Protein AF-A0A2A4UBY3-F1 (afdb_monomer_lite)

Foldseek 3Di:
DVLLVVLVVVLLPDDPPPQDADDCVLLCVLDVVDPVVVCVVDPVSLVVSVVSVCVVLVQPSVCCSPDVSNSSSLSSVLVNLLPDDDQVVVVSCLSVCLVNPPPCPSLVSSLVSCSCVSNLVVLLVVLLPDDDDDDDPDDCPDPLVVLVVLLVVCLVVVQVVSVVVNVVVCVVVVVDDADSSLLSSLQSNLVNPLPSSLVSLQPDSDLSSLCSNPLNHDLLSQLSSLLVHPDLSSLLSSLCSNFFQDPPPDADDPSSLVSLLSSLLSLVVDPVSLLSSLLVCQVAVLRGLNNQLSLLLSLLVDDPVSLVSNLVNRDKDLPQDVSLLNSPVNSLVSNPPPVSNLNSLVSNLVVVLVCLVPPPDQDLAARCISCLVSPLVNLQPPDDLVVLVVLLVVLLVCLVCLVVDDDPDPRVSNSSNNSSLNSNLSSLLNCVSSVVVVSLVSVVVSLVPDPSNVVPPDDDDDGSVVSCCVRRNDPD

Radius of gyration: 30.31 Å; chains: 1; bounding box: 68×46×93 Å

Sequence (476 aa):
MEEYVTKLSKLLERNPQGVESINLDYYFDSVNERNFLEILGNNDLWNKVFYKVEKHYNSNKFLAPHDESVCDNIFKLIVAIQNTEDKQQKVLLLLLIVYLDDTLLLTQHLIHKGFFTNVLDKIFSILGNINLNASISTSDLHWESEMFKKYQSGIKNNNIVDIYGFIFAYERGYNFIPDSFINVCMLSLSQLSTKKATELLENKNNVLLMRQLIIGLPNEIKLQLANCSNNQLLKFEALREVVYFQRTARSLSYKEQGFISDIILSFSDDDIFWAQFLTFYLEYPSRAPLLFQPLGNVLNQLNEKHWRTFASKVHISKYNDPDSKQALNIFFNDIQDEKASTMVSKMVFQEWEIFIDNHSGFLNNILTTDVIDIVIYHIINNLSKKEVESTLMANLDIIHEINNRWFKSELEQTALFYKSMSKIFVYGMAIEKHSLNKFKKLILVTLNECTACNKGGHQYENNTCDLFNKYILKNI

Secondary structure (DSSP, 8-state):
-HHHHHHHHHHHTS--TT-----THHHHHHHHTS-HHHHHT-HHHHHHHHHHHHHHHT--TTTTTT-HHHHHHHHHHHHHHHH---HHHHHHHHHHHHHH-TTSHHHHHHHHTTTTGGGHHHHHHHHHT--------S-TTSHHHHHHHHHHHHHHHT-HHHHHHHHHHHHHTT-----HHHHHHHHHHHHH-HHHHHHHHHT---HHHHHHHHTTS-HHHHHHHHHH---HHHHHHHHHHHHTT--TTSPPPHHHHHHHHHHHHHHHTSHHHHHHHHHHHHS-GGG-GGGHHHHHHHHTTS-HHHHHHHHHH----SS--HHHHHHHHHHHHT---HHHHHHHHHHHHHHHHHHHHH--S--SS----TTHHHHHHHHHHHS-HHHHHHHHHHHHHHHHTGGGS--S-HHHHHHHHHHHHHHHHHHHTTTTTTT-HHHHHHHHHHHHH-HHHHS--SS-SS-HHHHHHHHTSTT-

pLDDT: mean 87.5, std 10.33, range [40.78, 97.94]

Structure (mmCIF, N/CA/C/O backbone):
data_AF-A0A2A4UBY3-F1
#
_entry.id   AF-A0A2A4UBY3-F1
#
loop_
_atom_site.group_PDB
_atom_site.id
_atom_site.type_symbol
_atom_site.label_atom_id
_atom_site.label_alt_id
_atom_site.label_comp_id
_atom_site.label_asym_id
_atom_site.label_entity_id
_atom_site.label_seq_id
_atom_site.pdbx_PDB_ins_code
_atom_site.Cartn_x
_atom_site.Cartn_y
_atom_site.Cartn_z
_atom_site.occupancy
_atom_site.B_iso_or_equiv
_atom_site.auth_seq_id
_atom_site.auth_comp_id
_atom_site.auth_asym_id
_atom_site.auth_atom_id
_atom_site.pdbx_PDB_model_num
ATOM 1 N N . MET A 1 1 ? -14.444 21.907 15.912 1.00 62.88 1 MET A N 1
ATOM 2 C CA . MET A 1 1 ? -13.806 20.611 16.240 1.00 62.88 1 MET A CA 1
ATOM 3 C C . MET A 1 1 ? -12.435 20.817 16.879 1.00 62.88 1 MET A C 1
ATOM 5 O O . MET A 1 1 ? -12.249 20.349 17.990 1.00 62.88 1 MET A O 1
ATOM 9 N N . GLU A 1 2 ? -11.516 21.573 16.268 1.00 75.56 2 GLU A N 1
ATOM 10 C CA . GLU A 1 2 ? -10.197 21.882 16.868 1.00 75.56 2 GLU A CA 1
ATOM 11 C C . GLU A 1 2 ? -10.284 22.565 18.247 1.00 75.56 2 GLU A C 1
ATOM 13 O O . GLU A 1 2 ? -9.553 22.210 19.171 1.00 75.56 2 GLU A O 1
ATOM 18 N N . GLU A 1 3 ? -11.227 23.496 18.429 1.00 77.50 3 GLU A N 1
ATOM 19 C CA . GLU A 1 3 ? -11.460 24.155 19.723 1.00 77.50 3 GLU A CA 1
ATOM 20 C C . GLU A 1 3 ? -11.947 23.174 20.803 1.00 77.50 3 GLU A C 1
ATOM 22 O O . GLU A 1 3 ? -11.459 23.203 21.932 1.00 77.50 3 GLU A O 1
ATOM 27 N N . TYR A 1 4 ? -12.850 22.256 20.439 1.00 73.31 4 TYR A N 1
ATOM 28 C CA . TYR A 1 4 ? -13.312 21.183 21.323 1.00 73.31 4 TYR A CA 1
ATOM 29 C C . TYR A 1 4 ? -12.148 20.284 21.751 1.00 73.31 4 TYR A C 1
ATOM 31 O O . TYR A 1 4 ? -11.947 20.079 22.942 1.00 73.31 4 TYR A O 1
ATOM 39 N N . VAL A 1 5 ? -11.343 19.820 20.788 1.00 76.38 5 VAL A N 1
ATOM 40 C CA . VAL A 1 5 ? -10.137 19.013 21.035 1.00 76.38 5 VAL A CA 1
ATOM 41 C C . VAL A 1 5 ? -9.193 19.727 22.000 1.00 76.38 5 VAL A C 1
ATOM 43 O O . VAL A 1 5 ? -8.771 19.148 22.995 1.00 76.38 5 VAL A O 1
ATOM 46 N N . THR A 1 6 ? -8.914 21.007 21.752 1.00 82.06 6 THR A N 1
ATOM 47 C CA . THR A 1 6 ? -8.021 21.812 22.595 1.00 82.06 6 THR A CA 1
ATOM 48 C C . THR A 1 6 ? -8.548 21.937 24.023 1.00 82.06 6 THR A C 1
ATOM 50 O O . THR A 1 6 ? -7.781 21.814 24.981 1.00 82.06 6 THR A O 1
ATOM 53 N N . LYS A 1 7 ? -9.855 22.177 24.191 1.00 79.12 7 LYS A N 1
ATOM 54 C CA . LYS A 1 7 ? -10.472 22.267 25.519 1.00 79.12 7 LYS A CA 1
ATOM 55 C C . LYS A 1 7 ? -10.510 20.916 26.223 1.00 79.12 7 LYS A C 1
ATOM 57 O O . LYS A 1 7 ? -10.153 20.863 27.394 1.00 79.12 7 LYS A O 1
ATOM 62 N N . LEU A 1 8 ? -10.878 19.840 25.530 1.00 77.88 8 LEU A N 1
ATOM 63 C CA . LEU A 1 8 ? -10.902 18.494 26.099 1.00 77.88 8 LEU A CA 1
ATOM 64 C C . LEU A 1 8 ? -9.507 18.078 26.579 1.00 77.88 8 LEU A C 1
ATOM 66 O O . LEU A 1 8 ? -9.381 17.627 27.712 1.00 77.88 8 LEU A O 1
ATOM 70 N N . SER A 1 9 ? -8.453 18.322 25.793 1.00 80.81 9 SER A N 1
ATOM 71 C CA . SER A 1 9 ? -7.069 18.072 26.221 1.00 80.81 9 SER A CA 1
ATOM 72 C C . SER A 1 9 ? -6.720 18.825 27.508 1.00 80.81 9 SER A C 1
ATOM 74 O O . SER A 1 9 ? -6.258 18.211 28.466 1.00 80.81 9 SER A O 1
ATOM 76 N N . LYS A 1 10 ? -7.035 20.127 27.589 1.00 83.69 10 LYS A N 1
ATOM 77 C CA . LYS A 1 10 ? -6.823 20.930 28.810 1.00 83.69 10 LYS A CA 1
ATOM 78 C C . LYS A 1 10 ? -7.640 20.432 30.005 1.00 83.69 10 LYS A C 1
ATOM 80 O O . LYS A 1 10 ? -7.182 20.529 31.139 1.00 83.69 10 LYS A O 1
ATOM 85 N N . LEU A 1 11 ? -8.857 19.933 29.780 1.00 80.88 11 LEU A N 1
ATOM 86 C CA . LEU A 1 11 ? -9.691 19.357 30.839 1.00 80.88 11 LEU A CA 1
ATOM 87 C C . LEU A 1 11 ? -9.087 18.056 31.372 1.00 80.88 11 LEU A C 1
ATOM 89 O O . LEU A 1 11 ? -9.044 17.867 32.582 1.00 80.88 11 LEU A O 1
ATOM 93 N N . LEU A 1 12 ? -8.585 17.187 30.495 1.00 81.31 12 LEU A N 1
ATOM 94 C CA . LEU A 1 12 ? -7.964 15.913 30.874 1.00 81.31 12 LEU A CA 1
ATOM 95 C C . LEU A 1 12 ? -6.632 16.089 31.631 1.00 81.31 12 LEU A C 1
ATOM 97 O O . LEU A 1 12 ? -6.205 15.168 32.327 1.00 81.31 12 LEU A O 1
ATOM 101 N N . GLU A 1 13 ? -5.998 17.260 31.529 1.00 82.50 13 GLU A N 1
ATOM 102 C CA . GLU A 1 13 ? -4.833 17.659 32.333 1.00 82.50 13 GLU A CA 1
ATOM 103 C C . GLU A 1 13 ? -5.202 18.129 33.753 1.00 82.50 13 GLU A C 1
ATOM 105 O O . GLU A 1 13 ? -4.341 18.151 34.637 1.00 82.50 13 GLU A O 1
ATOM 110 N N . ARG A 1 14 ? -6.466 18.506 34.009 1.00 79.38 14 ARG A N 1
ATOM 111 C CA . ARG A 1 14 ? -6.900 18.958 35.339 1.00 79.38 14 ARG A CA 1
ATOM 112 C C . ARG A 1 14 ? -6.863 17.791 36.326 1.00 79.38 14 ARG A C 1
ATOM 114 O O . ARG A 1 14 ? -7.376 16.705 36.059 1.00 79.38 14 ARG A O 1
ATOM 121 N N . ASN A 1 15 ? -6.308 18.034 37.514 1.00 64.75 15 ASN A N 1
ATOM 122 C CA . ASN A 1 15 ? -6.364 17.054 38.593 1.00 64.75 15 ASN A CA 1
ATOM 123 C C . ASN A 1 15 ? -7.807 16.936 39.120 1.00 64.75 15 ASN A C 1
ATOM 125 O O . ASN A 1 15 ? -8.424 17.958 39.411 1.00 64.75 15 ASN A O 1
ATOM 129 N N . PRO A 1 16 ? -8.334 15.717 39.323 1.00 62.19 16 PRO A N 1
ATOM 130 C CA . PRO A 1 16 ? -9.708 15.498 39.788 1.00 62.19 16 PRO A CA 1
ATOM 131 C C . PRO A 1 16 ? -9.954 15.892 41.259 1.00 62.19 16 PRO A C 1
ATOM 133 O O . PRO A 1 16 ? -11.053 15.701 41.776 1.00 62.19 16 PRO A O 1
ATOM 136 N N . GLN A 1 17 ? -8.951 16.425 41.963 1.00 56.25 17 GLN A N 1
ATOM 137 C CA . GLN A 1 17 ? -9.086 16.811 43.367 1.00 56.25 17 GLN A CA 1
ATOM 138 C C . GLN A 1 17 ? -10.044 18.004 43.510 1.00 56.25 17 GLN A C 1
ATOM 140 O O . GLN A 1 17 ? -9.765 19.091 43.015 1.00 56.25 17 GLN A O 1
ATOM 145 N N . GLY A 1 18 ? -11.156 17.797 44.221 1.00 55.88 18 GLY A N 1
ATOM 146 C CA . GLY A 1 18 ? -12.111 18.855 44.576 1.00 55.88 18 GLY A CA 1
ATOM 147 C C . GLY A 1 18 ? -13.376 18.921 43.717 1.00 55.88 18 GLY A C 1
ATOM 148 O O . GLY A 1 18 ? -14.169 19.841 43.893 1.00 55.88 18 GLY A O 1
ATOM 149 N N . VAL A 1 19 ? -13.593 17.965 42.812 1.00 59.00 19 VAL A N 1
ATOM 150 C CA . VAL A 1 19 ? -14.827 17.893 42.024 1.00 59.00 19 VAL A CA 1
ATOM 151 C C . VAL A 1 19 ? -15.830 16.972 42.707 1.00 59.00 19 VAL A C 1
ATOM 153 O O . VAL A 1 19 ? -15.573 15.778 42.854 1.00 59.00 19 VAL A O 1
ATOM 156 N N . GLU A 1 20 ? -16.982 17.516 43.107 1.00 59.41 20 GLU A N 1
ATOM 157 C CA . GLU A 1 20 ? -18.119 16.695 43.534 1.00 59.41 20 GLU A CA 1
ATOM 158 C C . GLU A 1 20 ? -18.518 15.753 42.394 1.00 59.41 20 GLU A C 1
ATOM 160 O O . GLU A 1 20 ? -18.765 16.187 41.264 1.00 59.41 20 GLU A O 1
ATOM 165 N N . SER A 1 21 ? -18.554 14.453 42.690 1.00 56.09 21 SER A N 1
ATOM 166 C CA . SER A 1 21 ? -18.987 13.433 41.746 1.00 56.09 21 SER A CA 1
ATOM 167 C C . SER A 1 21 ? -20.422 13.722 41.321 1.00 56.09 21 SER A C 1
ATOM 169 O O . SER A 1 21 ? -21.350 13.604 42.125 1.00 56.09 21 SER A O 1
ATOM 171 N N . ILE A 1 22 ? -20.621 14.072 40.050 1.00 64.19 22 ILE A N 1
ATOM 172 C CA . ILE A 1 22 ? -21.950 13.969 39.458 1.00 64.19 22 ILE A CA 1
ATOM 173 C C . ILE A 1 22 ? -22.351 12.497 39.540 1.00 64.19 22 ILE A C 1
ATOM 175 O O . ILE A 1 22 ? -21.609 11.618 39.101 1.00 64.19 22 ILE A O 1
ATOM 179 N N . ASN A 1 23 ? -23.515 12.235 40.124 1.00 73.56 23 ASN A N 1
ATOM 180 C CA . ASN A 1 23 ? -24.014 10.881 40.254 1.00 73.56 23 ASN A CA 1
ATOM 181 C C . ASN A 1 23 ? -24.485 10.357 38.880 1.00 73.56 23 ASN A C 1
ATOM 183 O O . ASN A 1 23 ? -25.323 10.977 38.217 1.00 73.56 23 ASN A O 1
ATOM 187 N N . LEU A 1 24 ? -23.916 9.231 38.439 1.00 88.69 24 LEU A N 1
ATOM 188 C CA . LEU A 1 24 ? -24.249 8.554 37.180 1.00 88.69 24 LEU A CA 1
ATOM 189 C C . LEU A 1 24 ? -25.581 7.785 37.249 1.00 88.69 24 LEU A C 1
ATOM 191 O O . LEU A 1 24 ? -25.993 7.224 36.237 1.00 88.69 24 LEU A O 1
ATOM 195 N N . ASP A 1 25 ? -26.270 7.783 38.395 1.00 87.50 25 ASP A N 1
ATOM 196 C CA . ASP A 1 25 ? -27.555 7.097 38.594 1.00 87.50 25 ASP A CA 1
ATOM 197 C C . ASP A 1 25 ? -28.561 7.386 37.473 1.00 87.50 25 ASP A C 1
ATOM 199 O O . ASP A 1 25 ? -29.079 6.455 36.868 1.00 87.50 25 ASP A O 1
ATOM 203 N N . TYR A 1 26 ? -28.759 8.654 37.093 1.00 86.75 26 TYR A N 1
ATOM 204 C CA . TYR A 1 26 ? -29.711 8.997 36.030 1.00 86.75 26 TYR A CA 1
ATOM 205 C C . TYR A 1 26 ? -29.318 8.423 34.659 1.00 86.75 26 TYR A C 1
ATOM 207 O O . TYR A 1 26 ? -30.178 8.023 33.865 1.00 86.75 26 TYR A O 1
ATOM 215 N N . TYR A 1 27 ? -28.015 8.382 34.360 1.00 91.00 27 TYR A N 1
ATOM 216 C CA . TYR A 1 27 ? -27.515 7.717 33.162 1.00 91.00 27 TYR A CA 1
ATOM 217 C C . TYR A 1 27 ? -27.806 6.216 33.218 1.00 91.00 27 TYR A C 1
ATOM 219 O O . TYR A 1 27 ? -28.348 5.666 32.258 1.00 91.00 27 TYR A O 1
ATOM 227 N N . PHE A 1 28 ? -27.484 5.561 34.335 1.00 91.25 28 PHE A N 1
ATOM 228 C CA . PHE A 1 28 ? -27.732 4.133 34.494 1.00 91.25 28 PHE A CA 1
ATOM 229 C C . PHE A 1 28 ? -29.219 3.805 34.430 1.00 91.25 28 PHE A C 1
ATOM 231 O O . PHE A 1 28 ? -29.568 2.857 33.739 1.00 91.25 28 PHE A O 1
ATOM 238 N N . ASP A 1 29 ? -30.093 4.606 35.033 1.00 87.81 29 ASP A N 1
ATOM 239 C CA . ASP A 1 29 ? -31.545 4.467 34.910 1.00 87.81 29 ASP A CA 1
ATOM 240 C C . ASP A 1 29 ? -31.980 4.582 33.445 1.00 87.81 29 ASP A C 1
ATOM 242 O O . ASP A 1 29 ? -32.684 3.717 32.927 1.00 87.81 29 ASP A O 1
ATOM 246 N N . SER A 1 30 ? -31.483 5.595 32.728 1.00 86.06 30 SER A N 1
ATOM 247 C CA . SER A 1 30 ? -31.816 5.819 31.314 1.00 86.06 30 SER A CA 1
ATOM 248 C C . SER A 1 30 ? -31.366 4.678 30.399 1.00 86.06 30 SER A C 1
ATOM 250 O O . SER A 1 30 ? -32.038 4.387 29.405 1.00 86.06 30 SER A O 1
ATOM 252 N N . VAL A 1 31 ? -30.228 4.050 30.707 1.00 87.94 31 VAL A N 1
ATOM 253 C CA . VAL A 1 31 ? -29.717 2.901 29.955 1.00 87.94 31 VAL A CA 1
ATOM 254 C C . VAL A 1 31 ? -30.425 1.618 30.372 1.00 87.94 31 VAL A C 1
ATOM 256 O O . VAL A 1 31 ? -30.824 0.884 29.484 1.00 87.94 31 VAL A O 1
ATOM 259 N N . ASN A 1 32 ? -30.631 1.367 31.669 1.00 85.12 32 ASN A N 1
ATOM 260 C CA . ASN A 1 32 ? -31.257 0.153 32.213 1.00 85.12 32 ASN A CA 1
ATOM 261 C C . ASN A 1 32 ? -32.766 0.070 31.947 1.00 85.12 32 ASN A C 1
ATOM 263 O O . ASN A 1 32 ? -33.305 -1.032 31.869 1.00 85.12 32 ASN A O 1
ATOM 267 N N . GLU A 1 33 ? -33.448 1.205 31.752 1.00 77.50 33 GLU A N 1
ATOM 268 C CA . GLU A 1 33 ? -34.812 1.257 31.199 1.00 77.50 33 GLU A CA 1
ATOM 269 C C . GLU A 1 33 ? -34.920 0.515 29.851 1.00 77.50 33 GLU A C 1
ATOM 271 O O . GLU A 1 33 ? -36.024 0.211 29.393 1.00 77.50 33 GLU A O 1
ATOM 276 N N . ARG A 1 34 ? -33.789 0.259 29.177 1.00 77.69 34 ARG A N 1
ATOM 277 C CA . ARG A 1 34 ? -33.699 -0.346 27.847 1.00 77.69 34 ARG A CA 1
ATOM 278 C C . ARG A 1 34 ? -32.609 -1.422 27.827 1.00 77.69 34 ARG A C 1
ATOM 280 O O . ARG A 1 34 ? -31.734 -1.482 28.682 1.00 77.69 34 ARG A O 1
ATOM 287 N N . ASN A 1 35 ? -32.634 -2.327 26.855 1.00 82.19 35 ASN A N 1
ATOM 288 C CA . ASN A 1 35 ? -31.548 -3.299 26.734 1.00 82.19 35 ASN A CA 1
ATOM 289 C C . ASN A 1 35 ? -30.314 -2.618 26.109 1.00 82.19 35 ASN A C 1
ATOM 291 O O . ASN A 1 35 ? -30.407 -2.046 25.025 1.00 82.19 35 ASN A O 1
ATOM 295 N N . PHE A 1 36 ? -29.144 -2.709 26.752 1.00 82.19 36 PHE A N 1
ATOM 296 C CA . PHE A 1 36 ? -27.874 -2.165 26.242 1.00 82.19 36 PHE A CA 1
ATOM 297 C C . PHE A 1 36 ? -27.581 -2.564 24.785 1.00 82.19 36 PHE A C 1
ATOM 299 O O . PHE A 1 36 ? -27.181 -1.728 23.978 1.00 82.19 36 PHE A O 1
ATOM 306 N N . LEU A 1 37 ? -27.818 -3.832 24.428 1.00 81.94 37 LEU A N 1
ATOM 307 C CA . LEU A 1 37 ? -27.599 -4.329 23.065 1.00 81.94 37 LEU A CA 1
ATOM 308 C C . LEU A 1 37 ? -28.614 -3.759 22.066 1.00 81.94 37 LEU A C 1
ATOM 310 O O . LEU A 1 37 ? -28.293 -3.585 20.895 1.00 81.94 37 LEU A O 1
ATOM 314 N N . GLU A 1 38 ? -29.825 -3.451 22.526 1.00 84.12 38 GLU A N 1
ATOM 315 C CA . GLU A 1 38 ? -30.860 -2.826 21.702 1.00 84.12 38 GLU A CA 1
ATOM 316 C C . GLU A 1 38 ? -30.534 -1.354 21.430 1.00 84.12 38 GLU A C 1
ATOM 318 O O . GLU A 1 38 ? -30.705 -0.893 20.304 1.00 84.12 38 GLU A O 1
ATOM 323 N N . ILE A 1 39 ? -30.000 -0.635 22.427 1.00 83.12 39 ILE A N 1
ATOM 324 C CA . ILE A 1 39 ? -29.513 0.741 22.244 1.00 83.12 39 ILE A CA 1
ATOM 325 C C . ILE A 1 39 ? -28.372 0.765 21.222 1.00 83.12 39 ILE A C 1
ATOM 327 O O . ILE A 1 39 ? -28.401 1.582 20.305 1.00 83.12 39 ILE A O 1
ATOM 331 N N . LEU A 1 40 ? -27.400 -0.147 21.347 1.00 80.81 40 LEU A N 1
ATOM 332 C CA . LEU A 1 40 ? -26.275 -0.252 20.410 1.00 80.81 40 LEU A CA 1
ATOM 333 C C . LEU A 1 40 ? -26.726 -0.462 18.959 1.00 80.81 40 LEU A C 1
ATOM 335 O O . LEU A 1 40 ? -26.122 0.087 18.046 1.00 80.81 40 LEU A O 1
ATOM 339 N N . GLY A 1 41 ? -27.780 -1.251 18.741 1.00 80.00 41 GLY A N 1
ATOM 340 C CA . GLY A 1 41 ? -28.293 -1.558 17.406 1.00 80.00 41 GLY A CA 1
ATOM 341 C C . GLY A 1 41 ? -29.266 -0.526 16.827 1.00 80.00 41 GLY A C 1
ATOM 342 O O . GLY A 1 41 ? -29.790 -0.758 15.738 1.00 80.00 41 GLY A O 1
ATOM 343 N N . ASN A 1 42 ? -29.571 0.570 17.535 1.00 84.38 42 ASN A N 1
ATOM 344 C CA . ASN A 1 42 ? -30.650 1.482 17.154 1.00 84.38 42 ASN A CA 1
ATOM 345 C C . ASN A 1 42 ? -30.307 2.962 17.410 1.00 84.38 42 ASN A C 1
ATOM 347 O O . ASN A 1 42 ? -30.416 3.465 18.532 1.00 84.38 42 ASN A O 1
ATOM 351 N N . ASN A 1 43 ? -29.999 3.686 16.329 1.00 84.19 43 ASN A N 1
ATOM 352 C CA . ASN A 1 43 ? -29.659 5.114 16.364 1.00 84.19 43 ASN A CA 1
ATOM 353 C C . ASN A 1 43 ? -30.751 5.999 16.993 1.00 84.19 43 ASN A C 1
ATOM 355 O O . ASN A 1 43 ? -30.433 6.977 17.669 1.00 84.19 43 ASN A O 1
ATOM 359 N N . ASP A 1 44 ? -32.035 5.667 16.834 1.00 87.12 44 ASP A N 1
ATOM 360 C CA . ASP A 1 44 ? -33.116 6.454 17.440 1.00 87.12 44 ASP A CA 1
ATOM 361 C C . ASP A 1 44 ? -33.155 6.279 18.959 1.00 87.12 44 ASP A C 1
ATOM 363 O O . ASP A 1 44 ? -33.430 7.230 19.698 1.00 87.12 44 ASP A O 1
ATOM 367 N N . LEU A 1 45 ? -32.892 5.063 19.451 1.00 87.12 45 LEU A N 1
ATOM 368 C CA . LEU A 1 45 ? -32.780 4.813 20.888 1.00 87.12 45 LEU A CA 1
ATOM 369 C C . LEU A 1 45 ? -31.536 5.492 21.455 1.00 87.12 45 LEU A C 1
ATOM 371 O O . LEU A 1 45 ? -31.641 6.115 22.512 1.00 87.12 45 LEU A O 1
ATOM 375 N N . TRP A 1 46 ? -30.420 5.435 20.727 1.00 86.19 46 TRP A N 1
ATOM 376 C CA . TRP A 1 46 ? -29.181 6.133 21.058 1.00 86.19 46 TRP A CA 1
ATOM 377 C C . TRP A 1 46 ? -29.435 7.630 21.268 1.00 86.19 46 TRP A C 1
ATOM 379 O O . TRP A 1 46 ? -29.225 8.157 22.361 1.00 86.19 46 TRP A O 1
ATOM 389 N N . ASN A 1 47 ? -30.005 8.304 20.265 1.00 86.88 47 ASN A N 1
ATOM 390 C CA . ASN A 1 47 ? -30.309 9.735 20.322 1.00 86.88 47 ASN A CA 1
ATOM 391 C C . ASN A 1 47 ? -31.273 10.087 21.467 1.00 86.88 47 ASN A C 1
ATOM 393 O O . ASN A 1 47 ? -31.087 11.093 22.150 1.00 86.88 47 ASN A O 1
ATOM 397 N N . LYS A 1 48 ? -32.283 9.245 21.730 1.00 88.06 48 LYS A N 1
ATOM 398 C CA . LYS A 1 48 ? -33.228 9.449 22.843 1.00 88.06 48 LYS A CA 1
ATOM 399 C C . LYS A 1 48 ? -32.554 9.372 24.214 1.00 88.06 48 LYS A C 1
ATOM 401 O O . LYS A 1 48 ? -32.906 10.162 25.088 1.00 88.06 48 LYS A O 1
ATOM 406 N N . VAL A 1 49 ? -31.632 8.428 24.416 1.00 87.31 49 VAL A N 1
ATOM 407 C CA . VAL A 1 49 ? -30.885 8.301 25.679 1.00 87.31 49 VAL A CA 1
ATOM 408 C C . VAL A 1 49 ? -30.017 9.540 25.887 1.00 87.31 49 VAL A C 1
ATOM 410 O O . VAL A 1 49 ? -30.124 10.185 26.928 1.00 87.31 49 VAL A O 1
ATOM 413 N N . PHE A 1 50 ? -29.230 9.943 24.887 1.00 88.88 50 PHE A N 1
ATOM 414 C CA . PHE A 1 50 ? -28.317 11.076 25.058 1.00 88.88 50 PHE A CA 1
ATOM 415 C C . PHE A 1 50 ? -29.017 12.427 25.142 1.00 88.88 50 PHE A C 1
ATOM 417 O O . PHE A 1 50 ? -28.576 13.267 25.916 1.00 88.88 50 PHE A O 1
ATOM 424 N N . TYR A 1 51 ? -30.168 12.608 24.493 1.00 88.62 51 TYR A N 1
ATOM 425 C CA . TYR A 1 51 ? -30.993 13.796 24.715 1.00 88.62 51 TYR A CA 1
ATOM 426 C C . TYR A 1 51 ? -31.432 13.939 26.187 1.00 88.62 51 TYR A C 1
ATOM 428 O O . TYR A 1 51 ? -31.406 15.037 26.748 1.00 88.62 51 TYR A O 1
ATOM 436 N N . LYS A 1 52 ? -31.806 12.831 26.851 1.00 87.00 52 LYS A N 1
ATOM 437 C CA . LYS A 1 52 ? -32.129 12.844 28.290 1.00 87.00 52 LYS A CA 1
ATOM 438 C C . LYS A 1 52 ? -30.897 13.196 29.136 1.00 87.00 52 LYS A C 1
ATOM 440 O O . LYS A 1 52 ? -31.006 14.012 30.048 1.00 87.00 52 LYS A O 1
ATOM 445 N N . VAL A 1 53 ? -29.741 12.607 28.819 1.00 86.94 53 VAL A N 1
ATOM 446 C CA . VAL A 1 53 ? -28.457 12.851 29.507 1.00 86.94 53 VAL A CA 1
ATOM 447 C C . VAL A 1 53 ? -28.032 14.316 29.374 1.00 86.94 53 VAL A C 1
ATOM 449 O O . VAL A 1 53 ? -27.744 14.955 30.383 1.00 86.94 53 VAL A O 1
ATOM 452 N N . GLU A 1 54 ? -28.057 14.876 28.162 1.00 88.81 54 GLU A N 1
ATOM 453 C CA . GLU A 1 54 ? -27.722 16.281 27.899 1.00 88.81 54 GLU A CA 1
ATOM 454 C C . GLU A 1 54 ? -28.584 17.232 28.728 1.00 88.81 54 GLU A C 1
ATOM 456 O O . GLU A 1 54 ? -28.061 18.167 29.333 1.00 88.81 54 GLU A O 1
ATOM 461 N N . LYS A 1 55 ? -29.896 16.973 28.779 1.00 87.81 55 LYS A N 1
ATOM 462 C CA . LYS A 1 55 ? -30.851 17.786 29.534 1.00 87.81 55 LYS A CA 1
ATOM 463 C C . LYS A 1 55 ? -30.641 17.676 31.043 1.00 87.81 55 LYS A C 1
ATOM 465 O O . LYS A 1 55 ? -30.762 18.675 31.742 1.00 87.81 55 LYS A O 1
ATOM 470 N N . HIS A 1 56 ? -30.378 16.476 31.556 1.00 86.56 56 HIS A N 1
ATOM 471 C CA . HIS A 1 56 ? -30.238 16.258 32.996 1.00 86.56 56 HIS A CA 1
ATOM 472 C C . HIS A 1 56 ? -28.923 16.825 33.537 1.00 86.56 56 HIS A C 1
ATOM 474 O O . HIS A 1 56 ? -28.909 17.483 34.573 1.00 86.56 56 HIS A O 1
ATOM 480 N N . TYR A 1 57 ? -27.824 16.607 32.814 1.00 85.19 57 TYR A N 1
ATOM 481 C CA . TYR A 1 57 ? -26.491 17.025 33.245 1.00 85.19 57 TYR A CA 1
ATOM 482 C C . TYR A 1 57 ? -26.062 18.390 32.690 1.00 85.19 57 TYR A C 1
ATOM 484 O O . TYR A 1 57 ? -24.935 18.804 32.950 1.00 85.19 57 TYR A O 1
ATOM 492 N N . ASN A 1 58 ? -26.915 19.076 31.916 1.00 84.12 58 ASN A N 1
ATOM 493 C CA . ASN A 1 58 ? -26.593 20.331 31.222 1.00 84.12 58 ASN A CA 1
ATOM 494 C C . ASN A 1 58 ? -25.220 20.259 30.525 1.00 84.12 58 ASN A C 1
ATOM 496 O O . ASN A 1 58 ? -24.335 21.086 30.754 1.00 84.12 58 ASN A O 1
ATOM 500 N N . SER A 1 59 ? -25.024 19.198 29.737 1.00 81.38 59 SER A N 1
ATOM 501 C CA . SER A 1 59 ? -23.708 18.745 29.254 1.00 81.38 59 SER A CA 1
ATOM 502 C C . SER A 1 59 ? -23.654 18.559 27.734 1.00 81.38 59 SER A C 1
ATOM 504 O O . SER A 1 59 ? -22.970 17.669 27.228 1.00 81.38 59 SER A O 1
ATOM 506 N N . ASN A 1 60 ? -24.388 19.387 26.983 1.00 83.75 60 ASN A N 1
ATOM 507 C CA . ASN A 1 60 ? -24.407 19.297 25.524 1.00 83.75 60 ASN A CA 1
ATOM 508 C C . ASN A 1 60 ? -22.983 19.413 24.955 1.00 83.75 60 ASN A C 1
ATOM 510 O O . ASN A 1 60 ? -22.340 20.463 25.048 1.00 83.75 60 ASN A O 1
ATOM 514 N N . LYS A 1 61 ? -22.495 18.329 24.342 1.00 74.75 61 LYS A N 1
ATOM 515 C CA . LYS A 1 61 ? -21.093 18.237 23.916 1.00 74.75 61 LYS A CA 1
ATOM 516 C C . LYS A 1 61 ? -20.739 19.250 22.832 1.00 74.75 61 LYS A C 1
ATOM 518 O O . LYS A 1 61 ? -19.609 19.728 22.777 1.00 74.75 61 LYS A O 1
ATOM 523 N N . PHE A 1 62 ? -21.714 19.617 22.003 1.00 79.44 62 PHE A N 1
ATOM 524 C CA . PHE A 1 62 ? -21.531 20.565 20.911 1.00 79.44 62 PHE A CA 1
ATOM 525 C C . PHE A 1 62 ? -21.464 22.018 21.399 1.00 79.44 62 PHE A C 1
ATOM 527 O O . PHE A 1 62 ? -20.906 22.858 20.700 1.00 79.44 62 PHE A O 1
ATOM 534 N N . LEU A 1 63 ? -21.980 22.313 22.600 1.00 75.69 63 LEU A N 1
ATOM 535 C CA . LEU A 1 63 ? -21.907 23.640 23.225 1.00 75.69 63 LEU A CA 1
ATOM 536 C C . LEU A 1 63 ? -20.671 23.827 24.116 1.00 75.69 63 LEU A C 1
ATOM 538 O O . LEU A 1 63 ? -20.290 24.963 24.397 1.00 75.69 63 LEU A O 1
ATOM 542 N N . ALA A 1 64 ? -19.997 22.741 24.507 1.00 74.31 64 ALA A N 1
ATOM 543 C CA . ALA A 1 64 ? -18.787 22.786 25.332 1.00 74.31 64 ALA A CA 1
ATOM 544 C C . ALA A 1 64 ? -17.685 23.741 24.812 1.00 74.31 64 ALA A C 1
ATOM 546 O O . ALA A 1 64 ? -17.064 24.440 25.616 1.00 74.31 64 ALA A O 1
ATOM 547 N N . PRO A 1 65 ? -17.439 23.875 23.492 1.00 74.12 65 PRO A N 1
ATOM 548 C CA . PRO A 1 65 ? -16.472 24.846 22.978 1.00 74.12 65 PRO A CA 1
ATOM 549 C C . PRO A 1 65 ? -16.795 26.304 23.321 1.00 74.12 65 PRO A C 1
ATOM 551 O O . PRO A 1 65 ? -15.893 27.130 23.303 1.00 74.12 65 PRO A O 1
ATOM 554 N N . HIS A 1 66 ? -18.026 26.642 23.700 1.00 78.50 66 HIS A N 1
ATOM 555 C CA . HIS A 1 66 ? -18.456 28.033 23.869 1.00 78.50 66 HIS A CA 1
ATOM 556 C C . HIS A 1 66 ? -18.930 28.378 25.288 1.00 78.50 66 HIS A C 1
ATOM 558 O O . HIS A 1 66 ? -19.108 29.556 25.583 1.00 78.50 66 HIS A O 1
ATOM 564 N N . ASP A 1 67 ? -19.069 27.388 26.174 1.00 83.38 67 ASP A N 1
ATOM 565 C CA . ASP A 1 67 ? -19.578 27.571 27.537 1.00 83.38 67 ASP A CA 1
ATOM 566 C C . ASP A 1 67 ? -18.690 26.848 28.571 1.00 83.38 67 ASP A C 1
ATOM 568 O O . ASP A 1 67 ? -18.493 25.628 28.517 1.00 83.38 67 ASP A O 1
ATOM 572 N N . GLU A 1 68 ? -18.127 27.610 29.516 1.00 82.75 68 GLU A N 1
ATOM 573 C CA . GLU A 1 68 ? -17.284 27.079 30.598 1.00 82.75 68 GLU A CA 1
ATOM 574 C C . GLU A 1 68 ? -18.075 26.223 31.596 1.00 82.75 68 GLU A C 1
ATOM 576 O O . GLU A 1 68 ? -17.555 25.219 32.080 1.00 82.75 68 GLU A O 1
ATOM 581 N N . SER A 1 69 ? -19.346 26.544 31.850 1.00 84.31 69 SER A N 1
ATOM 582 C CA . SER A 1 69 ? -20.195 25.755 32.745 1.00 84.31 69 SER A CA 1
ATOM 583 C C . SER A 1 69 ? -20.472 24.367 32.166 1.00 84.31 69 SER A C 1
ATOM 585 O O . SER A 1 69 ? -20.397 23.363 32.878 1.00 84.31 69 SER A O 1
ATOM 587 N N . VAL A 1 70 ? -20.712 24.290 30.853 1.00 84.81 70 VAL A N 1
ATOM 588 C CA . VAL A 1 70 ? -20.865 23.013 30.138 1.00 84.81 70 VAL A CA 1
ATOM 589 C C . VAL A 1 70 ? -19.559 22.212 30.173 1.00 84.81 70 VAL A C 1
ATOM 591 O O . VAL A 1 70 ? -19.593 21.004 30.420 1.00 84.81 70 VAL A O 1
ATOM 594 N N . CYS A 1 71 ? -18.404 22.866 29.991 1.00 82.00 71 CYS A N 1
ATOM 595 C CA . CYS A 1 71 ? -17.091 22.227 30.148 1.00 82.00 71 CYS A CA 1
ATOM 596 C C . CYS A 1 71 ? -16.910 21.603 31.539 1.00 82.00 71 CYS A C 1
ATOM 598 O O . CYS A 1 71 ? -16.467 20.458 31.642 1.00 82.00 71 CYS A O 1
ATOM 600 N N . ASP A 1 72 ? -17.267 22.325 32.601 1.00 83.19 72 ASP A N 1
ATOM 601 C CA . ASP A 1 72 ? -17.140 21.830 33.972 1.00 83.19 72 ASP A CA 1
ATOM 602 C C . ASP A 1 72 ? -18.083 20.647 34.250 1.00 83.19 72 ASP A C 1
ATOM 604 O O . ASP A 1 72 ? -17.702 19.706 34.952 1.00 83.19 72 ASP A O 1
ATOM 608 N N . ASN A 1 73 ? -19.283 20.630 33.659 1.00 85.75 73 ASN A N 1
ATOM 609 C CA . ASN A 1 73 ? -20.199 19.487 33.750 1.00 85.75 73 ASN A CA 1
ATOM 610 C C . ASN A 1 73 ? -19.662 18.254 33.010 1.00 85.75 73 ASN A C 1
ATOM 612 O O . ASN A 1 73 ? -19.730 17.143 33.537 1.00 85.75 73 ASN A O 1
ATOM 616 N N . ILE A 1 74 ? -19.076 18.430 31.823 1.00 86.19 74 ILE A N 1
ATOM 617 C CA . ILE A 1 74 ? -18.410 17.335 31.099 1.00 86.19 74 ILE A CA 1
ATOM 618 C C . ILE A 1 74 ? -17.214 16.813 31.898 1.00 86.19 74 ILE A C 1
ATOM 620 O O . ILE A 1 74 ? -17.048 15.602 32.029 1.00 86.19 74 ILE A O 1
ATOM 624 N N . PHE A 1 75 ? -16.407 17.698 32.488 1.00 85.38 75 PHE A N 1
ATOM 625 C CA . PHE A 1 75 ? -15.288 17.295 33.337 1.00 85.38 75 PHE A CA 1
ATOM 626 C C . PHE A 1 75 ? -15.754 16.467 34.538 1.00 85.38 75 PHE A C 1
ATOM 628 O O . PHE A 1 75 ? -15.208 15.396 34.797 1.00 85.38 75 PHE A O 1
ATOM 635 N N . LYS A 1 76 ? -16.821 16.899 35.219 1.00 85.56 76 LYS A N 1
ATOM 636 C CA . LYS A 1 76 ? -17.458 16.134 36.300 1.00 85.56 76 LYS A CA 1
ATOM 637 C C . LYS A 1 76 ? -17.919 14.744 35.848 1.00 85.56 76 LYS A C 1
ATOM 639 O O . LYS A 1 76 ? -17.685 13.775 36.567 1.00 85.56 76 LYS A O 1
ATOM 644 N N . LEU A 1 77 ? -18.531 14.629 34.665 1.00 89.38 77 LEU A N 1
ATOM 645 C CA . LEU A 1 77 ? -18.917 13.333 34.090 1.00 89.38 77 LEU A CA 1
ATOM 646 C C . LEU A 1 77 ? -17.697 12.443 33.827 1.00 89.38 77 LEU A C 1
ATOM 648 O O . LEU A 1 77 ? -17.721 11.265 34.169 1.00 89.38 77 LEU A O 1
ATOM 652 N N . ILE A 1 78 ? -16.613 12.999 33.280 1.00 89.56 78 ILE A N 1
ATOM 653 C CA . ILE A 1 78 ? -15.360 12.265 33.047 1.00 89.56 78 ILE A CA 1
ATOM 654 C C . ILE A 1 78 ? -14.783 11.741 34.368 1.00 89.56 78 ILE A C 1
ATOM 656 O O . ILE A 1 78 ? -14.416 10.570 34.445 1.00 89.56 78 ILE A O 1
ATOM 660 N N . VAL A 1 79 ? -14.745 12.566 35.419 1.00 88.38 79 VAL A N 1
ATOM 661 C CA . VAL A 1 79 ? -14.278 12.148 36.753 1.00 88.38 79 VAL A CA 1
ATOM 662 C C . VAL A 1 79 ? -15.171 11.042 37.330 1.00 88.38 79 VAL A C 1
ATOM 664 O O . VAL A 1 79 ? -14.661 10.063 37.874 1.00 88.38 79 VAL A O 1
ATOM 667 N N . ALA A 1 80 ? -16.493 11.140 37.167 1.00 90.12 80 ALA A N 1
ATOM 668 C CA . ALA A 1 80 ? -17.421 10.097 37.606 1.00 90.12 80 ALA A CA 1
ATOM 669 C C . ALA A 1 80 ? -17.213 8.770 36.849 1.00 90.12 80 ALA A C 1
ATOM 671 O O . ALA A 1 80 ? -17.179 7.704 37.467 1.00 90.12 80 ALA A O 1
ATOM 672 N N . ILE A 1 81 ? -16.993 8.826 35.528 1.00 92.31 81 ILE A N 1
ATOM 673 C CA . ILE A 1 81 ? -16.637 7.654 34.712 1.00 92.31 81 ILE A CA 1
ATOM 674 C C . ILE A 1 81 ? -15.343 7.026 35.239 1.00 92.31 81 ILE A C 1
ATOM 676 O O . ILE A 1 81 ? -15.301 5.823 35.483 1.00 92.31 81 ILE A O 1
ATOM 680 N N . GLN A 1 82 ? -14.299 7.828 35.463 1.00 90.12 82 GLN A N 1
ATOM 681 C CA . GLN A 1 82 ? -12.999 7.350 35.948 1.00 90.12 82 GLN A CA 1
ATOM 682 C C . GLN A 1 82 ? -13.096 6.614 37.286 1.00 90.12 82 GLN A C 1
ATOM 684 O O . GLN A 1 82 ? -12.452 5.580 37.458 1.00 90.12 82 GLN A O 1
ATOM 689 N N . ASN A 1 83 ? -13.915 7.132 38.202 1.00 88.94 83 ASN A N 1
ATOM 690 C CA . ASN A 1 83 ? -14.072 6.600 39.554 1.00 88.94 83 ASN A CA 1
ATOM 691 C C . ASN A 1 83 ? -15.068 5.434 39.648 1.00 88.94 83 ASN A C 1
ATOM 693 O O . ASN A 1 83 ? -15.252 4.876 40.726 1.00 88.94 83 ASN A O 1
ATOM 697 N N . THR A 1 84 ? -15.727 5.053 38.551 1.00 91.19 84 THR A N 1
ATOM 698 C CA . THR A 1 84 ? -16.634 3.900 38.557 1.00 91.19 84 THR A CA 1
ATOM 699 C C . THR A 1 84 ? -15.819 2.618 38.714 1.00 91.19 84 THR A C 1
ATOM 701 O O . THR A 1 84 ? -14.981 2.316 37.868 1.00 91.19 84 THR A O 1
ATOM 704 N N . GLU A 1 85 ? -16.065 1.837 39.767 1.00 89.44 85 GLU A N 1
ATOM 705 C CA . GLU A 1 85 ? -15.345 0.579 40.021 1.00 89.44 85 GLU A CA 1
ATOM 706 C C . GLU A 1 85 ? -16.085 -0.653 39.482 1.00 89.44 85 GLU A C 1
ATOM 708 O O . GLU A 1 85 ? -15.445 -1.585 38.981 1.00 89.44 85 GLU A O 1
ATOM 713 N N . ASP A 1 86 ? -17.422 -0.647 39.537 1.00 92.25 86 ASP A N 1
ATOM 714 C CA . ASP A 1 86 ? -18.245 -1.802 39.183 1.00 92.25 86 ASP A CA 1
ATOM 715 C C . ASP A 1 86 ? -18.103 -2.196 37.704 1.00 92.25 86 ASP A C 1
ATOM 717 O O . ASP A 1 86 ? -18.231 -1.389 36.778 1.00 92.25 86 ASP A O 1
ATOM 721 N N . LYS A 1 87 ? -17.863 -3.489 37.468 1.00 91.94 87 LYS A N 1
ATOM 722 C CA . LYS A 1 87 ? -17.595 -4.025 36.130 1.00 91.94 87 LYS A CA 1
ATOM 723 C C . LYS A 1 87 ? -18.800 -3.894 35.197 1.00 91.94 87 LYS A C 1
ATOM 725 O O . LYS A 1 87 ? -18.600 -3.673 34.004 1.00 91.94 87 LYS A O 1
ATOM 730 N N . GLN A 1 88 ? -20.025 -4.067 35.693 1.00 90.81 88 GLN A N 1
ATOM 731 C CA . GLN A 1 88 ? -21.222 -3.993 34.853 1.00 90.81 88 GLN A CA 1
ATOM 732 C C . GLN A 1 88 ? -21.508 -2.544 34.463 1.00 90.81 88 GLN A C 1
ATOM 734 O O . GLN A 1 88 ? -21.696 -2.256 33.281 1.00 90.81 88 GLN A O 1
ATOM 739 N N . GLN A 1 89 ? -21.421 -1.627 35.424 1.00 92.19 89 GLN A N 1
ATOM 740 C CA . GLN A 1 89 ? -21.534 -0.190 35.197 1.00 92.19 89 GLN A CA 1
ATOM 741 C C . GLN A 1 89 ? -20.504 0.306 34.178 1.00 92.19 89 GLN A C 1
ATOM 743 O O . GLN A 1 89 ? -20.869 0.996 33.227 1.00 92.19 89 GLN A O 1
ATOM 748 N N . LYS A 1 90 ? -19.237 -0.120 34.281 1.00 93.94 90 LYS A N 1
ATOM 749 C CA . LYS A 1 90 ? -18.198 0.220 33.293 1.00 93.94 90 LYS A CA 1
ATOM 750 C C . LYS A 1 90 ? -18.553 -0.182 31.859 1.00 93.94 90 LYS A C 1
ATOM 752 O O . LYS A 1 90 ? -18.239 0.555 30.929 1.00 93.94 90 LYS A O 1
ATOM 757 N N . VAL A 1 91 ? -19.205 -1.332 31.665 1.00 91.81 91 VAL A N 1
ATOM 758 C CA . VAL A 1 91 ? -19.662 -1.773 30.333 1.00 91.81 91 VAL A CA 1
ATOM 759 C C . VAL A 1 91 ? -20.763 -0.854 29.813 1.00 91.81 91 VAL A C 1
ATOM 761 O O . VAL A 1 91 ? -20.732 -0.465 28.648 1.00 91.81 91 VAL A O 1
ATOM 764 N N . LEU A 1 92 ? -21.708 -0.466 30.672 1.00 91.69 92 LEU A N 1
ATOM 765 C CA . LEU A 1 92 ? -22.770 0.465 30.295 1.00 91.69 92 LEU A CA 1
ATOM 766 C C . LEU A 1 92 ? -22.206 1.842 29.933 1.00 91.69 92 LEU A C 1
ATOM 768 O O . LEU A 1 92 ? -22.703 2.467 29.002 1.00 91.69 92 LEU A O 1
ATOM 772 N N . LEU A 1 93 ? -21.145 2.302 30.601 1.00 94.00 93 LEU A N 1
ATOM 773 C CA . LEU A 1 93 ? -20.510 3.599 30.331 1.00 94.00 93 LEU A CA 1
ATOM 774 C C . LEU A 1 93 ? -19.802 3.687 28.972 1.00 94.00 93 LEU A C 1
ATOM 776 O O . LEU A 1 93 ? -19.491 4.796 28.546 1.00 94.00 93 LEU A O 1
ATOM 780 N N . LEU A 1 94 ? -19.592 2.577 28.253 1.00 92.62 94 LEU A N 1
ATOM 781 C CA . LEU A 1 94 ? -18.988 2.608 26.914 1.00 92.62 94 LEU A CA 1
ATOM 782 C C . LEU A 1 94 ? -19.771 3.505 25.943 1.00 92.62 94 LEU A C 1
ATOM 784 O O . LEU A 1 94 ? -19.162 4.247 25.180 1.00 92.62 94 LEU A O 1
ATOM 788 N N . LEU A 1 95 ? -21.107 3.488 26.007 1.00 90.19 95 LEU A N 1
ATOM 789 C CA . LEU A 1 95 ? -21.954 4.359 25.184 1.00 90.19 95 LEU A CA 1
ATOM 790 C C . LEU A 1 95 ? -21.721 5.838 25.517 1.00 90.19 95 LEU A C 1
ATOM 792 O O . LEU A 1 95 ? -21.594 6.663 24.616 1.00 90.19 95 LEU A O 1
ATOM 796 N N . LEU A 1 96 ? -21.649 6.171 26.811 1.00 92.00 96 LEU A N 1
ATOM 797 C CA . LEU A 1 96 ? -21.394 7.537 27.264 1.00 92.00 96 LEU A CA 1
ATOM 798 C C . LEU A 1 96 ? -20.003 8.017 26.856 1.00 92.00 96 LEU A C 1
ATOM 800 O O . LEU A 1 96 ? -19.869 9.152 26.416 1.00 92.00 96 LEU A O 1
ATOM 804 N N . ILE A 1 97 ? -18.990 7.152 26.940 1.00 93.06 97 ILE A N 1
ATOM 805 C CA . ILE A 1 97 ? -17.636 7.459 26.467 1.00 93.06 97 ILE A CA 1
ATOM 806 C C . ILE A 1 97 ? -17.665 7.770 24.972 1.00 93.06 97 ILE A C 1
ATOM 808 O O . ILE A 1 97 ? -17.167 8.813 24.578 1.00 93.06 97 ILE A O 1
ATOM 812 N N . VAL A 1 98 ? -18.307 6.930 24.155 1.00 90.56 98 VAL A N 1
ATOM 813 C CA . VAL A 1 98 ? -18.443 7.164 22.705 1.00 90.56 98 VAL A CA 1
ATOM 814 C C . VAL A 1 98 ? -19.151 8.482 22.412 1.00 90.56 98 VAL A C 1
ATOM 816 O O . VAL A 1 98 ? -18.733 9.224 21.532 1.00 90.56 98 VAL A O 1
ATOM 819 N N . TYR A 1 99 ? -20.211 8.796 23.157 1.00 88.69 99 TYR A N 1
ATOM 820 C CA . TYR A 1 99 ? -20.906 10.069 23.013 1.00 88.69 99 TYR A CA 1
ATOM 821 C C . TYR A 1 99 ? -19.996 11.257 23.359 1.00 88.69 99 TYR A C 1
ATOM 823 O O . TYR A 1 99 ? -19.999 12.243 22.626 1.00 88.69 99 TYR A O 1
ATOM 831 N N . LEU A 1 100 ? -19.215 11.162 24.437 1.00 87.94 100 LEU A N 1
ATOM 832 C CA . LEU A 1 100 ? -18.314 12.220 24.900 1.00 87.94 100 LEU A CA 1
ATOM 833 C C . LEU A 1 100 ? -16.994 12.303 24.120 1.00 87.94 100 LEU A C 1
ATOM 835 O O . LEU A 1 100 ? -16.267 13.268 24.317 1.00 87.94 100 LEU A O 1
ATOM 839 N N . ASP A 1 101 ? -16.653 11.323 23.284 1.00 84.50 101 ASP A N 1
ATOM 840 C CA . ASP A 1 101 ? -15.308 11.178 22.724 1.00 84.50 101 ASP A CA 1
ATOM 841 C C . ASP A 1 101 ? -15.303 10.990 21.207 1.00 84.50 101 ASP A C 1
ATOM 843 O O . ASP A 1 101 ? -14.957 9.934 20.676 1.00 84.50 101 ASP A O 1
ATOM 847 N N . ASP A 1 102 ? -15.630 12.062 20.489 1.00 74.50 102 ASP A N 1
ATOM 848 C CA . ASP A 1 102 ? -15.610 12.058 19.022 1.00 74.50 102 ASP A CA 1
ATOM 849 C C . ASP A 1 102 ? -14.180 11.953 18.437 1.00 74.50 102 ASP A C 1
ATOM 851 O O . ASP A 1 102 ? -14.023 11.755 17.233 1.00 74.50 102 ASP A O 1
ATOM 855 N N . THR A 1 103 ? -13.127 12.097 19.257 1.00 79.75 103 THR A N 1
ATOM 856 C CA . THR A 1 103 ? -11.719 12.180 18.812 1.00 79.75 103 THR A CA 1
ATOM 857 C C . THR A 1 103 ? -10.805 11.087 19.373 1.00 79.75 103 THR A C 1
ATOM 859 O O . THR A 1 103 ? -9.614 11.086 19.062 1.00 79.75 103 THR A O 1
ATOM 862 N N . LEU A 1 104 ? -11.338 10.154 20.171 1.00 87.69 104 LEU A N 1
ATOM 863 C CA . LEU A 1 104 ? -10.607 9.090 20.881 1.00 87.69 104 LEU A CA 1
ATOM 864 C C . LEU A 1 104 ? -9.637 9.578 21.981 1.00 87.69 104 LEU A C 1
ATOM 866 O O . LEU A 1 104 ? -8.878 8.778 22.537 1.00 87.69 104 LEU A O 1
ATOM 870 N N . LEU A 1 105 ? -9.650 10.870 22.329 1.00 88.12 105 LEU A N 1
ATOM 871 C CA . LEU A 1 105 ? -8.763 11.454 23.344 1.00 88.12 105 LEU A CA 1
ATOM 872 C C . LEU A 1 105 ? -9.155 11.027 24.758 1.00 88.12 105 LEU A C 1
ATOM 874 O O . LEU A 1 105 ? -8.292 10.651 25.558 1.00 88.12 105 LEU A O 1
ATOM 878 N N . LEU A 1 106 ? -10.453 11.052 25.072 1.00 91.56 106 LEU A N 1
ATOM 879 C CA . LEU A 1 106 ? -10.941 10.595 26.375 1.00 91.56 106 LEU A CA 1
ATOM 880 C C . LEU A 1 106 ? -10.678 9.093 26.539 1.00 91.56 106 LEU A C 1
ATOM 882 O O . LEU A 1 106 ? -10.238 8.657 27.599 1.00 91.56 106 LEU A O 1
ATOM 886 N N . THR A 1 107 ? -10.871 8.307 25.485 1.00 94.19 107 THR A N 1
ATOM 887 C CA . THR A 1 107 ? -10.613 6.867 25.455 1.00 94.19 107 THR A CA 1
ATOM 888 C C . THR A 1 107 ? -9.150 6.584 25.754 1.00 94.19 107 THR A C 1
ATOM 890 O O . THR A 1 107 ? -8.860 5.794 26.650 1.00 94.19 107 THR A O 1
ATOM 893 N N . GLN A 1 108 ? -8.218 7.277 25.092 1.00 92.75 108 GLN A N 1
ATOM 894 C CA . GLN A 1 108 ? -6.792 7.165 25.406 1.00 92.75 108 GLN A CA 1
ATOM 895 C C . GLN A 1 108 ? -6.515 7.501 26.872 1.00 92.75 108 GLN A C 1
ATOM 897 O O . GLN A 1 108 ? -5.833 6.738 27.556 1.00 92.75 108 GLN A O 1
ATOM 902 N N . HIS A 1 109 ? -7.069 8.594 27.395 1.00 91.88 109 HIS A N 1
ATOM 903 C CA . HIS A 1 109 ? -6.895 8.951 28.802 1.00 91.88 109 HIS A CA 1
ATOM 904 C C . HIS A 1 109 ? -7.418 7.854 29.749 1.00 91.88 109 HIS A C 1
ATOM 906 O O . HIS A 1 109 ? -6.726 7.455 30.686 1.00 91.88 109 HIS A O 1
ATOM 912 N N . LEU A 1 110 ? -8.609 7.315 29.487 1.00 94.25 110 LEU A N 1
ATOM 913 C CA . LEU A 1 110 ? -9.220 6.244 30.276 1.00 94.25 110 LEU A CA 1
ATOM 914 C C . LEU A 1 110 ? -8.428 4.928 30.202 1.00 94.25 110 LEU A C 1
ATOM 916 O O . LEU A 1 110 ? -8.339 4.218 31.206 1.00 94.25 110 LEU A O 1
ATOM 920 N N . ILE A 1 111 ? -7.795 4.622 29.063 1.00 94.56 111 ILE A N 1
ATOM 921 C CA . ILE A 1 111 ? -6.847 3.503 28.930 1.00 94.56 111 ILE A CA 1
ATOM 922 C C . ILE A 1 111 ? -5.662 3.695 29.883 1.00 94.56 111 ILE A C 1
ATOM 924 O O . ILE A 1 111 ? -5.367 2.792 30.664 1.00 94.56 111 ILE A O 1
ATOM 928 N N . HIS A 1 112 ? -5.035 4.878 29.894 1.00 92.44 112 HIS A N 1
ATOM 929 C CA . HIS A 1 112 ? -3.903 5.176 30.785 1.00 92.44 112 HIS A CA 1
ATOM 930 C C . HIS A 1 112 ? -4.285 5.116 32.271 1.00 92.44 112 HIS A C 1
ATOM 932 O O . HIS A 1 112 ? -3.465 4.747 33.109 1.00 92.44 112 HIS A O 1
ATOM 938 N N . LYS A 1 113 ? -5.538 5.445 32.608 1.00 90.69 113 LYS A N 1
ATOM 939 C CA . LYS A 1 113 ? -6.087 5.311 33.967 1.00 90.69 113 LYS A CA 1
ATOM 940 C C . LYS A 1 113 ? -6.503 3.878 34.325 1.00 90.69 113 LYS A C 1
ATOM 942 O O . LYS A 1 113 ? -6.952 3.645 35.442 1.00 90.69 113 LYS A O 1
ATOM 947 N N . GLY A 1 114 ? -6.381 2.918 33.407 1.00 92.19 114 GLY A N 1
ATOM 948 C CA . GLY A 1 114 ? -6.750 1.521 33.642 1.00 92.19 114 GLY A CA 1
ATOM 949 C C . GLY A 1 114 ? -8.260 1.276 33.729 1.00 92.19 114 GLY A C 1
ATOM 950 O O . GLY A 1 114 ? -8.681 0.239 34.246 1.00 92.19 114 GLY A O 1
ATOM 951 N N . PHE A 1 115 ? -9.094 2.195 33.223 1.00 94.75 115 PHE A N 1
ATOM 952 C CA . PHE A 1 115 ? -10.556 2.076 33.285 1.00 94.75 115 PHE A CA 1
ATOM 953 C C . PHE A 1 115 ? -11.036 0.763 32.651 1.00 94.75 115 PHE A C 1
ATOM 955 O O . PHE A 1 115 ? -11.814 0.024 33.264 1.00 94.75 115 PHE A O 1
ATOM 962 N N . PHE A 1 116 ? -10.515 0.445 31.462 1.00 95.94 116 PHE A N 1
ATOM 963 C CA . PHE A 1 116 ? -10.975 -0.677 30.645 1.00 95.94 116 PHE A CA 1
ATOM 964 C C . PHE A 1 116 ? -10.453 -2.053 31.091 1.00 95.94 116 PHE A C 1
ATOM 966 O O . PHE A 1 116 ? -11.020 -3.063 30.679 1.00 95.94 116 PHE A O 1
ATOM 973 N N . THR A 1 117 ? -9.428 -2.131 31.949 1.00 93.56 117 THR A N 1
ATOM 974 C CA . THR A 1 117 ? -8.716 -3.383 32.283 1.00 93.56 117 THR A CA 1
ATOM 975 C C . THR A 1 117 ? -9.655 -4.517 32.708 1.00 93.56 117 THR A C 1
ATOM 97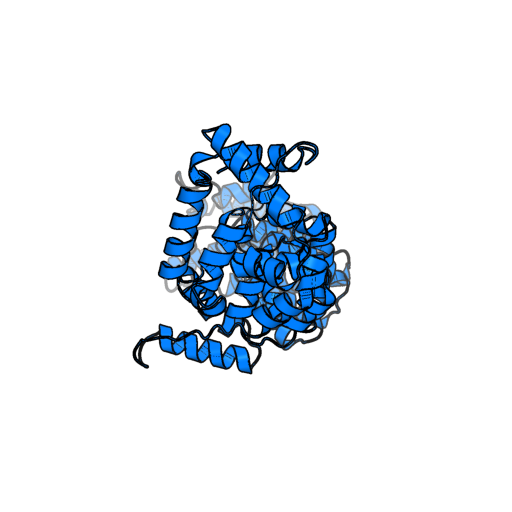7 O O . THR A 1 117 ? -9.552 -5.635 32.205 1.00 93.56 117 THR A O 1
ATOM 980 N N . ASN A 1 118 ? -10.642 -4.221 33.559 1.00 91.75 118 ASN A N 1
ATOM 981 C CA . ASN A 1 118 ? -11.555 -5.234 34.106 1.00 91.75 118 ASN A CA 1
ATOM 982 C C . ASN A 1 118 ? -12.751 -5.551 33.189 1.00 91.75 118 ASN A C 1
ATOM 984 O O . ASN A 1 118 ? -13.495 -6.500 33.454 1.00 91.75 118 ASN A O 1
ATOM 988 N N . VAL A 1 119 ? -12.946 -4.781 32.112 1.00 94.69 119 VAL A N 1
ATOM 989 C CA . VAL A 1 119 ? -14.019 -4.975 31.119 1.00 94.69 119 VAL A CA 1
ATOM 990 C C . VAL A 1 119 ? -13.514 -5.495 29.772 1.00 94.69 119 VAL A C 1
ATOM 992 O O . VAL A 1 119 ? -14.331 -5.778 28.897 1.00 94.69 119 VAL A O 1
ATOM 995 N N . LEU A 1 120 ? -12.203 -5.712 29.616 1.00 95.06 120 LEU A N 1
ATOM 996 C CA . LEU A 1 120 ? -11.594 -6.200 28.373 1.00 95.06 120 LEU A CA 1
ATOM 997 C C . LEU A 1 120 ? -12.232 -7.482 27.831 1.00 95.06 120 LEU A C 1
ATOM 999 O O . LEU A 1 120 ? -12.494 -7.563 26.636 1.00 95.06 120 LEU A O 1
ATOM 1003 N N . ASP A 1 121 ? -12.533 -8.464 28.684 1.00 94.81 121 ASP A N 1
ATOM 1004 C CA . ASP A 1 121 ? -13.181 -9.711 28.242 1.00 94.81 121 ASP A CA 1
ATOM 1005 C C . ASP A 1 121 ? -14.575 -9.469 27.667 1.00 94.81 121 ASP A C 1
ATOM 1007 O O . ASP A 1 121 ? -14.999 -10.128 26.717 1.00 94.81 121 ASP A O 1
ATOM 1011 N N . LYS A 1 122 ? -15.298 -8.497 28.235 1.00 94.44 122 LYS A N 1
ATOM 1012 C CA . LYS A 1 122 ? -16.623 -8.140 27.743 1.00 94.44 122 LYS A CA 1
ATOM 1013 C C . LYS A 1 122 ? -16.521 -7.391 26.419 1.00 94.44 122 LYS A C 1
ATOM 1015 O O . LYS A 1 122 ? -17.293 -7.701 25.521 1.00 94.44 122 LYS A O 1
ATOM 1020 N N . ILE A 1 123 ? -15.551 -6.484 26.282 1.00 95.38 123 ILE A N 1
ATOM 1021 C CA . ILE A 1 123 ? -15.237 -5.803 25.017 1.00 95.38 123 ILE A CA 1
ATOM 1022 C C . ILE A 1 123 ? -14.894 -6.827 23.929 1.00 95.38 123 ILE A C 1
ATOM 1024 O O . ILE A 1 123 ? -15.499 -6.803 22.861 1.00 95.38 123 ILE A O 1
ATOM 1028 N N . PHE A 1 124 ? -13.997 -7.774 24.221 1.00 95.12 124 PHE A N 1
ATOM 1029 C CA . PHE A 1 124 ? -13.634 -8.853 23.302 1.00 95.12 124 PHE A CA 1
ATOM 1030 C C . PHE A 1 124 ? -14.861 -9.672 22.874 1.00 95.12 124 PHE A C 1
ATOM 1032 O O . PHE A 1 124 ? -15.064 -9.900 21.686 1.00 95.12 124 PHE A O 1
ATOM 1039 N N . SER A 1 125 ? -15.725 -10.053 23.821 1.00 93.62 125 SER A N 1
ATOM 1040 C CA . SER A 1 125 ? -16.965 -10.779 23.520 1.00 93.62 125 SER A CA 1
ATOM 1041 C C . SER A 1 125 ? -17.947 -9.965 22.668 1.00 93.62 125 SER A C 1
ATOM 1043 O O . SER A 1 125 ? -18.538 -10.520 21.744 1.00 93.62 125 SER A O 1
ATOM 1045 N N . ILE A 1 126 ? -18.120 -8.668 22.950 1.00 91.75 126 ILE A N 1
ATOM 1046 C CA . ILE A 1 126 ? -18.995 -7.782 22.166 1.00 91.75 126 ILE A CA 1
ATOM 1047 C C . ILE A 1 126 ? -18.489 -7.702 20.726 1.00 91.75 126 ILE A C 1
ATOM 1049 O O . ILE A 1 126 ? -19.247 -7.988 19.804 1.00 91.75 126 ILE A O 1
ATOM 1053 N N . LEU A 1 127 ? -17.206 -7.383 20.541 1.00 92.50 127 LEU A N 1
ATOM 1054 C CA . LEU A 1 127 ? -16.584 -7.282 19.222 1.00 92.50 127 LEU A CA 1
ATOM 1055 C C . LEU A 1 127 ? -16.602 -8.620 18.469 1.00 92.50 127 LEU A C 1
ATOM 1057 O O . LEU A 1 127 ? -16.839 -8.650 17.263 1.00 92.50 127 LEU A O 1
ATOM 1061 N N . GLY A 1 128 ? -16.403 -9.736 19.176 1.00 90.75 128 GLY A N 1
ATOM 1062 C CA . GLY A 1 128 ? -16.446 -11.085 18.608 1.00 90.75 128 GLY A CA 1
ATOM 1063 C C . GLY A 1 128 ? -17.789 -11.429 17.966 1.00 90.75 128 GLY A C 1
ATOM 1064 O O . GLY A 1 128 ? -17.807 -12.097 16.928 1.00 90.75 128 GLY A O 1
ATOM 1065 N N . ASN A 1 129 ? -18.879 -10.912 18.540 1.00 89.38 129 ASN A N 1
ATOM 1066 C CA . ASN A 1 129 ? -20.252 -11.125 18.086 1.00 89.38 129 ASN A CA 1
ATOM 1067 C C . ASN A 1 129 ? -20.685 -10.190 16.948 1.00 89.38 129 ASN A C 1
ATOM 1069 O O . ASN A 1 129 ? -21.763 -10.386 16.386 1.00 89.38 129 ASN A O 1
ATOM 1073 N N . ILE A 1 130 ? -19.877 -9.186 16.592 1.00 86.88 130 ILE A N 1
ATOM 1074 C CA . ILE A 1 130 ? -20.183 -8.315 15.458 1.00 86.88 130 ILE A CA 1
ATOM 1075 C C . ILE A 1 130 ? -20.042 -9.124 14.171 1.00 86.88 130 ILE A C 1
ATOM 1077 O O . ILE A 1 130 ? -19.002 -9.735 13.898 1.00 86.88 130 ILE A O 1
ATOM 1081 N N . ASN A 1 131 ? -21.100 -9.099 13.364 1.00 80.44 131 ASN A N 1
ATOM 1082 C CA . ASN A 1 131 ? -21.103 -9.665 12.029 1.00 80.44 131 ASN A CA 1
ATOM 1083 C C . ASN A 1 131 ? -21.566 -8.603 11.031 1.00 80.44 131 ASN A C 1
ATOM 1085 O O . ASN A 1 131 ? -22.626 -8.006 11.204 1.00 80.44 131 ASN A O 1
ATOM 1089 N N . LEU A 1 132 ? -20.768 -8.376 9.992 1.00 75.50 132 LEU A N 1
ATOM 1090 C CA . LEU A 1 132 ? -21.093 -7.458 8.906 1.00 75.50 132 LEU A CA 1
ATOM 1091 C C . LEU A 1 132 ? -21.268 -8.271 7.636 1.00 75.50 132 LEU A C 1
ATOM 1093 O O . LEU A 1 132 ? -20.289 -8.693 7.034 1.00 75.50 132 LEU A O 1
ATOM 1097 N N . ASN A 1 133 ? -22.506 -8.483 7.208 1.00 70.25 133 ASN A N 1
ATOM 1098 C CA . ASN A 1 133 ? -22.770 -9.114 5.922 1.00 70.25 133 ASN A CA 1
ATOM 1099 C C . ASN A 1 133 ? -23.044 -8.024 4.891 1.00 70.25 133 ASN A C 1
ATOM 1101 O O . ASN A 1 133 ? -24.047 -7.319 4.988 1.00 70.25 133 ASN A O 1
ATOM 1105 N N . ALA A 1 134 ? -22.174 -7.904 3.888 1.00 67.31 134 ALA A N 1
ATOM 1106 C CA . ALA A 1 134 ? -22.543 -7.172 2.687 1.00 67.31 134 ALA A CA 1
ATOM 1107 C C . ALA A 1 134 ? -23.672 -7.933 1.988 1.00 67.31 134 ALA A C 1
ATOM 1109 O O . ALA A 1 134 ? -23.580 -9.141 1.765 1.00 67.31 134 ALA A O 1
ATOM 1110 N N . SER A 1 135 ? -24.741 -7.220 1.658 1.00 67.88 135 SER A N 1
ATOM 1111 C CA . SER A 1 135 ? -25.805 -7.722 0.799 1.00 67.88 135 SER A CA 1
ATOM 1112 C C . SER A 1 135 ? -26.034 -6.708 -0.308 1.00 67.88 135 SER A C 1
ATOM 1114 O O . SER A 1 135 ? -25.931 -5.503 -0.083 1.00 67.88 135 SER A O 1
ATOM 1116 N N . ILE A 1 136 ? -26.297 -7.205 -1.510 1.00 64.56 136 ILE A N 1
ATOM 1117 C CA . ILE A 1 136 ? -26.671 -6.376 -2.649 1.00 64.56 136 ILE A CA 1
ATOM 1118 C C . ILE A 1 136 ? -28.123 -6.696 -2.972 1.00 64.56 136 ILE A C 1
ATOM 1120 O O . ILE A 1 136 ? -28.486 -7.860 -3.120 1.00 64.56 136 ILE A O 1
ATOM 1124 N N . SER A 1 137 ? -28.953 -5.660 -3.045 1.00 61.50 137 SER A N 1
ATOM 1125 C CA . SER A 1 137 ? -30.390 -5.745 -3.326 1.00 61.50 137 SER A CA 1
ATOM 1126 C C . SER A 1 137 ? -30.721 -5.529 -4.809 1.00 61.50 137 SER A C 1
ATOM 1128 O O . SER A 1 137 ? -31.818 -5.083 -5.143 1.00 61.50 137 SER A O 1
ATOM 1130 N N . THR A 1 138 ? -29.782 -5.812 -5.714 1.00 62.16 138 THR A N 1
ATOM 1131 C CA . THR A 1 138 ? -29.961 -5.636 -7.162 1.00 62.16 138 THR A CA 1
ATOM 1132 C C . THR A 1 138 ? -30.209 -6.974 -7.859 1.00 62.16 138 THR A C 1
ATOM 1134 O O . THR A 1 138 ? -29.937 -8.045 -7.317 1.00 62.16 138 THR A O 1
ATOM 1137 N N . SER A 1 139 ? -30.783 -6.925 -9.067 1.00 66.31 139 SER A N 1
ATOM 1138 C CA . SER A 1 139 ? -31.010 -8.131 -9.874 1.00 66.31 139 SER A CA 1
ATOM 1139 C C . SER A 1 139 ? -29.690 -8.810 -10.281 1.00 66.31 139 SER A C 1
ATOM 1141 O O . SER A 1 139 ? -28.641 -8.168 -10.381 1.00 66.31 139 SER A O 1
ATOM 1143 N N . ASP A 1 140 ? -29.737 -10.115 -10.556 1.00 66.81 140 ASP A N 1
ATOM 1144 C CA . ASP A 1 140 ? -28.566 -10.935 -10.912 1.00 66.81 140 ASP A CA 1
ATOM 1145 C C . ASP A 1 140 ? -27.802 -10.473 -12.166 1.00 66.81 140 ASP A C 1
ATOM 1147 O O . ASP A 1 140 ? -26.662 -10.896 -12.367 1.00 66.81 140 ASP A O 1
ATOM 1151 N N . LEU A 1 141 ? -28.421 -9.629 -12.999 1.00 66.75 141 LEU A N 1
ATOM 1152 C CA . LEU A 1 141 ? -27.890 -9.149 -14.279 1.00 66.75 141 LEU A CA 1
ATOM 1153 C C . LEU A 1 141 ? -27.144 -7.807 -14.175 1.00 66.75 141 LEU A C 1
ATOM 1155 O O . LEU A 1 141 ? -26.653 -7.307 -15.186 1.00 66.75 141 LEU A O 1
ATOM 1159 N N . HIS A 1 142 ? -27.065 -7.204 -12.987 1.00 79.69 142 HIS A N 1
ATOM 1160 C CA . HIS A 1 142 ? -26.335 -5.953 -12.789 1.00 79.69 142 HIS A CA 1
ATOM 1161 C C . HIS A 1 142 ? -24.840 -6.183 -12.537 1.00 79.69 142 HIS A C 1
ATOM 1163 O O . HIS A 1 142 ? -24.435 -7.177 -11.929 1.00 79.69 142 HIS A O 1
ATOM 1169 N N . TRP A 1 143 ? -24.015 -5.227 -12.969 1.00 82.56 143 TRP A N 1
ATOM 1170 C CA . TRP A 1 143 ? -22.560 -5.281 -12.809 1.00 82.56 143 TRP A CA 1
ATOM 1171 C C . TRP A 1 143 ? -22.145 -5.335 -11.327 1.00 82.56 143 TRP A C 1
ATOM 1173 O O . TRP A 1 143 ? -21.170 -6.006 -10.994 1.00 82.56 143 TRP A O 1
ATOM 1183 N N . GLU A 1 144 ? -22.916 -4.729 -10.417 1.00 82.25 144 GLU A N 1
ATOM 1184 C CA . GLU A 1 144 ? -22.699 -4.813 -8.968 1.00 82.25 144 GLU A CA 1
ATOM 1185 C C . GLU A 1 144 ? -22.832 -6.256 -8.450 1.00 82.25 144 GLU A C 1
ATOM 1187 O O . GLU A 1 144 ? -22.023 -6.703 -7.632 1.00 82.25 144 GLU A O 1
ATOM 1192 N N . SER A 1 145 ? -23.808 -7.013 -8.966 1.00 84.38 145 SER A N 1
ATOM 1193 C CA . SER A 1 145 ? -24.020 -8.427 -8.627 1.00 84.38 145 SER A CA 1
ATOM 1194 C C . SER A 1 145 ? -22.863 -9.297 -9.117 1.00 84.38 145 SER A C 1
ATOM 1196 O O . SER A 1 145 ? -22.421 -10.201 -8.406 1.00 84.38 145 SER A O 1
ATOM 1198 N N . GLU A 1 146 ? -22.330 -9.017 -10.310 1.00 87.06 146 GLU A N 1
ATOM 1199 C CA . GLU A 1 146 ? -21.138 -9.698 -10.827 1.00 87.06 146 GLU A CA 1
ATOM 1200 C C . GLU A 1 146 ? -19.899 -9.392 -9.972 1.00 87.06 146 GLU A C 1
ATOM 1202 O O . GLU A 1 146 ? -19.174 -10.311 -9.583 1.00 87.06 146 GLU A O 1
ATOM 1207 N N . MET A 1 147 ? -19.672 -8.122 -9.620 1.00 87.38 147 MET A N 1
ATOM 1208 C CA . MET A 1 147 ? -18.550 -7.727 -8.762 1.00 87.38 147 MET A CA 1
ATOM 1209 C C . MET A 1 147 ? -18.636 -8.356 -7.373 1.00 87.38 147 MET A C 1
ATOM 1211 O O . MET A 1 147 ? -17.619 -8.781 -6.832 1.00 87.38 147 MET A O 1
ATOM 1215 N N . PHE A 1 148 ? -19.834 -8.486 -6.808 1.00 89.88 148 PHE A N 1
ATOM 1216 C CA . PHE A 1 148 ? -20.009 -9.154 -5.522 1.00 89.88 148 PHE A CA 1
ATOM 1217 C C . PHE A 1 148 ? -19.811 -10.667 -5.596 1.00 89.88 148 PHE A C 1
ATOM 1219 O O . PHE A 1 148 ? -19.207 -11.248 -4.696 1.00 89.88 148 PHE A O 1
ATOM 1226 N N . LYS A 1 149 ? -20.234 -11.315 -6.688 1.00 90.19 149 LYS A N 1
ATOM 1227 C CA . LYS A 1 149 ? -19.906 -12.728 -6.948 1.00 90.19 149 LYS A CA 1
ATOM 1228 C C . LYS A 1 149 ? -18.389 -12.924 -7.056 1.00 90.19 149 LYS A C 1
ATOM 1230 O O . LYS A 1 149 ? -17.857 -13.857 -6.451 1.00 90.19 149 LYS A O 1
ATOM 1235 N N . LYS A 1 150 ? -17.683 -12.018 -7.749 1.00 92.00 150 LYS A N 1
ATOM 1236 C CA . LYS A 1 150 ? -16.209 -11.999 -7.801 1.00 92.00 150 LYS A CA 1
ATOM 1237 C C . LYS A 1 150 ? -15.599 -11.787 -6.422 1.00 92.00 150 LYS A C 1
ATOM 1239 O O . LYS A 1 150 ? -14.728 -12.558 -6.053 1.00 92.00 150 LYS A O 1
ATOM 1244 N N . TYR A 1 151 ? -16.110 -10.852 -5.623 1.00 92.94 151 TYR A N 1
ATOM 1245 C CA . TYR A 1 151 ? -15.685 -10.658 -4.235 1.00 92.94 151 TYR A CA 1
ATOM 1246 C C . TYR A 1 151 ? -15.835 -11.934 -3.401 1.00 92.94 151 TYR A C 1
ATOM 1248 O O . TYR A 1 151 ? -14.877 -12.374 -2.776 1.00 92.94 151 TYR A O 1
ATOM 1256 N N . GLN A 1 152 ? -17.003 -12.582 -3.425 1.00 91.56 152 GLN A N 1
ATOM 1257 C CA . GLN A 1 152 ? -17.238 -13.820 -2.675 1.00 91.56 152 GLN A CA 1
ATOM 1258 C C . GLN A 1 152 ? -16.304 -14.954 -3.114 1.00 91.56 152 GLN A C 1
ATOM 1260 O O . GLN A 1 152 ? -15.800 -15.702 -2.274 1.00 91.56 152 GLN A O 1
ATOM 1265 N N . SER A 1 153 ? -16.070 -15.088 -4.421 1.00 93.00 153 SER A N 1
ATOM 1266 C CA . SER A 1 153 ? -15.089 -16.027 -4.974 1.00 93.00 153 SER A CA 1
ATOM 1267 C C . SER A 1 153 ? -13.664 -15.664 -4.545 1.00 93.00 153 SER A C 1
ATOM 1269 O O . SER A 1 153 ? -12.904 -16.530 -4.120 1.00 93.00 153 SER A O 1
ATOM 1271 N N . GLY A 1 154 ? -13.324 -14.377 -4.578 1.00 93.25 154 GLY A N 1
ATOM 1272 C CA . GLY A 1 154 ? -12.035 -13.839 -4.169 1.00 93.25 154 GLY A CA 1
ATOM 1273 C C . GLY A 1 154 ? -11.736 -14.113 -2.701 1.00 93.25 154 GLY A C 1
ATOM 1274 O O . GLY A 1 154 ? -10.653 -14.593 -2.399 1.00 93.25 154 GLY A O 1
ATOM 1275 N N . ILE A 1 155 ? -12.706 -13.935 -1.799 1.00 92.06 155 ILE A N 1
ATOM 1276 C CA . ILE A 1 155 ? -12.565 -14.291 -0.377 1.00 92.06 155 ILE A CA 1
ATOM 1277 C C . ILE A 1 155 ? -12.280 -15.790 -0.203 1.00 92.06 155 ILE A C 1
ATOM 1279 O O . ILE A 1 155 ? -11.418 -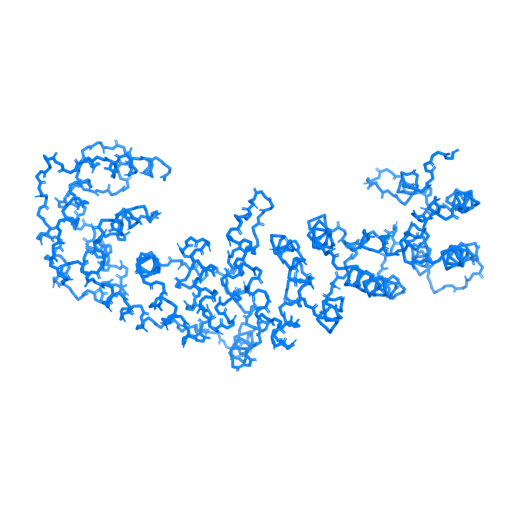16.159 0.588 1.00 92.06 155 ILE A O 1
ATOM 1283 N N . LYS A 1 156 ? -12.965 -16.665 -0.953 1.00 91.06 156 LYS A N 1
ATOM 1284 C CA . LYS A 1 156 ? -12.739 -18.123 -0.883 1.00 91.06 156 LYS A CA 1
ATOM 1285 C C . LYS A 1 156 ? -11.364 -18.535 -1.405 1.00 91.06 156 LYS A C 1
ATOM 1287 O O . LYS A 1 156 ? -10.772 -19.464 -0.867 1.00 91.06 156 LYS A O 1
ATOM 1292 N N . ASN A 1 157 ? -10.886 -17.855 -2.442 1.00 91.06 157 ASN A N 1
ATOM 1293 C CA . ASN A 1 157 ? -9.638 -18.180 -3.132 1.00 91.06 157 ASN A CA 1
ATOM 1294 C C . ASN A 1 157 ? -8.457 -17.308 -2.684 1.00 91.06 157 ASN A C 1
ATOM 1296 O O . ASN A 1 157 ? -7.394 -17.387 -3.290 1.00 91.06 157 ASN A O 1
ATOM 1300 N N . ASN A 1 158 ? -8.654 -16.450 -1.678 1.00 89.25 158 ASN A N 1
ATOM 1301 C CA . ASN A 1 158 ? -7.685 -15.449 -1.236 1.00 89.25 158 ASN A CA 1
ATOM 1302 C C . ASN A 1 158 ? -7.133 -14.579 -2.390 1.00 89.25 158 ASN A C 1
ATOM 1304 O O . ASN A 1 158 ? -5.947 -14.273 -2.440 1.00 89.25 158 ASN A O 1
ATOM 1308 N N . ASN A 1 159 ? -7.989 -14.210 -3.352 1.00 91.81 159 ASN A N 1
ATOM 1309 C CA . ASN A 1 159 ? -7.614 -13.380 -4.497 1.00 91.81 159 ASN A CA 1
ATOM 1310 C C . ASN A 1 159 ? -7.858 -11.899 -4.196 1.00 91.81 159 ASN A C 1
ATOM 1312 O O . ASN A 1 159 ? -8.987 -11.411 -4.313 1.00 91.81 159 ASN A O 1
ATOM 1316 N N . ILE A 1 160 ? -6.797 -11.171 -3.854 1.00 92.94 160 ILE A N 1
ATOM 1317 C CA . ILE A 1 160 ? -6.900 -9.751 -3.493 1.00 92.94 160 ILE A CA 1
ATOM 1318 C C . ILE A 1 160 ? -7.373 -8.873 -4.657 1.00 92.94 160 ILE A C 1
ATOM 1320 O O . ILE A 1 160 ? -8.091 -7.905 -4.427 1.00 92.94 160 ILE A O 1
ATOM 1324 N N . VAL A 1 161 ? -7.064 -9.220 -5.909 1.00 89.12 161 VAL A N 1
ATOM 1325 C CA . VAL A 1 161 ? -7.490 -8.421 -7.070 1.00 89.12 161 VAL A CA 1
ATOM 1326 C C . VAL A 1 161 ? -9.019 -8.417 -7.178 1.00 89.12 161 VAL A C 1
ATOM 1328 O O . VAL A 1 161 ? -9.633 -7.355 -7.295 1.00 89.12 161 VAL A O 1
ATOM 1331 N N . ASP A 1 162 ? -9.643 -9.591 -7.043 1.00 91.31 162 ASP A N 1
ATOM 1332 C CA . ASP A 1 162 ? -11.105 -9.730 -7.079 1.00 91.31 162 ASP A CA 1
ATOM 1333 C C . ASP A 1 162 ? -11.772 -9.081 -5.859 1.00 91.31 162 ASP A C 1
ATOM 1335 O O . ASP A 1 162 ? -12.800 -8.410 -5.988 1.00 91.31 162 ASP A O 1
ATOM 1339 N N . ILE A 1 163 ? -11.179 -9.261 -4.672 1.00 93.75 163 ILE A N 1
ATOM 1340 C CA . ILE A 1 163 ? -11.680 -8.676 -3.424 1.00 93.75 163 ILE A CA 1
ATOM 1341 C C . ILE A 1 163 ? -11.720 -7.152 -3.544 1.00 93.75 163 ILE A C 1
ATOM 1343 O O . ILE A 1 163 ? -12.764 -6.533 -3.323 1.00 93.75 163 ILE A O 1
ATOM 1347 N N . TYR A 1 164 ? -10.596 -6.536 -3.905 1.00 91.50 164 TYR A N 1
ATOM 1348 C CA . TYR A 1 164 ? -10.459 -5.086 -3.853 1.00 91.50 164 TYR A CA 1
ATOM 1349 C C . TYR A 1 164 ? -11.072 -4.361 -5.043 1.00 91.50 164 TYR A C 1
ATOM 1351 O O . TYR A 1 164 ? -11.454 -3.200 -4.890 1.00 91.50 164 TYR A O 1
ATOM 1359 N N . GLY A 1 165 ? -11.292 -5.045 -6.170 1.00 88.62 165 GLY A N 1
ATOM 1360 C CA . GLY A 1 165 ? -12.169 -4.535 -7.223 1.00 88.62 165 GLY A CA 1
ATOM 1361 C C . GLY A 1 165 ? -13.545 -4.151 -6.666 1.00 88.62 165 GLY A C 1
ATOM 1362 O O . GLY A 1 165 ? -14.020 -3.039 -6.901 1.00 88.62 165 GLY A O 1
ATOM 1363 N N . PHE A 1 166 ? -14.153 -5.026 -5.856 1.00 90.31 166 PHE A N 1
ATOM 1364 C CA . PHE A 1 166 ? -15.426 -4.746 -5.186 1.00 90.31 166 PHE A CA 1
ATOM 1365 C C . PHE A 1 166 ? -15.306 -3.712 -4.062 1.00 90.31 166 PHE A C 1
ATOM 1367 O O . PHE A 1 166 ? -16.120 -2.791 -4.015 1.00 90.31 166 PHE A O 1
ATOM 1374 N N . ILE A 1 167 ? -14.303 -3.824 -3.178 1.00 89.62 167 ILE A N 1
ATOM 1375 C CA . ILE A 1 167 ? -14.137 -2.888 -2.049 1.00 89.62 167 ILE A CA 1
ATOM 1376 C C . ILE A 1 167 ? -14.049 -1.438 -2.543 1.00 89.62 167 ILE A C 1
ATOM 1378 O O . ILE A 1 167 ? -14.750 -0.582 -2.008 1.00 89.62 167 ILE A O 1
ATOM 1382 N N . PHE A 1 168 ? -13.293 -1.165 -3.611 1.00 86.50 168 PHE A N 1
ATOM 1383 C CA . PHE A 1 168 ? -13.210 0.188 -4.168 1.00 86.50 168 PHE A CA 1
ATOM 1384 C C . PHE A 1 168 ? -14.546 0.714 -4.691 1.00 86.50 168 PHE A C 1
ATOM 1386 O O . PHE A 1 168 ? -14.868 1.890 -4.503 1.00 86.50 168 PHE A O 1
ATOM 1393 N N . ALA A 1 169 ? -15.330 -0.134 -5.358 1.00 84.00 169 ALA A N 1
ATOM 1394 C CA . ALA A 1 169 ? -16.663 0.246 -5.812 1.00 84.00 169 ALA A CA 1
ATOM 1395 C C . ALA A 1 169 ? -17.591 0.528 -4.618 1.00 84.00 169 ALA A C 1
ATOM 1397 O O . ALA A 1 169 ? -18.305 1.530 -4.613 1.00 84.00 169 ALA A O 1
ATOM 1398 N N . TYR A 1 170 ? -17.517 -0.309 -3.580 1.00 84.06 170 TYR A N 1
ATOM 1399 C CA . TYR A 1 170 ? -18.292 -0.169 -2.351 1.00 84.06 170 TYR A CA 1
ATOM 1400 C C . TYR A 1 170 ? -17.974 1.138 -1.601 1.00 84.06 170 TYR A C 1
ATOM 1402 O O . TYR A 1 170 ? -18.890 1.851 -1.188 1.00 84.06 170 TYR A O 1
ATOM 1410 N N . GLU A 1 171 ? -16.692 1.498 -1.484 1.00 81.94 171 GLU A N 1
ATOM 1411 C CA . GLU A 1 171 ? -16.228 2.742 -0.850 1.00 81.94 171 GLU A CA 1
ATOM 1412 C C . GLU A 1 171 ? -16.705 3.998 -1.581 1.00 81.94 171 GLU A C 1
ATOM 1414 O O . GLU A 1 171 ? -17.144 4.958 -0.948 1.00 81.94 171 GLU A O 1
ATOM 1419 N N . ARG A 1 172 ? -16.644 4.000 -2.920 1.00 79.62 172 ARG A N 1
ATOM 1420 C CA . ARG A 1 172 ? -17.081 5.145 -3.739 1.00 79.62 172 ARG A CA 1
ATOM 1421 C C . ARG A 1 172 ? -18.567 5.457 -3.573 1.00 79.62 172 ARG A C 1
ATOM 1423 O O . ARG A 1 172 ? -18.968 6.595 -3.786 1.00 79.62 172 ARG A O 1
ATOM 1430 N N . GLY A 1 173 ? -19.366 4.471 -3.171 1.00 73.12 173 GLY A N 1
ATOM 1431 C CA . GLY A 1 173 ? -20.777 4.650 -2.837 1.00 73.12 173 GLY A CA 1
ATOM 1432 C C . GLY A 1 173 ? -21.041 5.273 -1.462 1.00 73.12 173 GLY A C 1
ATOM 1433 O O . GLY A 1 173 ? -22.196 5.306 -1.060 1.00 73.12 173 GLY A O 1
ATOM 1434 N N . TYR A 1 174 ? -20.015 5.725 -0.724 1.00 67.00 174 TYR A N 1
ATOM 1435 C CA . TYR A 1 174 ? -20.120 6.217 0.663 1.00 67.00 174 TYR A CA 1
ATOM 1436 C C . TYR A 1 174 ? -20.721 5.199 1.650 1.00 67.00 174 TYR A C 1
ATOM 1438 O O . TYR A 1 174 ? -21.181 5.561 2.730 1.00 67.00 174 TYR A O 1
ATOM 1446 N N . ASN A 1 175 ? -20.674 3.907 1.320 1.00 65.94 175 ASN A N 1
ATOM 1447 C CA . ASN A 1 175 ? -21.284 2.847 2.127 1.00 65.94 175 ASN A CA 1
ATOM 1448 C C . ASN A 1 175 ? -20.420 2.404 3.321 1.00 65.94 175 ASN A C 1
ATOM 1450 O O . ASN A 1 175 ? -20.733 1.409 3.979 1.00 65.94 175 ASN A O 1
ATOM 1454 N N . PHE A 1 176 ? -19.312 3.101 3.585 1.00 71.12 176 PHE A N 1
ATOM 1455 C CA . PHE A 1 176 ? -18.401 2.785 4.676 1.00 71.12 176 PHE A CA 1
ATOM 1456 C C . PHE A 1 176 ? -18.280 3.973 5.631 1.00 71.12 176 PHE A C 1
ATOM 1458 O O . PHE A 1 176 ? -17.606 4.958 5.331 1.00 71.12 176 PHE A O 1
ATOM 1465 N N . ILE A 1 177 ? -18.946 3.873 6.783 1.00 73.19 177 ILE A N 1
ATOM 1466 C CA . ILE A 1 177 ? -18.885 4.862 7.861 1.00 73.19 177 ILE A CA 1
ATOM 1467 C C . ILE A 1 177 ? -18.254 4.175 9.082 1.00 73.19 177 ILE A C 1
ATOM 1469 O O . ILE A 1 177 ? -18.803 3.177 9.563 1.00 73.19 177 ILE A O 1
ATOM 1473 N N . PRO A 1 178 ? -17.107 4.671 9.585 1.00 79.25 178 PRO A N 1
ATOM 1474 C CA . PRO A 1 178 ? -16.518 4.172 10.820 1.00 79.25 178 PRO A CA 1
ATOM 1475 C C . PRO A 1 178 ? -17.512 4.257 11.978 1.00 79.25 178 PRO A C 1
ATOM 1477 O O . PRO A 1 178 ? -18.151 5.285 12.185 1.00 79.25 178 PRO A O 1
ATOM 1480 N N . ASP A 1 179 ? -17.610 3.186 12.751 1.00 87.12 179 ASP A N 1
ATOM 1481 C CA . ASP A 1 179 ? -18.464 3.121 13.929 1.00 87.12 179 ASP A CA 1
ATOM 1482 C C . ASP A 1 179 ? -17.638 3.517 15.157 1.00 87.12 179 ASP A C 1
ATOM 1484 O O . ASP A 1 179 ? -16.659 2.854 15.515 1.00 87.12 179 ASP A O 1
ATOM 1488 N N . SER A 1 180 ? -18.019 4.623 15.797 1.00 88.06 180 SER A N 1
ATOM 1489 C CA . SER A 1 180 ? -17.297 5.168 16.948 1.00 88.06 180 SER A CA 1
ATOM 1490 C C . SER A 1 180 ? -17.256 4.202 18.135 1.00 88.06 180 SER A C 1
ATOM 1492 O O . SER A 1 180 ? -16.252 4.157 18.845 1.00 88.06 180 SER A O 1
ATOM 1494 N N . PHE A 1 181 ? -18.295 3.385 18.338 1.00 90.69 181 PHE A N 1
ATOM 1495 C CA . PHE A 1 181 ? -18.302 2.376 19.396 1.00 90.69 181 PHE A CA 1
ATOM 1496 C C . PHE A 1 181 ? -17.302 1.261 19.117 1.00 90.69 181 PHE A C 1
ATOM 1498 O O . PHE A 1 181 ? -16.536 0.884 20.011 1.00 90.69 181 PHE A O 1
ATOM 1505 N N . ILE A 1 182 ? -17.252 0.784 17.871 1.00 92.69 182 ILE A N 1
ATOM 1506 C CA . ILE A 1 182 ? -16.236 -0.181 17.444 1.00 92.69 182 ILE A CA 1
ATOM 1507 C C . ILE A 1 182 ? -14.838 0.412 17.631 1.00 92.69 182 ILE A C 1
ATOM 1509 O O . ILE A 1 182 ? -13.980 -0.262 18.199 1.00 92.69 182 ILE A O 1
ATOM 1513 N N . ASN A 1 183 ? -14.619 1.670 17.244 1.00 92.38 183 ASN A N 1
ATOM 1514 C CA . ASN A 1 183 ? -13.321 2.334 17.374 1.00 92.38 183 ASN A CA 1
ATOM 1515 C C . ASN A 1 183 ? -12.851 2.426 18.834 1.00 92.38 183 ASN A C 1
ATOM 1517 O O . ASN A 1 183 ? -11.717 2.049 19.128 1.00 92.38 183 ASN A O 1
ATOM 1521 N N . VAL A 1 184 ? -13.716 2.857 19.762 1.00 93.75 184 VAL A N 1
ATOM 1522 C CA . VAL A 1 184 ? -13.394 2.918 21.203 1.00 93.75 184 VAL A CA 1
ATOM 1523 C C . VAL A 1 184 ? -13.048 1.530 21.746 1.00 93.75 184 VAL A C 1
ATOM 1525 O O . VAL A 1 184 ? -12.035 1.353 22.433 1.00 93.75 184 VAL A O 1
ATOM 1528 N N . CYS A 1 185 ? -13.859 0.526 21.409 1.00 95.19 185 CYS A N 1
ATOM 1529 C CA . CYS A 1 185 ? -13.660 -0.851 21.849 1.00 95.19 185 CYS A CA 1
ATOM 1530 C C . CYS A 1 185 ? -12.360 -1.450 21.295 1.00 95.19 185 CYS A C 1
ATOM 1532 O O . CYS A 1 185 ? -11.578 -2.035 22.047 1.00 95.19 185 CYS A O 1
ATOM 1534 N N . MET A 1 186 ? -12.103 -1.281 19.998 1.00 95.88 186 MET A N 1
ATOM 1535 C CA . MET A 1 186 ? -10.910 -1.796 19.327 1.00 95.88 186 MET A CA 1
ATOM 1536 C C . MET A 1 186 ? -9.641 -1.081 19.783 1.00 95.88 186 MET A C 1
ATOM 1538 O O . MET A 1 186 ? -8.620 -1.741 19.982 1.00 95.88 186 MET A O 1
ATOM 1542 N N . LEU A 1 187 ? -9.684 0.235 20.015 1.00 95.94 187 LEU A N 1
ATOM 1543 C CA . LEU A 1 187 ? -8.546 0.982 20.555 1.00 95.94 187 LEU A CA 1
ATOM 1544 C C . LEU A 1 187 ? -8.192 0.495 21.963 1.00 95.94 187 LEU A C 1
ATOM 1546 O O . LEU A 1 187 ? -7.036 0.187 22.246 1.00 95.94 187 LEU A O 1
ATOM 1550 N N . SER A 1 188 ? -9.204 0.345 22.819 1.00 95.94 188 SER A N 1
ATOM 1551 C CA . SER A 1 188 ? -9.032 -0.152 24.187 1.00 95.94 188 SER A CA 1
ATOM 1552 C C . SER A 1 188 ? -8.470 -1.573 24.209 1.00 95.94 188 SER A C 1
ATOM 1554 O O . SER A 1 188 ? -7.524 -1.859 24.945 1.00 95.94 188 SER A O 1
ATOM 1556 N N . LEU A 1 189 ? -9.020 -2.464 23.377 1.00 96.94 189 LEU A N 1
ATOM 1557 C CA . LEU A 1 189 ? -8.575 -3.852 23.286 1.00 96.94 189 LEU A CA 1
ATOM 1558 C C . LEU A 1 189 ? -7.140 -3.951 22.754 1.00 96.94 189 LEU A C 1
ATOM 1560 O O . LEU A 1 189 ? -6.333 -4.679 23.326 1.00 96.94 189 LEU A O 1
ATOM 1564 N N . SER A 1 190 ? -6.807 -3.214 21.693 1.00 96.56 190 SER A N 1
ATOM 1565 C CA . SER A 1 190 ? -5.492 -3.288 21.043 1.00 96.56 190 SER A CA 1
ATOM 1566 C C . SER A 1 190 ? -4.355 -2.716 21.889 1.00 96.56 190 SER A C 1
ATOM 1568 O O . SER A 1 190 ? -3.271 -3.304 21.900 1.00 96.56 190 SER A O 1
ATOM 1570 N N . GLN A 1 191 ? -4.599 -1.632 22.636 1.00 95.12 191 GLN A N 1
ATOM 1571 C CA . GLN A 1 191 ? -3.588 -1.029 23.510 1.00 95.12 191 GLN A CA 1
ATOM 1572 C C . GLN A 1 191 ? -3.363 -1.815 24.805 1.00 95.12 191 GLN A C 1
ATOM 1574 O O . GLN A 1 191 ? -2.227 -1.928 25.259 1.00 95.12 191 GLN A O 1
ATOM 1579 N N . LEU A 1 192 ? -4.419 -2.371 25.407 1.00 95.94 192 LEU A N 1
ATOM 1580 C CA . LEU A 1 192 ? -4.293 -3.118 26.663 1.00 95.94 192 LEU A CA 1
ATOM 1581 C C . LEU A 1 192 ? -3.973 -4.603 26.455 1.00 95.94 192 LEU A C 1
ATOM 1583 O O . LEU A 1 192 ? -3.399 -5.242 27.335 1.00 95.94 192 LEU A O 1
ATOM 1587 N N . SER A 1 193 ? -4.362 -5.184 25.318 1.00 95.88 193 SER A N 1
ATOM 1588 C CA . SER A 1 193 ? -4.104 -6.588 25.005 1.00 95.88 193 SER A CA 1
ATOM 1589 C C . SER A 1 193 ? -4.015 -6.829 23.498 1.00 95.88 193 SER A C 1
ATOM 1591 O O . SER A 1 193 ? -4.922 -7.392 22.880 1.00 95.88 193 SER A O 1
ATOM 1593 N N . THR A 1 194 ? -2.866 -6.484 22.910 1.00 95.38 194 THR A N 1
ATOM 1594 C CA . THR A 1 194 ? -2.567 -6.750 21.492 1.00 95.38 194 THR A CA 1
ATOM 1595 C C . THR A 1 194 ? -2.837 -8.209 21.121 1.00 95.38 194 THR A C 1
ATOM 1597 O O . THR A 1 194 ? -3.468 -8.464 20.106 1.00 95.38 194 THR A O 1
ATOM 1600 N N . LYS A 1 195 ? -2.485 -9.169 21.992 1.00 95.62 195 LYS A N 1
ATOM 1601 C CA . LYS A 1 195 ? -2.763 -10.599 21.778 1.00 95.62 195 LYS A CA 1
ATOM 1602 C C . LYS A 1 195 ? -4.252 -10.891 21.546 1.00 95.62 195 LYS A C 1
ATOM 1604 O O . LYS A 1 195 ? -4.576 -11.590 20.593 1.00 95.62 195 LYS A O 1
ATOM 1609 N N . LYS A 1 196 ? -5.152 -10.364 22.388 1.00 95.62 196 LYS A N 1
ATOM 1610 C CA . LYS A 1 196 ? -6.603 -10.572 22.224 1.00 95.62 196 LYS A CA 1
ATOM 1611 C C . LYS A 1 196 ? -7.140 -9.849 20.994 1.00 95.62 196 LYS A C 1
ATOM 1613 O O . LYS A 1 196 ? -7.988 -10.390 20.296 1.00 95.62 196 LYS A O 1
ATOM 1618 N N . ALA A 1 197 ? -6.652 -8.642 20.712 1.00 96.19 197 ALA A N 1
ATOM 1619 C CA . ALA A 1 197 ? -7.032 -7.925 19.497 1.00 96.19 197 ALA A CA 1
ATOM 1620 C C . ALA A 1 197 ? -6.616 -8.693 18.229 1.00 96.19 197 ALA A C 1
ATOM 1622 O O . ALA A 1 197 ? -7.408 -8.810 17.299 1.00 96.19 197 ALA A O 1
ATOM 1623 N N . THR A 1 198 ? -5.415 -9.273 18.213 1.00 96.50 198 THR A N 1
ATOM 1624 C CA . THR A 1 198 ? -4.954 -10.141 17.126 1.00 96.50 198 THR A CA 1
ATOM 1625 C C . THR A 1 198 ? -5.799 -11.410 17.033 1.00 96.50 198 THR A C 1
ATOM 1627 O O . THR A 1 198 ? -6.283 -11.717 15.954 1.00 96.50 198 THR A O 1
ATOM 1630 N N . GLU A 1 199 ? -6.063 -12.104 18.145 1.00 95.12 199 GLU A N 1
ATOM 1631 C CA . GLU A 1 199 ? -6.917 -13.307 18.176 1.00 95.12 199 GLU A CA 1
ATOM 1632 C C . GLU A 1 199 ? -8.326 -13.048 17.613 1.00 95.12 199 GLU A C 1
ATOM 1634 O O . GLU A 1 199 ? -8.873 -13.875 16.879 1.00 95.12 199 GLU A O 1
ATOM 1639 N N . LEU A 1 200 ? -8.899 -11.879 17.920 1.00 94.50 200 LEU A N 1
ATOM 1640 C CA . LEU A 1 200 ? -10.194 -11.446 17.397 1.00 94.50 200 LEU A CA 1
ATOM 1641 C C . LEU A 1 200 ? -10.188 -11.336 15.865 1.00 94.50 200 LEU A C 1
ATOM 1643 O O . LEU A 1 200 ? -11.181 -11.692 15.228 1.00 94.50 200 LEU A O 1
ATOM 1647 N N . LEU A 1 201 ? -9.101 -10.813 15.293 1.00 94.88 201 LEU A N 1
ATOM 1648 C CA . LEU A 1 201 ? -8.962 -10.550 13.860 1.00 94.88 201 LEU A CA 1
ATOM 1649 C C . LEU A 1 201 ? -8.486 -11.781 13.076 1.00 94.88 201 LEU A C 1
ATOM 1651 O O . LEU A 1 201 ? -8.912 -11.966 11.940 1.00 94.88 201 LEU A O 1
ATOM 1655 N N . GLU A 1 202 ? -7.671 -12.641 13.690 1.00 92.38 202 GLU A N 1
ATOM 1656 C CA . GLU A 1 202 ? -7.041 -13.814 13.069 1.00 92.38 202 GLU A CA 1
ATOM 1657 C C . GLU A 1 202 ? -8.059 -14.693 12.333 1.00 92.38 202 GLU A C 1
ATOM 1659 O O . GLU A 1 202 ? -7.851 -15.078 11.187 1.00 92.38 202 GLU A O 1
ATOM 1664 N N . ASN A 1 203 ? -9.207 -14.937 12.970 1.00 81.81 203 ASN A N 1
ATOM 1665 C CA . ASN A 1 203 ? -10.237 -15.854 12.480 1.00 81.81 203 ASN A CA 1
ATOM 1666 C C . ASN A 1 203 ? -11.285 -15.193 11.568 1.00 81.81 203 ASN A C 1
ATOM 1668 O O . ASN A 1 203 ? -12.291 -15.819 11.220 1.00 81.81 203 ASN A O 1
ATOM 1672 N N . LYS A 1 204 ? -11.128 -13.910 11.223 1.00 87.31 204 LYS A N 1
ATOM 1673 C CA . LYS A 1 204 ? -12.084 -13.208 10.361 1.00 87.31 204 LYS A CA 1
ATOM 1674 C C . LYS A 1 204 ? -11.650 -13.350 8.904 1.00 87.31 204 LYS A C 1
ATOM 1676 O O . LYS A 1 204 ? -10.551 -12.964 8.541 1.00 87.31 204 LYS A O 1
ATOM 1681 N N . ASN A 1 205 ? -12.564 -13.807 8.049 1.00 85.19 205 ASN A N 1
ATOM 1682 C CA . ASN A 1 205 ? -12.346 -13.869 6.592 1.00 85.19 205 ASN A CA 1
ATOM 1683 C C . ASN A 1 205 ? -13.078 -12.750 5.837 1.00 85.19 205 ASN A C 1
ATOM 1685 O O . ASN A 1 205 ? -13.039 -12.683 4.616 1.00 85.19 205 ASN A O 1
ATOM 1689 N N . ASN A 1 206 ? -13.782 -11.875 6.554 1.00 88.38 206 ASN A N 1
ATOM 1690 C CA . ASN A 1 206 ? -14.550 -10.789 5.966 1.00 88.38 206 ASN A CA 1
ATOM 1691 C C . ASN A 1 206 ? -13.751 -9.482 6.015 1.00 88.38 206 ASN A C 1
ATOM 1693 O O . ASN A 1 206 ? -13.596 -8.886 7.080 1.00 88.38 206 ASN A O 1
ATOM 1697 N N . VAL A 1 207 ? -13.281 -9.034 4.850 1.00 91.19 207 VAL A N 1
ATOM 1698 C CA . VAL A 1 207 ? -12.456 -7.822 4.709 1.00 91.19 207 VAL A CA 1
ATOM 1699 C C . VAL A 1 207 ? -13.196 -6.551 5.138 1.00 91.19 207 VAL A C 1
ATOM 1701 O O . VAL A 1 207 ? -12.586 -5.683 5.752 1.00 91.19 207 VAL A O 1
ATOM 1704 N N . LEU A 1 208 ? -14.511 -6.449 4.909 1.00 89.50 208 LEU A N 1
ATOM 1705 C CA . LEU A 1 208 ? -15.294 -5.286 5.352 1.00 89.50 208 LEU A CA 1
ATOM 1706 C C . LEU A 1 208 ? -15.353 -5.206 6.879 1.00 89.50 208 LEU A C 1
ATOM 1708 O O . LEU A 1 208 ? -15.202 -4.128 7.450 1.00 89.50 208 LEU A O 1
ATOM 1712 N N . LEU A 1 209 ? -15.526 -6.354 7.540 1.00 90.19 209 LEU A N 1
ATOM 1713 C CA . LEU A 1 209 ? -15.492 -6.426 8.997 1.00 90.19 209 LEU A CA 1
ATOM 1714 C C . LEU A 1 209 ? -14.095 -6.128 9.542 1.00 90.19 209 LEU A C 1
ATOM 1716 O O . LEU A 1 209 ? -13.974 -5.326 10.462 1.00 90.19 209 LEU A O 1
ATOM 1720 N N . MET A 1 210 ? -13.049 -6.734 8.971 1.00 92.69 210 MET A N 1
ATOM 1721 C CA . MET A 1 210 ? -11.664 -6.448 9.365 1.00 92.69 210 MET A CA 1
ATOM 1722 C C . MET A 1 210 ? -11.375 -4.956 9.276 1.00 92.69 210 MET A C 1
ATOM 1724 O O . MET A 1 210 ? -10.888 -4.367 10.237 1.00 92.69 210 MET A O 1
ATOM 1728 N N . ARG A 1 211 ? -11.767 -4.327 8.167 1.00 91.69 211 ARG A N 1
ATOM 1729 C CA . ARG A 1 211 ? -11.626 -2.890 7.999 1.00 91.69 211 ARG A CA 1
ATOM 1730 C C . ARG A 1 211 ? -12.371 -2.101 9.069 1.00 91.69 211 ARG A C 1
ATOM 1732 O O . ARG A 1 211 ? -11.782 -1.199 9.655 1.00 91.69 211 ARG A O 1
ATOM 1739 N N . GLN A 1 212 ? -13.634 -2.432 9.347 1.00 90.38 212 GLN A N 1
ATOM 1740 C CA . GLN A 1 212 ? -14.429 -1.718 10.353 1.00 90.38 212 GLN A CA 1
ATOM 1741 C C . GLN A 1 212 ? -13.761 -1.756 11.728 1.00 90.38 212 GLN A C 1
ATOM 1743 O O . GLN A 1 212 ? -13.792 -0.774 12.462 1.00 90.38 212 GLN A O 1
ATOM 1748 N N . LEU A 1 213 ? -13.123 -2.879 12.053 1.00 93.62 213 LEU A N 1
ATOM 1749 C CA . LEU A 1 213 ? -12.421 -3.066 13.315 1.00 93.62 213 LEU A CA 1
ATOM 1750 C C . LEU A 1 213 ? -11.106 -2.271 13.391 1.00 93.62 213 LEU A C 1
ATOM 1752 O O . LEU A 1 213 ? -10.682 -1.919 14.490 1.00 93.62 213 LEU A O 1
ATOM 1756 N N . ILE A 1 214 ? -10.449 -1.977 12.263 1.00 94.62 214 ILE A N 1
ATOM 1757 C CA . ILE A 1 214 ? -9.131 -1.319 12.270 1.00 94.62 214 ILE A CA 1
ATOM 1758 C C . ILE A 1 214 ? -9.135 0.137 11.796 1.00 94.62 214 ILE A C 1
ATOM 1760 O O . ILE A 1 214 ? -8.161 0.839 12.055 1.00 94.62 214 ILE A O 1
ATOM 1764 N N . ILE A 1 215 ? -10.179 0.622 11.113 1.00 90.44 215 ILE A N 1
ATOM 1765 C CA . ILE A 1 215 ? -10.142 1.923 10.422 1.00 90.44 215 ILE A CA 1
ATOM 1766 C C . ILE A 1 215 ? -9.860 3.101 11.366 1.00 90.44 215 ILE A C 1
ATOM 1768 O O . ILE A 1 215 ? -9.061 3.972 11.016 1.00 90.44 215 ILE A O 1
ATOM 1772 N N . GLY A 1 216 ? -10.444 3.103 12.568 1.00 87.88 216 GLY A N 1
ATOM 1773 C CA . GLY A 1 216 ? -10.265 4.169 13.559 1.00 87.88 216 GLY A CA 1
ATOM 1774 C C . GLY A 1 216 ? -9.021 4.036 14.437 1.00 87.88 216 GLY A C 1
ATOM 1775 O O . GLY A 1 216 ? -8.796 4.882 15.298 1.00 87.88 216 GLY A O 1
ATOM 1776 N N . LEU A 1 217 ? -8.212 2.989 14.257 1.00 93.00 217 LEU A N 1
ATOM 1777 C CA . LEU A 1 217 ? -6.991 2.807 15.041 1.00 93.00 217 LEU A CA 1
ATOM 1778 C C . LEU A 1 217 ? -5.857 3.714 14.531 1.00 93.00 217 LEU A C 1
ATOM 1780 O O . LEU A 1 217 ? -5.783 3.999 13.337 1.00 93.00 217 LEU A O 1
ATOM 1784 N N . PRO A 1 218 ? -4.913 4.128 15.392 1.00 92.12 218 PRO A N 1
ATOM 1785 C CA . PRO A 1 218 ? -3.652 4.716 14.949 1.00 92.12 218 PRO A CA 1
ATOM 1786 C C . PRO A 1 218 ? -2.883 3.777 14.010 1.00 92.12 218 PRO A C 1
ATOM 1788 O O . PRO A 1 218 ? -2.861 2.565 14.225 1.00 92.12 218 PRO A O 1
ATOM 1791 N N . ASN A 1 219 ? -2.206 4.331 13.002 1.00 93.69 219 ASN A N 1
ATOM 1792 C CA . ASN A 1 219 ? -1.497 3.548 11.982 1.00 93.69 219 ASN A CA 1
ATOM 1793 C C . ASN A 1 219 ? -0.477 2.560 12.565 1.00 93.69 219 ASN A C 1
ATOM 1795 O O . ASN A 1 219 ? -0.473 1.400 12.163 1.00 93.69 219 ASN A O 1
ATOM 1799 N N . GLU A 1 220 ? 0.320 2.978 13.554 1.00 94.44 220 GLU A N 1
ATOM 1800 C CA . GLU A 1 220 ? 1.260 2.080 14.241 1.00 94.44 220 GLU A CA 1
ATOM 1801 C C . GLU A 1 220 ? 0.552 0.867 14.863 1.00 94.44 220 GLU A C 1
ATOM 1803 O O . GLU A 1 220 ? 1.046 -0.250 14.750 1.00 94.44 220 GLU A O 1
ATOM 1808 N N . ILE A 1 221 ? -0.637 1.059 15.446 1.00 95.56 221 ILE A N 1
ATOM 1809 C CA . ILE A 1 221 ? -1.430 -0.028 16.037 1.00 95.56 221 ILE A CA 1
ATOM 1810 C C . ILE A 1 221 ? -2.011 -0.935 14.945 1.00 95.56 221 ILE A C 1
ATOM 1812 O O . ILE A 1 221 ? -1.950 -2.155 15.093 1.00 95.56 221 ILE A O 1
ATOM 1816 N N . LYS A 1 222 ? -2.528 -0.381 13.834 1.00 96.38 222 LYS A N 1
ATOM 1817 C CA . LYS A 1 222 ? -3.017 -1.185 12.691 1.00 96.38 222 LYS A CA 1
ATOM 1818 C C . LYS A 1 222 ? -1.926 -2.129 12.185 1.00 96.38 222 LYS A C 1
ATOM 1820 O O . LYS A 1 222 ? -2.152 -3.330 12.046 1.00 96.38 222 LYS A O 1
ATOM 1825 N N . LEU A 1 223 ? -0.737 -1.576 11.949 1.00 97.75 223 LEU A N 1
ATOM 1826 C CA . LEU A 1 223 ? 0.420 -2.307 11.440 1.00 97.75 223 LEU A CA 1
ATOM 1827 C C . LEU A 1 223 ? 0.960 -3.323 12.455 1.00 97.75 223 LEU A C 1
ATOM 1829 O O . LEU A 1 223 ? 1.324 -4.434 12.075 1.00 97.75 223 LEU A O 1
ATOM 1833 N N . GLN A 1 224 ? 0.976 -2.978 13.745 1.00 97.50 224 GLN A N 1
ATOM 1834 C CA . GLN A 1 224 ? 1.373 -3.903 14.805 1.00 97.50 224 GLN A CA 1
ATOM 1835 C C . GLN A 1 224 ? 0.432 -5.115 14.872 1.00 97.50 224 GLN A C 1
ATOM 1837 O O . GLN A 1 224 ? 0.902 -6.250 14.919 1.00 97.50 224 GLN A O 1
ATOM 1842 N N . LEU A 1 225 ? -0.888 -4.894 14.842 1.00 97.56 225 LEU A N 1
ATOM 1843 C CA . LEU A 1 225 ? -1.876 -5.980 14.862 1.00 97.56 225 LEU A CA 1
A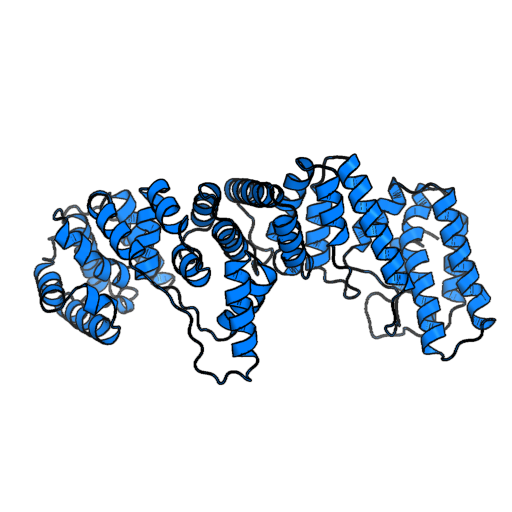TOM 1844 C C . LEU A 1 225 ? -1.724 -6.910 13.656 1.00 97.56 225 LEU A C 1
ATOM 1846 O O . LEU A 1 225 ? -1.771 -8.128 13.823 1.00 97.56 225 LEU A O 1
ATOM 1850 N N . ALA A 1 226 ? -1.510 -6.336 12.470 1.00 97.38 226 ALA A N 1
ATOM 1851 C CA . ALA A 1 226 ? -1.252 -7.079 11.244 1.00 97.38 226 ALA A CA 1
ATOM 1852 C C . ALA A 1 226 ? 0.019 -7.938 11.329 1.00 97.38 226 ALA A C 1
ATOM 1854 O O . ALA A 1 226 ? -0.018 -9.107 10.957 1.00 97.38 226 ALA A O 1
ATOM 1855 N N . ASN A 1 227 ? 1.119 -7.403 11.864 1.00 96.94 227 ASN A N 1
ATOM 1856 C CA . ASN A 1 227 ? 2.358 -8.170 12.035 1.00 96.94 227 ASN A CA 1
ATOM 1857 C C . ASN A 1 227 ? 2.244 -9.311 13.041 1.00 96.94 227 ASN A C 1
ATOM 1859 O O . ASN A 1 227 ? 2.879 -10.347 12.871 1.00 96.94 227 ASN A O 1
ATOM 1863 N N . CYS A 1 228 ? 1.432 -9.142 14.084 1.00 96.19 228 CYS A N 1
ATOM 1864 C CA . CYS A 1 228 ? 1.182 -10.212 15.045 1.00 96.19 228 CYS A CA 1
ATOM 1865 C C . CYS A 1 228 ? 0.248 -11.312 14.507 1.00 96.19 228 CYS A C 1
ATOM 1867 O O . CYS A 1 228 ? 0.131 -12.355 15.147 1.00 96.19 228 CYS A O 1
ATOM 1869 N N . SER A 1 229 ? -0.434 -11.081 13.383 1.00 95.81 229 SER A N 1
ATOM 1870 C CA . SER A 1 229 ? -1.414 -11.994 12.789 1.00 95.81 229 SER A CA 1
ATOM 1871 C C . SER A 1 229 ? -0.796 -12.858 11.687 1.00 95.81 229 SER A C 1
ATOM 1873 O O . SER A 1 229 ? 0.138 -12.423 11.015 1.00 95.81 229 SER A O 1
ATOM 1875 N N . ASN A 1 230 ? -1.343 -14.051 11.430 1.00 94.00 230 ASN A N 1
ATOM 1876 C CA . ASN A 1 230 ? -1.030 -14.814 10.210 1.00 94.00 230 ASN A CA 1
ATOM 1877 C C . ASN A 1 230 ? -2.062 -14.590 9.095 1.00 94.00 230 ASN A C 1
ATOM 1879 O O . ASN A 1 230 ? -1.900 -15.101 7.987 1.00 94.00 230 ASN A O 1
ATOM 1883 N N . ASN A 1 231 ? -3.111 -13.807 9.350 1.00 94.44 231 ASN A N 1
ATOM 1884 C CA . ASN A 1 231 ? -4.159 -13.530 8.382 1.00 94.44 231 ASN A CA 1
ATOM 1885 C C . ASN A 1 231 ? -3.660 -12.558 7.297 1.00 94.44 231 ASN A C 1
ATOM 1887 O O . ASN A 1 231 ? -3.508 -11.355 7.523 1.00 94.44 231 ASN A O 1
ATOM 1891 N N . GLN A 1 232 ? -3.416 -13.084 6.094 1.00 93.94 232 GLN A N 1
ATOM 1892 C CA . GLN A 1 232 ? -2.908 -12.305 4.959 1.00 93.94 232 GLN A CA 1
ATOM 1893 C C . GLN A 1 232 ? -3.858 -11.176 4.527 1.00 93.94 232 GLN A C 1
ATOM 1895 O O . GLN A 1 232 ? -3.392 -10.101 4.153 1.00 93.94 232 GLN A O 1
ATOM 1900 N N . LEU A 1 233 ? -5.177 -11.375 4.627 1.00 94.88 233 LEU A N 1
ATOM 1901 C CA . LEU A 1 233 ? -6.159 -10.343 4.287 1.00 94.88 233 LEU A CA 1
ATOM 1902 C C . LEU A 1 233 ? -6.124 -9.185 5.287 1.00 94.88 233 LEU A C 1
ATOM 1904 O O . LEU A 1 233 ? -6.182 -8.029 4.874 1.00 94.88 233 LEU A O 1
ATOM 1908 N N . LEU A 1 234 ? -5.967 -9.474 6.585 1.00 95.94 234 LEU A N 1
ATOM 1909 C CA . LEU A 1 234 ? -5.773 -8.434 7.599 1.00 95.94 234 LEU A CA 1
ATOM 1910 C C . LEU A 1 234 ? -4.498 -7.638 7.327 1.00 95.94 234 LEU A C 1
ATOM 1912 O O . LEU A 1 234 ? -4.520 -6.409 7.367 1.00 95.94 234 LEU A O 1
ATOM 1916 N N . LYS A 1 235 ? -3.393 -8.337 7.049 1.00 96.75 235 LYS A N 1
ATOM 1917 C CA . LYS A 1 235 ? -2.111 -7.706 6.724 1.00 96.75 235 LYS A CA 1
ATOM 1918 C C . LYS A 1 235 ? -2.233 -6.766 5.533 1.00 96.75 235 LYS A C 1
ATOM 1920 O O . LYS A 1 235 ? -1.773 -5.628 5.599 1.00 96.75 235 LYS A O 1
ATOM 1925 N N . PHE A 1 236 ? -2.882 -7.230 4.468 1.00 96.50 236 PHE A N 1
ATOM 1926 C CA . PHE A 1 236 ? -3.081 -6.432 3.268 1.00 96.50 236 PHE A CA 1
ATOM 1927 C C . PHE A 1 236 ? -3.990 -5.229 3.539 1.00 96.50 236 PHE A C 1
ATOM 1929 O O . PHE A 1 236 ? -3.661 -4.116 3.138 1.00 96.50 236 PHE A O 1
ATOM 1936 N N . GLU A 1 237 ? -5.096 -5.411 4.265 1.00 95.50 237 GLU A N 1
ATOM 1937 C CA . GLU A 1 237 ? -6.021 -4.319 4.578 1.00 95.50 237 GLU A CA 1
ATOM 1938 C C . GLU A 1 237 ? -5.383 -3.259 5.482 1.00 95.50 237 GLU A C 1
ATOM 1940 O O . GLU A 1 237 ? -5.513 -2.064 5.216 1.00 95.50 237 GLU A O 1
ATOM 1945 N N . ALA A 1 238 ? -4.641 -3.676 6.511 1.00 96.25 238 ALA A N 1
ATOM 1946 C CA . ALA A 1 238 ? -3.902 -2.763 7.374 1.00 96.25 238 ALA A CA 1
ATOM 1947 C C . ALA A 1 238 ? -2.859 -1.967 6.582 1.00 96.25 238 ALA A C 1
ATOM 1949 O O . ALA A 1 238 ? -2.747 -0.756 6.765 1.00 96.25 238 ALA A O 1
ATOM 1950 N N . LEU A 1 239 ? -2.135 -2.627 5.672 1.00 96.56 239 LEU A N 1
ATOM 1951 C CA . LEU A 1 239 ? -1.188 -1.960 4.788 1.00 96.56 239 LEU A CA 1
ATOM 1952 C C . LEU A 1 239 ? -1.900 -0.943 3.888 1.00 96.56 239 LEU A C 1
ATOM 1954 O O . LEU A 1 239 ? -1.514 0.226 3.871 1.00 96.56 239 LEU A O 1
ATOM 1958 N N . ARG A 1 240 ? -2.968 -1.354 3.192 1.00 94.00 240 ARG A N 1
ATOM 1959 C CA . ARG A 1 240 ? -3.767 -0.503 2.297 1.00 94.00 240 ARG A CA 1
ATOM 1960 C C . ARG A 1 240 ? -4.278 0.746 3.008 1.00 94.00 240 ARG A C 1
ATOM 1962 O O . ARG A 1 240 ? -4.063 1.842 2.503 1.00 94.00 240 ARG A O 1
ATOM 1969 N N . GLU A 1 241 ? -4.874 0.609 4.188 1.00 91.50 241 GLU A N 1
ATOM 1970 C CA . GLU A 1 241 ? -5.386 1.746 4.968 1.00 91.50 241 GLU A CA 1
ATOM 1971 C C . GLU A 1 241 ? -4.283 2.728 5.400 1.00 91.50 241 GLU A C 1
ATOM 1973 O O . GLU A 1 241 ? -4.556 3.908 5.625 1.00 91.50 241 GLU A O 1
ATOM 1978 N N . VAL A 1 242 ? -3.034 2.263 5.522 1.00 93.31 242 VAL A N 1
ATOM 1979 C CA . VAL A 1 242 ? -1.898 3.106 5.909 1.00 93.31 242 VAL A CA 1
ATOM 1980 C C . VAL A 1 242 ? -1.229 3.784 4.719 1.00 93.31 242 VAL A C 1
ATOM 1982 O O . VAL A 1 242 ? -0.833 4.937 4.863 1.00 93.31 242 VAL A O 1
ATOM 1985 N N . VAL A 1 243 ? -1.077 3.110 3.574 1.00 92.06 243 VAL A N 1
ATOM 1986 C CA . VAL A 1 243 ? -0.260 3.623 2.453 1.00 92.06 243 VAL A CA 1
ATOM 1987 C C . VAL A 1 243 ? -1.076 4.168 1.282 1.00 92.06 243 VAL A C 1
ATOM 1989 O O . VAL A 1 243 ? -0.565 4.986 0.520 1.00 92.06 243 VAL A O 1
ATOM 1992 N N . TYR A 1 244 ? -2.323 3.724 1.110 1.00 88.56 244 TYR A N 1
ATOM 1993 C CA . TYR A 1 244 ? -3.113 4.018 -0.084 1.00 88.56 244 TYR A CA 1
ATOM 1994 C C . TYR A 1 244 ? -3.760 5.411 -0.008 1.00 88.56 244 TYR A C 1
ATOM 1996 O O . TYR A 1 244 ? -4.302 5.805 1.023 1.00 88.56 244 TYR A O 1
ATOM 2004 N N . PHE A 1 245 ? -3.684 6.172 -1.102 1.00 81.19 245 PHE A N 1
ATOM 2005 C CA . PHE A 1 245 ? -4.107 7.573 -1.243 1.00 81.19 245 PHE A CA 1
ATOM 2006 C C . PHE A 1 245 ? -3.546 8.553 -0.198 1.00 81.19 245 PHE A C 1
ATOM 2008 O O . PHE A 1 245 ? -4.039 9.678 -0.071 1.00 81.19 245 PHE A O 1
ATOM 2015 N N . GLN A 1 246 ? -2.484 8.181 0.518 1.00 72.06 246 GLN A N 1
ATOM 2016 C CA . GLN A 1 246 ? -1.750 9.127 1.349 1.00 72.06 246 GLN A CA 1
ATOM 2017 C C . GLN A 1 246 ? -0.874 10.001 0.452 1.00 72.06 246 GLN A C 1
ATOM 2019 O O . GLN A 1 246 ? -0.026 9.506 -0.291 1.00 72.06 246 GLN A O 1
ATOM 2024 N N . ARG A 1 247 ? -1.082 11.320 0.514 1.00 60.91 247 ARG A N 1
ATOM 2025 C CA . ARG A 1 247 ? -0.221 12.274 -0.194 1.00 60.91 247 ARG A CA 1
ATOM 2026 C C . ARG A 1 247 ? 1.198 12.209 0.375 1.00 60.91 247 ARG A C 1
ATOM 2028 O O . ARG A 1 247 ? 1.381 12.045 1.580 1.00 60.91 247 ARG A O 1
ATOM 2035 N N . THR A 1 248 ? 2.184 12.454 -0.482 1.00 56.09 248 THR A N 1
ATOM 2036 C CA . THR A 1 248 ? 3.631 12.474 -0.180 1.00 56.09 248 THR A CA 1
ATOM 2037 C C . THR A 1 248 ? 4.053 13.431 0.946 1.00 56.09 248 THR A C 1
ATOM 2039 O O . THR A 1 248 ? 5.188 13.367 1.405 1.00 56.09 248 THR A O 1
ATOM 2042 N N . ALA A 1 249 ? 3.161 14.302 1.431 1.00 59.88 249 ALA A N 1
ATOM 2043 C CA . ALA A 1 249 ? 3.432 15.216 2.539 1.00 59.88 249 ALA A CA 1
ATOM 2044 C C . ALA A 1 249 ? 3.629 14.511 3.895 1.00 59.88 249 ALA A C 1
ATOM 2046 O O . ALA A 1 249 ? 4.267 15.073 4.784 1.00 59.88 249 ALA A O 1
ATOM 2047 N N . ARG A 1 250 ? 3.085 13.301 4.077 1.00 80.00 250 ARG A N 1
ATOM 2048 C CA . ARG A 1 250 ? 3.290 12.520 5.300 1.00 80.00 250 ARG A CA 1
ATOM 2049 C C . ARG A 1 250 ? 4.510 11.613 5.152 1.00 80.00 250 ARG A C 1
ATOM 2051 O O . ARG A 1 250 ? 4.581 10.837 4.209 1.00 80.00 250 ARG A O 1
ATOM 2058 N N . SER A 1 251 ? 5.402 11.626 6.138 1.00 82.88 251 SER A N 1
ATOM 2059 C CA . SER A 1 251 ? 6.451 10.615 6.289 1.00 82.88 251 SER A CA 1
ATOM 2060 C C . SER A 1 251 ? 5.996 9.465 7.195 1.00 82.88 251 SER A C 1
ATOM 2062 O O . SER A 1 251 ? 5.234 9.662 8.145 1.00 82.88 251 SER A O 1
ATOM 2064 N N . LEU A 1 252 ? 6.458 8.251 6.890 1.00 89.25 252 LEU A N 1
ATOM 2065 C CA . LEU A 1 252 ? 6.293 7.087 7.763 1.00 89.25 252 LEU A CA 1
ATOM 2066 C C . LEU A 1 252 ? 7.299 7.154 8.916 1.00 89.25 252 LEU A C 1
ATOM 2068 O O . LEU A 1 252 ? 8.479 7.439 8.683 1.00 89.25 252 LEU A O 1
ATOM 2072 N N . SER A 1 253 ? 6.862 6.838 10.139 1.00 92.38 253 SER A N 1
ATOM 2073 C CA . SER A 1 253 ? 7.776 6.671 11.277 1.00 92.38 253 SER A CA 1
ATOM 2074 C C . SER A 1 253 ? 8.710 5.470 11.055 1.00 92.38 253 SER A C 1
ATOM 2076 O O . SER A 1 253 ? 8.380 4.548 10.310 1.00 92.38 253 SER A O 1
ATOM 2078 N N . TYR A 1 254 ? 9.872 5.433 11.721 1.00 92.56 254 TYR A N 1
ATOM 2079 C CA . TYR A 1 254 ? 10.791 4.284 11.626 1.00 92.56 254 TYR A CA 1
ATOM 2080 C C . TYR A 1 254 ? 10.102 2.961 12.008 1.00 92.56 254 TYR A C 1
ATOM 2082 O O . TYR A 1 254 ? 10.326 1.932 11.374 1.00 92.56 254 TYR A O 1
ATOM 2090 N N . LYS A 1 255 ? 9.212 2.996 13.011 1.00 94.75 255 LYS A N 1
ATOM 2091 C CA . LYS A 1 255 ? 8.418 1.826 13.408 1.00 94.75 255 LYS A CA 1
ATOM 2092 C C . LYS A 1 255 ? 7.417 1.429 12.328 1.00 94.75 255 LYS A C 1
ATOM 2094 O O . LYS A 1 255 ? 7.310 0.247 12.025 1.00 94.75 255 LYS A O 1
ATOM 2099 N N . GLU A 1 256 ? 6.712 2.396 11.736 1.00 95.62 256 GLU A N 1
ATOM 2100 C CA . GLU A 1 256 ? 5.773 2.127 10.639 1.00 95.62 256 GLU A CA 1
ATOM 2101 C C . GLU A 1 256 ? 6.487 1.491 9.440 1.00 95.62 256 GLU A C 1
ATOM 2103 O O . GLU A 1 256 ? 5.996 0.507 8.898 1.00 95.62 256 GLU A O 1
ATOM 2108 N N . GLN A 1 257 ? 7.668 1.994 9.065 1.00 94.50 257 GLN A N 1
ATOM 2109 C CA . GLN A 1 257 ? 8.469 1.424 7.976 1.00 94.50 257 GLN A CA 1
ATOM 2110 C C . GLN A 1 257 ? 8.917 -0.013 8.267 1.00 94.50 257 GLN A C 1
ATOM 2112 O O . GLN A 1 257 ? 8.817 -0.869 7.386 1.00 94.50 257 GLN A O 1
ATOM 2117 N N . GLY A 1 258 ? 9.377 -0.285 9.495 1.00 96.00 258 GLY A N 1
ATOM 2118 C CA . GLY A 1 258 ? 9.746 -1.635 9.929 1.00 96.00 258 GLY A CA 1
ATOM 2119 C C . GLY A 1 258 ? 8.560 -2.590 9.839 1.00 96.00 258 GLY A C 1
ATOM 2120 O O . GLY A 1 258 ? 8.637 -3.612 9.165 1.00 96.00 258 GLY A O 1
ATOM 2121 N N . PHE A 1 259 ? 7.416 -2.190 10.397 1.00 97.75 259 PHE A N 1
ATOM 2122 C CA . PHE A 1 259 ? 6.209 -3.002 10.334 1.00 97.75 259 PHE A CA 1
ATOM 2123 C C . PHE A 1 259 ? 5.711 -3.249 8.908 1.00 97.75 259 PHE A C 1
ATOM 2125 O O . PHE A 1 259 ? 5.268 -4.354 8.603 1.00 97.75 259 PHE A O 1
ATOM 2132 N N . ILE A 1 260 ? 5.753 -2.243 8.034 1.00 97.75 260 ILE A N 1
ATOM 2133 C CA . ILE A 1 260 ? 5.376 -2.411 6.628 1.00 97.75 260 ILE A CA 1
ATOM 2134 C C . ILE A 1 260 ? 6.324 -3.402 5.942 1.00 97.75 260 ILE A C 1
ATOM 2136 O O . ILE A 1 260 ? 5.858 -4.271 5.210 1.00 97.75 260 ILE A O 1
ATOM 2140 N N . SER A 1 261 ? 7.630 -3.304 6.201 1.00 97.00 261 SER A N 1
ATOM 2141 C CA . SER A 1 261 ? 8.626 -4.215 5.629 1.00 97.00 261 SER A CA 1
ATOM 2142 C C . SER A 1 261 ? 8.370 -5.666 6.049 1.00 97.00 261 SER A C 1
ATOM 2144 O O . SER A 1 261 ? 8.340 -6.545 5.192 1.00 97.00 261 SER A O 1
ATOM 2146 N N . ASP A 1 262 ? 8.092 -5.907 7.333 1.00 97.44 262 ASP A N 1
ATOM 2147 C CA . ASP A 1 262 ? 7.771 -7.242 7.861 1.00 97.44 262 ASP A CA 1
ATOM 2148 C C . ASP A 1 262 ? 6.500 -7.826 7.214 1.00 97.44 262 ASP A C 1
ATOM 2150 O O . ASP A 1 262 ? 6.464 -8.995 6.816 1.00 97.44 262 ASP A O 1
ATOM 2154 N N . ILE A 1 263 ? 5.466 -6.994 7.030 1.00 97.94 263 ILE A N 1
ATOM 2155 C CA . ILE A 1 263 ? 4.230 -7.387 6.340 1.00 97.94 263 ILE A CA 1
ATOM 2156 C C . ILE A 1 263 ? 4.524 -7.796 4.892 1.00 97.94 263 ILE A C 1
ATOM 2158 O O . ILE A 1 263 ? 4.132 -8.891 4.485 1.00 97.94 263 ILE A O 1
ATOM 2162 N N . ILE A 1 264 ? 5.216 -6.943 4.127 1.00 97.56 264 ILE A N 1
ATOM 2163 C CA . ILE A 1 264 ? 5.555 -7.201 2.718 1.00 97.56 264 ILE A CA 1
ATOM 2164 C C . ILE A 1 264 ? 6.407 -8.467 2.600 1.00 97.56 264 ILE A C 1
ATOM 2166 O O . ILE A 1 264 ? 6.147 -9.294 1.727 1.00 97.56 264 ILE A O 1
ATOM 2170 N N . LEU A 1 265 ? 7.392 -8.645 3.485 1.00 96.94 265 LEU A N 1
ATOM 2171 C CA . LEU A 1 265 ? 8.234 -9.837 3.509 1.00 96.94 265 LEU A CA 1
ATOM 2172 C C . LEU A 1 265 ? 7.379 -11.097 3.692 1.00 96.94 265 LEU A C 1
ATOM 2174 O O . LEU A 1 265 ? 7.537 -12.050 2.937 1.00 96.94 265 LEU A O 1
ATOM 2178 N N . SER A 1 266 ? 6.391 -11.076 4.589 1.00 96.75 266 SER A N 1
ATOM 2179 C CA . SER A 1 266 ? 5.491 -12.224 4.778 1.00 96.75 266 SER A CA 1
ATOM 2180 C C . SER A 1 266 ? 4.566 -12.521 3.587 1.00 96.75 266 SER A C 1
ATOM 2182 O O . SER A 1 266 ? 4.052 -13.629 3.466 1.00 96.75 266 SER A O 1
ATOM 2184 N N . PHE A 1 267 ? 4.338 -11.561 2.683 1.00 96.81 267 PHE A N 1
ATOM 2185 C CA . PHE A 1 267 ? 3.620 -11.826 1.430 1.00 96.81 267 PHE A CA 1
ATOM 2186 C C . PHE A 1 267 ? 4.467 -12.590 0.419 1.00 96.81 267 PHE A C 1
ATOM 2188 O O . PHE A 1 267 ? 3.905 -13.244 -0.453 1.00 96.81 267 PHE A O 1
ATOM 2195 N N . SER A 1 268 ? 5.795 -12.513 0.531 1.00 95.88 268 SER A N 1
ATOM 2196 C CA . SER A 1 268 ? 6.716 -13.224 -0.357 1.00 95.88 268 SER A CA 1
ATOM 2197 C C . SER A 1 268 ? 6.761 -14.736 -0.101 1.00 95.88 268 SER A C 1
ATOM 2199 O O . SER A 1 268 ? 7.145 -15.488 -0.988 1.00 95.88 268 SER A O 1
ATOM 2201 N N . ASP A 1 269 ? 6.286 -15.200 1.061 1.00 94.75 269 ASP A N 1
ATOM 2202 C CA . ASP A 1 269 ? 6.248 -16.629 1.404 1.00 94.75 269 ASP A CA 1
ATOM 2203 C C . ASP A 1 269 ? 5.299 -17.446 0.497 1.00 94.75 269 ASP A C 1
ATOM 2205 O O . ASP A 1 269 ? 5.447 -18.664 0.377 1.00 94.75 269 ASP A O 1
ATOM 2209 N N . ASP A 1 270 ? 4.337 -16.787 -0.161 1.00 95.00 270 ASP A N 1
ATOM 2210 C CA . ASP A 1 270 ? 3.422 -17.368 -1.147 1.00 95.00 270 ASP A CA 1
ATOM 2211 C C . ASP A 1 270 ? 3.580 -16.642 -2.490 1.00 95.00 270 ASP A C 1
ATOM 2213 O O . ASP A 1 270 ? 3.195 -15.482 -2.635 1.00 95.00 270 ASP A O 1
ATOM 2217 N N . ASP A 1 271 ? 4.102 -17.334 -3.508 1.00 94.38 271 ASP A N 1
ATOM 2218 C CA . ASP A 1 271 ? 4.344 -16.743 -4.830 1.00 94.38 271 ASP A CA 1
ATOM 2219 C C . ASP A 1 271 ? 3.078 -16.184 -5.493 1.00 94.38 271 ASP A C 1
ATOM 2221 O O . ASP A 1 271 ? 3.149 -15.202 -6.239 1.00 94.38 271 ASP A O 1
ATOM 2225 N N . ILE A 1 272 ? 1.929 -16.833 -5.273 1.00 94.31 272 ILE A N 1
ATOM 2226 C CA . ILE A 1 272 ? 0.655 -16.419 -5.860 1.00 94.31 272 ILE A CA 1
ATOM 2227 C C . ILE A 1 272 ? 0.223 -15.121 -5.190 1.00 94.31 272 ILE A C 1
ATOM 2229 O O . ILE A 1 272 ? -0.094 -14.151 -5.884 1.00 94.31 272 ILE A O 1
ATOM 2233 N N . PHE A 1 273 ? 0.258 -15.081 -3.858 1.00 94.62 273 PHE A N 1
ATOM 2234 C CA . PHE A 1 273 ? -0.098 -13.885 -3.103 1.00 94.62 273 PHE A CA 1
ATOM 2235 C C . PHE A 1 273 ? 0.870 -12.728 -3.393 1.00 94.62 273 PHE A C 1
ATOM 2237 O O . PHE A 1 273 ? 0.427 -11.613 -3.668 1.00 94.62 273 PHE A O 1
ATOM 2244 N N . TRP A 1 274 ? 2.178 -12.997 -3.447 1.00 96.06 274 TRP A N 1
ATOM 2245 C CA . TRP A 1 274 ? 3.209 -12.036 -3.843 1.00 96.06 274 TRP A CA 1
ATOM 2246 C C . TRP A 1 274 ? 2.925 -11.421 -5.216 1.00 96.06 274 TRP A C 1
ATOM 2248 O O . TRP A 1 274 ? 2.921 -10.199 -5.375 1.00 96.06 274 TRP A O 1
ATOM 2258 N N . ALA A 1 275 ? 2.625 -12.255 -6.216 1.00 95.62 275 ALA A N 1
ATOM 2259 C CA . ALA A 1 275 ? 2.309 -11.786 -7.559 1.00 95.62 275 ALA A CA 1
ATOM 2260 C C . ALA A 1 275 ? 1.030 -10.937 -7.596 1.00 95.62 275 ALA A C 1
ATOM 2262 O O . ALA A 1 275 ? 0.981 -9.944 -8.328 1.00 95.62 275 ALA A O 1
ATOM 2263 N N . GLN A 1 276 ? 0.002 -11.299 -6.823 1.00 95.12 276 GLN A N 1
ATOM 2264 C CA . GLN A 1 276 ? -1.219 -10.500 -6.710 1.00 95.12 276 GLN A CA 1
ATOM 2265 C C . GLN A 1 276 ? -0.952 -9.157 -6.011 1.00 95.12 276 GLN A C 1
ATOM 2267 O O . GLN A 1 276 ? -1.432 -8.127 -6.483 1.00 95.12 276 GLN A O 1
ATOM 2272 N N . PHE A 1 277 ? -0.149 -9.148 -4.941 1.00 95.88 277 PHE A N 1
ATOM 2273 C CA . PHE A 1 277 ? 0.222 -7.944 -4.190 1.00 95.88 277 PHE A CA 1
ATOM 2274 C C . PHE A 1 277 ? 0.952 -6.950 -5.094 1.00 95.88 277 PHE A C 1
ATOM 2276 O O . PHE A 1 277 ? 0.583 -5.777 -5.169 1.00 95.88 277 PHE A O 1
ATOM 2283 N N . LEU A 1 278 ? 1.937 -7.444 -5.846 1.00 95.62 278 LEU A N 1
ATOM 2284 C CA . LEU A 1 278 ? 2.671 -6.647 -6.818 1.00 95.62 278 LEU A CA 1
ATOM 2285 C C . LEU A 1 278 ? 1.765 -6.133 -7.932 1.00 95.62 278 LEU A C 1
ATOM 2287 O O . LEU A 1 278 ? 1.830 -4.956 -8.261 1.00 95.62 278 LEU A O 1
ATOM 2291 N N . THR A 1 279 ? 0.890 -6.985 -8.476 1.00 93.69 279 THR A N 1
ATOM 2292 C CA . THR A 1 279 ? -0.074 -6.573 -9.511 1.00 93.69 279 THR A CA 1
ATOM 2293 C C . THR A 1 279 ? -0.934 -5.410 -9.015 1.00 93.69 279 THR A C 1
ATOM 2295 O O . THR A 1 279 ? -1.129 -4.444 -9.742 1.00 93.69 279 THR A O 1
ATOM 2298 N N . PHE A 1 280 ? -1.398 -5.469 -7.767 1.00 93.12 280 PHE A N 1
ATOM 2299 C CA . PHE A 1 280 ? -2.247 -4.435 -7.187 1.00 93.12 280 PHE A CA 1
ATOM 2300 C C . PHE A 1 280 ? -1.538 -3.081 -7.027 1.00 93.12 280 PHE A C 1
ATOM 2302 O O . PHE A 1 280 ? -2.085 -2.048 -7.409 1.00 93.12 280 PHE A O 1
ATOM 2309 N N . TYR A 1 281 ? -0.329 -3.066 -6.457 1.00 93.38 281 TYR A N 1
ATOM 2310 C CA . TYR A 1 281 ? 0.371 -1.813 -6.150 1.00 93.38 281 TYR A CA 1
ATOM 2311 C C . TYR A 1 281 ? 1.190 -1.248 -7.318 1.00 93.38 281 TYR A C 1
ATOM 2313 O O . TYR A 1 281 ? 1.405 -0.037 -7.367 1.00 93.38 281 TYR A O 1
ATOM 2321 N N . LEU A 1 282 ? 1.623 -2.088 -8.264 1.00 92.12 282 LEU A N 1
ATOM 2322 C CA . LEU A 1 282 ? 2.373 -1.650 -9.446 1.00 92.12 282 LEU A CA 1
ATOM 2323 C C . LEU A 1 282 ? 1.481 -1.217 -10.614 1.00 92.12 282 LEU A C 1
ATOM 2325 O O . LEU A 1 282 ? 2.002 -0.610 -11.543 1.00 92.12 282 LEU A O 1
ATOM 2329 N N . GLU A 1 283 ? 0.163 -1.465 -10.579 1.00 89.75 283 GLU A N 1
ATOM 2330 C CA . GLU A 1 283 ? -0.756 -0.942 -11.605 1.00 89.75 283 GLU A CA 1
ATOM 2331 C C . GLU A 1 283 ? -0.805 0.597 -11.583 1.00 89.75 283 GLU A C 1
ATOM 2333 O O . GLU A 1 283 ? -0.798 1.233 -12.634 1.00 89.75 283 GLU A O 1
ATOM 2338 N N . TYR A 1 284 ? -0.809 1.199 -10.385 1.00 88.12 284 TYR A N 1
ATOM 2339 C CA . TYR A 1 284 ? -0.766 2.655 -10.191 1.00 88.12 284 TYR A CA 1
ATOM 2340 C C . TYR A 1 284 ? 0.109 3.032 -8.979 1.00 88.12 284 TYR A C 1
ATOM 2342 O O . TYR A 1 284 ? -0.434 3.313 -7.901 1.00 88.12 284 TYR A O 1
ATOM 2350 N N . PRO A 1 285 ? 1.447 3.078 -9.129 1.00 90.19 285 PRO A N 1
ATOM 2351 C CA . PRO A 1 285 ? 2.376 3.387 -8.038 1.00 90.19 285 PRO A CA 1
ATOM 2352 C C . PRO A 1 285 ? 2.053 4.686 -7.284 1.00 90.19 285 PRO A C 1
ATOM 2354 O O . PRO A 1 285 ? 2.158 4.739 -6.056 1.00 90.19 285 PRO A O 1
ATOM 2357 N N . SER A 1 286 ? 1.563 5.713 -7.987 1.00 88.81 286 SER A N 1
ATOM 2358 C CA . SER A 1 286 ? 1.157 6.996 -7.393 1.00 88.81 286 SER A CA 1
ATOM 2359 C C . SER A 1 286 ? 0.022 6.913 -6.377 1.00 88.81 286 SER A C 1
ATOM 2361 O O . SER A 1 286 ? -0.164 7.839 -5.588 1.00 88.81 286 SER A O 1
ATOM 2363 N N . ARG A 1 287 ? -0.734 5.809 -6.330 1.00 89.00 287 ARG A N 1
ATOM 2364 C CA . ARG A 1 287 ? -1.764 5.614 -5.300 1.00 89.00 287 ARG A CA 1
ATOM 2365 C C . ARG A 1 287 ? -1.196 5.159 -3.964 1.00 89.00 287 ARG A C 1
ATOM 2367 O O . ARG A 1 287 ? -1.921 5.224 -2.980 1.00 89.00 287 ARG A O 1
ATOM 2374 N N . ALA A 1 288 ? 0.051 4.701 -3.901 1.00 91.62 288 ALA A N 1
ATOM 2375 C CA . ALA A 1 288 ? 0.666 4.220 -2.666 1.00 91.62 288 ALA A CA 1
ATOM 2376 C C . ALA A 1 288 ? 2.163 4.569 -2.577 1.00 91.62 288 ALA A C 1
ATOM 2378 O O . ALA A 1 288 ? 2.977 3.683 -2.319 1.00 91.62 288 ALA A O 1
ATOM 2379 N N . PRO A 1 289 ? 2.563 5.842 -2.752 1.00 89.00 289 PRO A N 1
ATOM 2380 C CA . PRO A 1 289 ? 3.975 6.215 -2.854 1.00 89.00 289 PRO A CA 1
ATOM 2381 C C . PRO A 1 289 ? 4.784 5.832 -1.605 1.00 89.00 289 PRO A C 1
ATOM 2383 O O . PRO A 1 289 ? 5.946 5.449 -1.711 1.00 89.00 289 PRO A O 1
ATOM 2386 N N . LEU A 1 290 ? 4.155 5.854 -0.422 1.00 89.69 290 LEU A N 1
ATOM 2387 C CA . LEU A 1 290 ? 4.786 5.497 0.854 1.00 89.69 290 LEU A CA 1
ATOM 2388 C C . LEU A 1 290 ? 5.181 4.015 0.961 1.00 89.69 290 LEU A C 1
ATOM 2390 O O . LEU A 1 290 ? 5.982 3.663 1.822 1.00 89.69 290 LEU A O 1
ATOM 2394 N N . LEU A 1 291 ? 4.637 3.145 0.105 1.00 93.69 291 LEU A N 1
ATOM 2395 C CA . LEU A 1 291 ? 4.957 1.717 0.092 1.00 93.69 291 LEU A CA 1
ATOM 2396 C C . LEU A 1 291 ? 6.345 1.431 -0.494 1.00 93.69 291 LEU A C 1
ATOM 2398 O O . LEU A 1 291 ? 6.980 0.443 -0.130 1.00 93.69 291 LEU A O 1
ATOM 2402 N N . PHE A 1 292 ? 6.803 2.271 -1.421 1.00 92.06 292 PHE A N 1
ATOM 2403 C CA . PHE A 1 292 ? 7.887 1.914 -2.333 1.00 92.06 292 PHE A CA 1
ATOM 2404 C C . PHE A 1 292 ? 9.268 1.900 -1.676 1.00 92.06 292 PHE A C 1
ATOM 2406 O O . PHE A 1 292 ? 10.079 1.044 -2.016 1.00 92.06 292 PHE A O 1
ATOM 2413 N N . GLN A 1 293 ? 9.510 2.756 -0.681 1.00 91.25 293 GLN A N 1
ATOM 2414 C CA . GLN A 1 293 ? 10.734 2.691 0.126 1.00 91.25 293 GLN A CA 1
ATOM 2415 C C . GLN A 1 293 ? 10.816 1.380 0.937 1.00 91.25 293 GLN A C 1
ATOM 2417 O O . GLN A 1 293 ? 11.765 0.616 0.750 1.00 91.25 293 GLN A O 1
ATOM 2422 N N . PRO A 1 294 ? 9.818 1.032 1.780 1.00 94.44 294 PRO A N 1
ATOM 2423 C CA . PRO A 1 294 ? 9.795 -0.271 2.451 1.00 94.44 294 PRO A CA 1
ATOM 2424 C C . PRO A 1 294 ? 9.894 -1.462 1.487 1.00 94.44 294 PRO A C 1
ATOM 2426 O O . PRO A 1 294 ? 10.620 -2.416 1.756 1.00 94.44 294 PRO A O 1
ATOM 2429 N N . LEU A 1 295 ? 9.214 -1.398 0.338 1.00 95.12 295 LEU A N 1
ATOM 2430 C CA . LEU A 1 295 ? 9.265 -2.448 -0.680 1.00 95.12 295 LEU A CA 1
ATOM 2431 C C . LEU A 1 295 ? 10.681 -2.636 -1.256 1.00 95.12 295 LEU A C 1
ATOM 2433 O O . LEU A 1 295 ? 11.103 -3.775 -1.451 1.00 95.12 295 LEU A O 1
ATOM 2437 N N . GLY A 1 296 ? 11.424 -1.547 -1.485 1.00 92.50 296 GLY A N 1
ATOM 2438 C CA . GLY A 1 296 ? 12.816 -1.591 -1.951 1.00 92.50 296 GLY A CA 1
ATOM 2439 C C . GLY A 1 296 ? 13.732 -2.259 -0.927 1.00 92.50 296 GLY A C 1
ATOM 2440 O O . GLY A 1 296 ? 14.490 -3.170 -1.263 1.00 92.50 296 GLY A O 1
ATOM 2441 N N . ASN A 1 297 ? 13.567 -1.902 0.350 1.00 90.81 297 ASN A N 1
ATOM 2442 C CA . ASN A 1 297 ? 14.305 -2.514 1.458 1.00 90.81 297 ASN A CA 1
ATOM 2443 C C . ASN A 1 297 ? 14.035 -4.017 1.601 1.00 90.81 297 ASN A C 1
ATOM 2445 O O . ASN A 1 297 ? 14.960 -4.788 1.861 1.00 90.81 297 ASN A O 1
ATOM 2449 N N . VAL A 1 298 ? 12.782 -4.446 1.431 1.00 94.75 298 VAL A N 1
ATOM 2450 C CA . VAL A 1 298 ? 12.412 -5.868 1.485 1.00 94.75 298 VAL A CA 1
ATOM 2451 C C . VAL A 1 298 ? 13.031 -6.638 0.328 1.00 94.75 298 VAL A C 1
ATOM 2453 O O . VAL A 1 298 ? 13.501 -7.754 0.528 1.00 94.75 298 VAL A O 1
ATOM 2456 N N . LEU A 1 299 ? 13.107 -6.045 -0.865 1.00 91.50 299 LEU A N 1
ATOM 2457 C CA . LEU A 1 299 ? 13.666 -6.715 -2.036 1.00 91.50 299 LEU A CA 1
ATOM 2458 C C . LEU A 1 299 ? 15.118 -7.181 -1.825 1.00 91.50 299 LEU A C 1
ATOM 2460 O O . LEU A 1 299 ? 15.482 -8.249 -2.318 1.00 91.50 299 LEU A O 1
ATOM 2464 N N . ASN A 1 300 ? 15.905 -6.433 -1.042 1.00 90.12 300 ASN A N 1
ATOM 2465 C CA . ASN A 1 300 ? 17.279 -6.789 -0.658 1.00 90.12 300 ASN A CA 1
ATOM 2466 C C . ASN A 1 300 ? 17.373 -8.088 0.163 1.00 90.12 300 ASN A C 1
ATOM 2468 O O . ASN A 1 300 ? 18.448 -8.670 0.274 1.00 90.12 300 ASN A O 1
ATOM 2472 N N . GLN A 1 301 ? 16.268 -8.530 0.765 1.00 92.81 301 GLN A N 1
ATOM 2473 C CA . GLN A 1 301 ? 16.185 -9.752 1.573 1.00 92.81 301 GLN A CA 1
ATOM 2474 C C . GLN A 1 301 ? 15.608 -10.934 0.784 1.00 92.81 301 GLN A C 1
ATOM 2476 O O . GLN A 1 301 ? 15.626 -12.070 1.257 1.00 92.81 301 GLN A O 1
ATOM 2481 N N . LEU A 1 302 ? 15.076 -10.671 -0.410 1.00 94.62 302 LEU A N 1
ATOM 2482 C CA . LEU A 1 302 ? 14.451 -11.675 -1.256 1.00 94.62 302 LEU A CA 1
ATOM 2483 C C . LEU A 1 302 ? 15.456 -12.300 -2.223 1.00 94.62 302 LEU A C 1
ATOM 2485 O O . LEU A 1 302 ? 16.600 -11.878 -2.352 1.00 94.62 302 LEU A O 1
ATOM 2489 N N . ASN A 1 303 ? 15.009 -13.348 -2.907 1.00 94.25 303 ASN A N 1
ATOM 2490 C CA . ASN A 1 303 ? 15.813 -14.066 -3.888 1.00 94.25 303 ASN A CA 1
ATOM 2491 C C . ASN A 1 303 ? 15.427 -13.710 -5.332 1.00 94.25 303 ASN A C 1
ATOM 2493 O O . ASN A 1 303 ? 14.409 -13.070 -5.604 1.00 94.25 303 ASN A O 1
ATOM 2497 N N . GLU A 1 304 ? 16.216 -14.234 -6.268 1.00 94.31 304 GLU A N 1
ATOM 2498 C CA . GLU A 1 304 ? 16.070 -14.019 -7.706 1.00 94.31 304 GLU A CA 1
ATOM 2499 C C . GLU A 1 304 ? 14.642 -14.224 -8.236 1.00 94.31 304 GLU A C 1
ATOM 2501 O O . GLU A 1 304 ? 14.162 -13.448 -9.063 1.00 94.31 304 GLU A O 1
ATOM 2506 N N . LYS A 1 305 ? 13.937 -15.254 -7.757 1.00 95.44 305 LYS A N 1
ATOM 2507 C CA . LYS A 1 305 ? 12.575 -15.563 -8.203 1.00 95.44 305 LYS A CA 1
ATOM 2508 C C . LYS A 1 305 ? 11.618 -14.408 -7.905 1.00 95.44 305 LYS A C 1
ATOM 2510 O O . LYS A 1 305 ? 10.842 -14.020 -8.774 1.00 95.44 305 LYS A O 1
ATOM 2515 N N . HIS A 1 306 ? 11.713 -13.825 -6.715 1.00 95.62 306 HIS A N 1
ATOM 2516 C CA . HIS A 1 306 ? 10.877 -12.695 -6.316 1.00 95.62 306 HIS A CA 1
ATOM 2517 C C . HIS A 1 306 ? 11.191 -11.441 -7.126 1.00 95.62 306 HIS A C 1
ATOM 2519 O O . HIS A 1 306 ? 10.268 -10.720 -7.504 1.00 95.62 306 HIS A O 1
ATOM 2525 N N . TRP A 1 307 ? 12.471 -11.212 -7.440 1.00 93.88 307 TRP A N 1
ATOM 2526 C CA . TRP A 1 307 ? 12.906 -10.105 -8.293 1.00 93.88 307 TRP A CA 1
ATOM 2527 C C . TRP A 1 307 ? 12.345 -10.235 -9.714 1.00 93.88 307 TRP A C 1
ATOM 2529 O O . TRP A 1 307 ? 11.870 -9.248 -10.275 1.00 93.88 307 TRP A O 1
ATOM 2539 N N . ARG A 1 308 ? 12.324 -11.457 -10.276 1.00 93.62 308 ARG A N 1
ATOM 2540 C CA . ARG A 1 308 ? 11.680 -11.736 -11.576 1.00 93.62 308 ARG A CA 1
ATOM 2541 C C . ARG A 1 308 ? 10.198 -11.402 -11.543 1.00 93.62 308 ARG A C 1
ATOM 2543 O O . ARG A 1 308 ? 9.713 -10.721 -12.446 1.00 93.62 308 ARG A O 1
ATOM 2550 N N . THR A 1 309 ? 9.496 -11.857 -10.505 1.00 95.06 309 THR A N 1
ATOM 2551 C CA . THR A 1 309 ? 8.069 -11.565 -10.337 1.00 95.06 309 THR A CA 1
ATOM 2552 C C . THR A 1 309 ? 7.841 -10.060 -10.248 1.00 95.06 309 THR A C 1
ATOM 2554 O O . THR A 1 309 ? 7.019 -9.553 -11.004 1.00 95.06 309 THR A O 1
ATOM 2557 N N . PHE A 1 310 ? 8.611 -9.337 -9.427 1.00 94.06 310 PHE A N 1
ATOM 2558 C CA . PHE A 1 310 ? 8.543 -7.875 -9.335 1.00 94.06 310 PHE A CA 1
ATOM 2559 C C . PHE A 1 310 ? 8.682 -7.214 -10.707 1.00 94.06 310 PHE A C 1
ATOM 2561 O O . PHE A 1 310 ? 7.771 -6.515 -11.146 1.00 94.06 310 PHE A O 1
ATOM 2568 N N . ALA A 1 311 ? 9.782 -7.482 -11.413 1.00 91.81 311 ALA A N 1
ATOM 2569 C CA . ALA A 1 311 ? 10.066 -6.815 -12.676 1.00 91.81 311 ALA A CA 1
ATOM 2570 C C . ALA A 1 311 ? 8.995 -7.102 -13.742 1.00 91.81 311 ALA A C 1
ATOM 2572 O O . ALA A 1 311 ? 8.609 -6.196 -14.471 1.00 91.81 311 ALA A O 1
ATOM 2573 N N . SER A 1 312 ? 8.444 -8.322 -13.774 1.00 91.25 312 SER A N 1
ATOM 2574 C CA . SER A 1 312 ? 7.354 -8.693 -14.694 1.00 91.25 312 SER A CA 1
ATOM 2575 C C . SER A 1 312 ? 6.009 -8.012 -14.404 1.00 91.25 312 SER A C 1
ATOM 2577 O O . SER A 1 312 ? 5.091 -8.091 -15.219 1.00 91.25 312 SER A O 1
ATOM 2579 N N . LYS A 1 313 ? 5.853 -7.401 -13.222 1.00 92.94 313 LYS A N 1
ATOM 2580 C CA . LYS A 1 313 ? 4.622 -6.725 -12.786 1.00 92.94 313 LYS A CA 1
ATOM 2581 C C . LYS A 1 313 ? 4.710 -5.206 -12.838 1.00 92.94 313 LYS A C 1
ATOM 2583 O O . LYS A 1 313 ? 3.688 -4.558 -12.633 1.00 92.94 313 LYS A O 1
ATOM 2588 N N . VAL A 1 314 ? 5.883 -4.640 -13.126 1.00 91.19 314 VAL A N 1
ATOM 2589 C CA . VAL A 1 314 ? 6.032 -3.196 -13.329 1.00 91.19 314 VAL A CA 1
ATOM 2590 C C . VAL A 1 314 ? 5.199 -2.786 -14.541 1.00 91.19 314 VAL A C 1
ATOM 2592 O O . VAL A 1 314 ? 5.458 -3.215 -15.664 1.00 91.19 314 VAL A O 1
ATOM 2595 N N . HIS A 1 315 ? 4.180 -1.963 -14.311 1.00 89.19 315 HIS A N 1
ATOM 2596 C CA . HIS A 1 315 ? 3.392 -1.385 -15.387 1.00 89.19 315 HIS A CA 1
ATOM 2597 C C . HIS A 1 315 ? 4.160 -0.217 -16.013 1.00 89.19 315 HIS A C 1
ATOM 2599 O O . HIS A 1 315 ? 4.589 0.684 -15.301 1.00 89.19 315 HIS A O 1
ATOM 2605 N N . ILE A 1 316 ? 4.332 -0.236 -17.337 1.00 90.12 316 ILE A N 1
ATOM 2606 C CA . ILE A 1 316 ? 4.991 0.844 -18.080 1.00 90.12 316 ILE A CA 1
ATOM 2607 C C . ILE A 1 316 ? 3.920 1.736 -18.696 1.00 90.12 316 ILE A C 1
ATOM 2609 O O . ILE A 1 316 ? 3.206 1.327 -19.618 1.00 90.12 316 ILE A O 1
ATOM 2613 N N . SER A 1 317 ? 3.827 2.974 -18.214 1.00 86.62 317 SER A N 1
ATOM 2614 C CA . SER A 1 317 ? 2.878 3.958 -18.727 1.00 86.62 317 SER A CA 1
ATOM 2615 C C . SER A 1 317 ? 3.545 4.937 -19.690 1.00 86.62 317 SER A C 1
ATOM 2617 O O . SER A 1 317 ? 4.621 5.476 -19.428 1.00 86.62 317 SER A O 1
ATOM 2619 N N . LYS A 1 318 ? 2.858 5.264 -20.797 1.00 83.50 318 LYS A N 1
ATOM 2620 C CA . LYS A 1 318 ? 3.244 6.407 -21.651 1.00 83.50 318 LYS A CA 1
ATOM 2621 C C . LYS A 1 318 ? 2.993 7.757 -20.976 1.00 83.50 318 LYS A C 1
ATOM 2623 O O . LYS A 1 318 ? 3.567 8.762 -21.385 1.00 83.50 318 LYS A O 1
ATOM 2628 N N . TYR A 1 319 ? 2.082 7.792 -20.006 1.00 78.62 319 TYR A N 1
ATOM 2629 C CA . TYR A 1 319 ? 1.775 8.986 -19.240 1.00 78.62 319 TYR A CA 1
ATOM 2630 C C . TYR A 1 319 ? 2.812 9.055 -18.125 1.00 78.62 319 TYR A C 1
ATOM 2632 O O . TYR A 1 319 ? 2.711 8.309 -17.156 1.00 78.62 319 TYR A O 1
ATOM 2640 N N . ASN A 1 320 ? 3.832 9.893 -18.318 1.00 72.12 320 ASN A N 1
ATOM 2641 C CA . ASN A 1 320 ? 4.902 10.139 -17.351 1.00 72.12 320 ASN A CA 1
ATOM 2642 C C . ASN A 1 320 ? 4.339 10.856 -16.113 1.00 72.12 320 ASN A C 1
ATOM 2644 O O . ASN A 1 320 ? 4.489 12.068 -15.958 1.00 72.12 320 ASN A O 1
ATOM 2648 N N . ASP A 1 321 ? 3.619 10.101 -15.288 1.00 82.44 321 ASP A N 1
ATOM 2649 C CA . ASP A 1 321 ? 3.056 10.538 -14.021 1.00 82.44 321 ASP A CA 1
ATOM 2650 C C . ASP A 1 321 ? 4.199 10.763 -13.019 1.00 82.44 321 ASP A C 1
ATOM 2652 O O . ASP A 1 321 ? 4.862 9.792 -12.633 1.00 82.44 321 ASP A O 1
ATOM 2656 N N . PRO A 1 322 ? 4.471 12.017 -12.604 1.00 84.75 322 PRO A N 1
ATOM 2657 C CA . PRO A 1 322 ? 5.617 12.329 -11.754 1.00 84.75 322 PRO A CA 1
ATOM 2658 C C . PRO A 1 322 ? 5.605 11.563 -10.431 1.00 84.75 322 PRO A C 1
ATOM 2660 O O . PRO A 1 322 ? 6.666 11.147 -9.969 1.00 84.75 322 PRO A O 1
ATOM 2663 N N . ASP A 1 323 ? 4.421 11.331 -9.860 1.00 85.88 323 ASP A N 1
ATOM 2664 C CA . ASP A 1 323 ? 4.263 10.621 -8.592 1.00 85.88 323 ASP A CA 1
ATOM 2665 C C . ASP A 1 323 ? 4.600 9.130 -8.746 1.00 85.88 323 ASP A C 1
ATOM 2667 O O . ASP A 1 323 ? 5.322 8.568 -7.920 1.00 85.88 323 ASP A O 1
ATOM 2671 N N . SER A 1 324 ? 4.147 8.490 -9.832 1.00 87.56 324 SER A N 1
ATOM 2672 C CA . SER A 1 324 ? 4.490 7.090 -10.117 1.00 87.56 324 SER A CA 1
ATOM 2673 C C . SER A 1 324 ? 5.979 6.922 -10.403 1.00 87.56 324 SER A C 1
ATOM 2675 O O . SER A 1 324 ? 6.622 6.030 -9.848 1.00 87.56 324 SER A O 1
ATOM 2677 N N . LYS A 1 325 ? 6.547 7.826 -11.207 1.00 90.00 325 LYS A N 1
ATOM 2678 C CA . LYS A 1 325 ? 7.984 7.873 -11.480 1.00 90.00 325 LYS A CA 1
ATOM 2679 C C . LYS A 1 325 ? 8.793 8.035 -10.191 1.00 90.00 325 LYS A C 1
ATOM 2681 O O . LYS A 1 325 ? 9.755 7.305 -9.963 1.00 90.00 325 LYS A O 1
ATOM 2686 N N . GLN A 1 326 ? 8.401 8.970 -9.325 1.00 90.25 326 GLN A N 1
ATOM 2687 C CA . GLN A 1 326 ? 9.071 9.194 -8.046 1.00 90.25 326 GLN A CA 1
ATOM 2688 C C . GLN A 1 326 ? 9.004 7.951 -7.152 1.00 90.25 326 GLN A C 1
ATOM 2690 O O . GLN A 1 326 ? 10.023 7.572 -6.578 1.00 90.25 326 GLN A O 1
ATOM 2695 N N . ALA A 1 327 ? 7.841 7.305 -7.053 1.00 89.56 327 ALA A N 1
ATOM 2696 C CA . ALA A 1 327 ? 7.663 6.093 -6.260 1.00 89.56 327 ALA A CA 1
ATOM 2697 C C . ALA A 1 327 ? 8.582 4.953 -6.741 1.00 89.56 327 ALA A C 1
ATOM 2699 O O . ALA A 1 327 ? 9.315 4.368 -5.943 1.00 89.56 327 ALA A O 1
ATOM 2700 N N . LEU A 1 328 ? 8.619 4.696 -8.052 1.00 91.62 328 LEU A N 1
ATOM 2701 C CA . LEU A 1 328 ? 9.492 3.680 -8.649 1.00 91.62 328 LEU A CA 1
ATOM 2702 C C . LEU A 1 328 ? 10.981 4.002 -8.457 1.00 91.62 328 LEU A C 1
ATOM 2704 O O . LEU A 1 328 ? 11.768 3.108 -8.154 1.00 91.62 328 LEU A O 1
ATOM 2708 N N . ASN A 1 329 ? 11.364 5.275 -8.574 1.00 90.62 329 ASN A N 1
ATOM 2709 C CA . ASN A 1 329 ? 12.736 5.717 -8.332 1.00 90.62 329 ASN A CA 1
ATOM 2710 C C . ASN A 1 329 ? 13.160 5.544 -6.870 1.00 90.62 329 ASN A C 1
ATOM 2712 O O . ASN A 1 329 ? 14.279 5.108 -6.620 1.00 90.62 329 ASN A O 1
ATOM 2716 N N . ILE A 1 330 ? 12.290 5.883 -5.910 1.00 88.69 330 ILE A N 1
ATOM 2717 C CA . ILE A 1 330 ? 12.548 5.662 -4.479 1.00 88.69 330 ILE A CA 1
ATOM 2718 C C . ILE A 1 330 ? 12.803 4.177 -4.233 1.00 88.69 330 ILE A C 1
ATOM 2720 O O . ILE A 1 330 ? 13.841 3.821 -3.687 1.00 88.69 330 ILE A O 1
ATOM 2724 N N . PHE A 1 331 ? 11.900 3.321 -4.717 1.00 90.69 331 PHE A N 1
ATOM 2725 C CA . PHE A 1 331 ? 12.061 1.875 -4.624 1.00 90.69 331 PHE A CA 1
ATOM 2726 C C . PHE A 1 331 ? 13.400 1.407 -5.198 1.00 90.69 331 PHE A C 1
ATOM 2728 O O . PHE A 1 331 ? 14.125 0.671 -4.536 1.00 90.69 331 PHE A O 1
ATOM 2735 N N . PHE A 1 332 ? 13.732 1.835 -6.417 1.00 91.19 332 PHE A N 1
ATOM 2736 C CA . PHE A 1 332 ? 14.929 1.366 -7.106 1.00 91.19 332 PHE A CA 1
ATOM 2737 C C . PHE A 1 332 ? 16.216 1.830 -6.412 1.00 91.19 332 PHE A C 1
ATOM 2739 O O . PHE A 1 332 ? 17.168 1.060 -6.310 1.00 91.19 332 PHE A O 1
ATOM 2746 N N . ASN A 1 333 ? 16.234 3.063 -5.900 1.00 88.81 333 ASN A N 1
ATOM 2747 C CA . ASN A 1 333 ? 17.377 3.619 -5.175 1.00 88.81 333 ASN A CA 1
ATOM 2748 C C . ASN A 1 333 ? 17.616 2.939 -3.816 1.00 88.81 333 ASN A C 1
ATOM 2750 O O . ASN A 1 333 ? 18.751 2.939 -3.343 1.00 88.81 333 ASN A O 1
ATOM 2754 N N . ASP A 1 334 ? 16.580 2.355 -3.208 1.00 89.38 334 ASP A N 1
ATOM 2755 C CA . ASP A 1 334 ? 16.682 1.628 -1.936 1.00 89.38 334 ASP A CA 1
ATOM 2756 C C . ASP A 1 334 ? 17.146 0.163 -2.110 1.00 89.38 334 ASP A C 1
ATOM 2758 O O . ASP A 1 334 ? 17.409 -0.538 -1.126 1.00 89.38 334 ASP A O 1
ATOM 2762 N N . ILE A 1 335 ? 17.320 -0.319 -3.349 1.00 88.38 335 ILE A N 1
ATOM 2763 C CA . ILE A 1 335 ? 17.929 -1.628 -3.617 1.00 88.38 335 ILE A CA 1
ATOM 2764 C C . ILE A 1 335 ? 19.453 -1.521 -3.447 1.00 88.38 335 ILE A C 1
ATOM 2766 O O . ILE A 1 335 ? 20.151 -0.932 -4.270 1.00 88.38 335 ILE A O 1
ATOM 2770 N N . GLN A 1 336 ? 19.978 -2.135 -2.389 1.00 88.81 336 GLN A N 1
ATOM 2771 C CA . GLN A 1 336 ? 21.408 -2.195 -2.079 1.00 88.81 336 GLN A CA 1
ATOM 2772 C C . GLN A 1 336 ? 22.094 -3.431 -2.676 1.00 88.81 336 GLN A C 1
ATOM 2774 O O . GLN A 1 336 ? 23.303 -3.406 -2.903 1.00 88.81 336 GLN A O 1
ATOM 2779 N N . ASP A 1 337 ? 21.350 -4.512 -2.931 1.00 87.62 337 ASP A N 1
ATOM 2780 C CA . ASP A 1 337 ? 21.901 -5.703 -3.582 1.00 87.62 337 ASP A CA 1
ATOM 2781 C C . ASP A 1 337 ? 22.177 -5.411 -5.070 1.00 87.62 337 ASP A C 1
ATOM 2783 O O . ASP A 1 337 ? 21.266 -5.205 -5.876 1.00 87.62 337 ASP A O 1
ATOM 2787 N N . GLU A 1 338 ? 23.459 -5.414 -5.445 1.00 89.94 338 GLU A N 1
ATOM 2788 C CA . GLU A 1 338 ? 23.917 -5.145 -6.812 1.00 89.94 338 GLU A CA 1
ATOM 2789 C C . GLU A 1 338 ? 23.335 -6.135 -7.834 1.00 89.94 338 GLU A C 1
ATOM 2791 O O . GLU A 1 338 ? 22.985 -5.740 -8.951 1.00 89.94 338 GLU A O 1
ATOM 2796 N N . LYS A 1 339 ? 23.175 -7.415 -7.466 1.00 91.06 339 LYS A N 1
ATOM 2797 C CA . LYS A 1 339 ? 22.567 -8.424 -8.344 1.00 91.06 339 LYS A CA 1
ATOM 2798 C C . LYS A 1 339 ? 21.086 -8.139 -8.530 1.00 91.06 339 LYS A C 1
ATOM 2800 O O . LYS A 1 339 ? 20.612 -8.192 -9.666 1.00 91.06 339 LYS A O 1
ATOM 2805 N N . ALA A 1 340 ? 20.377 -7.811 -7.448 1.00 90.38 340 ALA A N 1
ATOM 2806 C CA . ALA A 1 340 ? 18.965 -7.448 -7.510 1.00 90.38 340 ALA A CA 1
ATOM 2807 C C . ALA A 1 340 ? 18.758 -6.214 -8.399 1.00 90.38 340 ALA A C 1
ATOM 2809 O O . ALA A 1 340 ? 17.976 -6.266 -9.347 1.00 90.38 340 ALA A O 1
ATOM 2810 N N . SER A 1 341 ? 19.519 -5.141 -8.163 1.00 92.25 341 SER A N 1
ATOM 2811 C CA . SER A 1 341 ? 19.439 -3.892 -8.933 1.00 92.25 341 SER A CA 1
ATOM 2812 C C . SER A 1 341 ? 19.759 -4.104 -10.419 1.00 92.25 341 SER A C 1
ATOM 2814 O O . SER A 1 341 ? 18.995 -3.695 -11.303 1.00 92.25 341 SER A O 1
ATOM 2816 N N . THR A 1 342 ? 20.837 -4.834 -10.723 1.00 93.25 342 THR A N 1
ATOM 2817 C CA . THR A 1 342 ? 21.223 -5.174 -12.103 1.00 93.25 342 THR A CA 1
ATOM 2818 C C . THR A 1 342 ? 20.128 -5.968 -12.806 1.00 93.25 342 THR A C 1
ATOM 2820 O O . THR A 1 342 ? 19.787 -5.703 -13.959 1.00 93.25 342 THR A O 1
ATOM 2823 N N . MET A 1 343 ? 19.548 -6.942 -12.115 1.00 93.38 343 MET A N 1
ATOM 2824 C CA . MET A 1 343 ? 18.550 -7.824 -12.691 1.00 93.38 343 MET A CA 1
ATOM 2825 C C . MET A 1 343 ? 17.195 -7.147 -12.898 1.00 93.38 343 MET A C 1
ATOM 2827 O O . MET A 1 343 ? 16.617 -7.270 -13.979 1.00 93.38 343 MET A O 1
ATOM 2831 N N . VAL A 1 344 ? 16.702 -6.424 -11.890 1.00 94.00 344 VAL A N 1
ATOM 2832 C CA . VAL A 1 344 ? 15.447 -5.670 -11.979 1.00 94.00 344 VAL A CA 1
ATOM 2833 C C . VAL A 1 344 ? 15.553 -4.627 -13.084 1.00 94.00 344 VAL A C 1
ATOM 2835 O O . VAL A 1 344 ? 14.693 -4.592 -13.961 1.00 94.00 344 VAL A O 1
ATOM 2838 N N . SER A 1 345 ? 16.638 -3.844 -13.110 1.00 95.75 345 SER A N 1
ATOM 2839 C CA . SER A 1 345 ? 16.842 -2.834 -14.155 1.00 95.75 345 SER A CA 1
ATOM 2840 C C . SER A 1 345 ? 16.919 -3.450 -15.553 1.00 95.75 345 SER A C 1
ATOM 2842 O O . SER A 1 345 ? 16.324 -2.911 -16.482 1.00 95.75 345 SER A O 1
ATOM 2844 N N . LYS A 1 346 ? 17.561 -4.619 -15.703 1.00 96.12 346 LYS A N 1
ATOM 2845 C CA . LYS A 1 346 ? 17.610 -5.360 -16.972 1.00 96.12 346 LYS A CA 1
ATOM 2846 C C . LYS A 1 346 ? 16.229 -5.790 -17.453 1.00 96.12 346 LYS A C 1
ATOM 2848 O O . LYS A 1 346 ? 15.918 -5.622 -18.626 1.00 96.12 346 LYS A O 1
ATOM 2853 N N . MET A 1 347 ? 15.417 -6.373 -16.576 1.00 95.38 347 MET A N 1
ATOM 2854 C CA . MET A 1 347 ? 14.089 -6.863 -16.952 1.00 95.38 347 MET A CA 1
ATOM 2855 C C . MET A 1 347 ? 13.127 -5.711 -17.258 1.00 95.38 347 MET A C 1
ATOM 2857 O O . MET A 1 347 ? 12.426 -5.764 -18.262 1.00 95.38 347 MET A O 1
ATOM 2861 N N . VAL A 1 348 ? 13.154 -4.638 -16.460 1.00 95.62 348 VAL A N 1
ATOM 2862 C CA . VAL A 1 348 ? 12.379 -3.416 -16.743 1.00 95.62 348 VAL A CA 1
ATOM 2863 C C . VAL A 1 348 ? 12.804 -2.800 -18.078 1.00 95.62 348 VAL A C 1
ATOM 2865 O O . VAL A 1 348 ? 11.953 -2.392 -18.861 1.00 95.62 348 VAL A O 1
ATOM 2868 N N . PHE A 1 349 ? 14.105 -2.781 -18.379 1.00 96.31 349 PHE A N 1
ATOM 2869 C CA . PHE A 1 349 ? 14.616 -2.348 -19.679 1.00 96.31 349 PHE A CA 1
ATOM 2870 C C . PHE A 1 349 ? 14.089 -3.211 -20.837 1.00 96.31 349 PHE A C 1
ATOM 2872 O O . PHE A 1 349 ? 13.631 -2.659 -21.832 1.00 96.31 349 PHE A O 1
ATOM 2879 N N . GLN A 1 350 ? 14.084 -4.540 -20.702 1.00 95.19 350 GLN A N 1
ATOM 2880 C CA . GLN A 1 350 ? 13.558 -5.444 -21.733 1.00 95.19 350 GLN A CA 1
ATOM 2881 C C . GLN A 1 350 ? 12.062 -5.221 -21.996 1.00 95.19 350 GLN A C 1
ATOM 2883 O O . GLN A 1 350 ? 11.647 -5.118 -23.149 1.00 95.19 350 GLN A O 1
ATOM 2888 N N . GLU A 1 351 ? 11.255 -5.091 -20.940 1.00 94.38 351 GLU A N 1
ATOM 2889 C CA . GLU A 1 351 ? 9.828 -4.770 -21.074 1.00 94.38 351 GLU A CA 1
ATOM 2890 C C . GLU A 1 351 ? 9.615 -3.377 -21.679 1.00 94.38 351 GLU A C 1
ATOM 2892 O O . GLU A 1 351 ? 8.714 -3.181 -22.495 1.00 94.38 351 GLU A O 1
ATOM 2897 N N . TRP A 1 352 ? 10.477 -2.411 -21.349 1.00 95.56 352 TRP A N 1
ATOM 2898 C CA . TRP A 1 352 ? 10.447 -1.085 -21.958 1.00 95.56 352 TRP A CA 1
ATOM 2899 C C . TRP A 1 352 ? 10.748 -1.133 -23.460 1.00 95.56 352 TRP A C 1
ATOM 2901 O O . TRP A 1 352 ? 10.035 -0.499 -24.237 1.00 95.56 352 TRP A O 1
ATOM 2911 N N . GLU A 1 353 ? 11.737 -1.913 -23.904 1.00 94.94 353 GLU A N 1
ATOM 2912 C CA . GLU A 1 353 ? 12.009 -2.084 -25.337 1.00 94.94 353 GLU A CA 1
ATOM 2913 C C . GLU A 1 353 ? 10.795 -2.664 -26.073 1.00 94.94 353 GLU A C 1
ATOM 2915 O O . GLU A 1 353 ? 10.364 -2.108 -27.089 1.00 94.94 353 GLU A O 1
ATOM 2920 N N . ILE A 1 354 ? 10.198 -3.723 -25.514 1.00 94.31 354 ILE A N 1
ATOM 2921 C CA . ILE A 1 354 ? 8.981 -4.358 -26.038 1.00 94.31 354 ILE A CA 1
ATOM 2922 C C . ILE A 1 354 ? 7.830 -3.345 -26.095 1.00 94.31 354 ILE A C 1
ATOM 2924 O O . ILE A 1 354 ? 7.113 -3.280 -27.097 1.00 94.31 354 ILE A O 1
ATOM 2928 N N . PHE A 1 355 ? 7.658 -2.533 -25.050 1.00 93.38 355 PHE A N 1
ATOM 2929 C CA . PHE A 1 355 ? 6.634 -1.494 -24.982 1.00 93.38 355 PHE A CA 1
ATOM 2930 C C . PHE A 1 355 ? 6.802 -0.444 -26.087 1.00 93.38 355 PHE A C 1
ATOM 2932 O O . PHE A 1 355 ? 5.827 -0.112 -26.766 1.00 93.38 355 PHE A O 1
ATOM 2939 N N . ILE A 1 356 ? 8.022 0.063 -26.300 1.00 93.75 356 ILE A N 1
ATOM 2940 C CA . ILE A 1 356 ? 8.308 1.048 -27.353 1.00 93.75 356 ILE A CA 1
ATOM 2941 C C . ILE A 1 356 ? 8.031 0.449 -28.735 1.00 93.75 356 ILE A C 1
ATOM 2943 O O . ILE A 1 356 ? 7.336 1.069 -29.546 1.00 93.75 356 ILE A O 1
ATOM 2947 N N . ASP A 1 357 ? 8.521 -0.763 -29.004 1.00 91.88 357 ASP A N 1
ATOM 2948 C CA . ASP A 1 357 ? 8.376 -1.402 -30.315 1.00 91.88 357 ASP A CA 1
ATOM 2949 C C . ASP A 1 357 ? 6.913 -1.720 -30.640 1.00 91.88 357 ASP A C 1
ATOM 2951 O O . ASP A 1 357 ? 6.441 -1.428 -31.746 1.00 91.88 357 ASP A O 1
ATOM 2955 N N . ASN A 1 358 ? 6.155 -2.202 -29.654 1.00 91.25 358 ASN A N 1
ATOM 2956 C CA . ASN A 1 358 ? 4.755 -2.586 -29.824 1.00 91.25 358 ASN A CA 1
ATOM 2957 C C . ASN A 1 358 ? 3.759 -1.432 -29.645 1.00 91.25 358 ASN A C 1
ATOM 2959 O O . ASN A 1 358 ? 2.557 -1.641 -29.821 1.00 91.25 358 ASN A O 1
ATOM 2963 N N . HIS A 1 359 ? 4.211 -0.211 -29.334 1.00 88.31 359 HIS A N 1
ATOM 2964 C CA . HIS A 1 359 ? 3.301 0.915 -29.133 1.00 88.31 359 HIS A CA 1
ATOM 2965 C C . HIS A 1 359 ? 2.465 1.190 -30.394 1.00 88.31 359 HIS A C 1
ATOM 2967 O O . HIS A 1 359 ? 3.008 1.547 -31.440 1.00 88.31 359 HIS A O 1
ATOM 2973 N N . SER A 1 360 ? 1.143 1.033 -30.315 1.00 80.88 360 SER A N 1
ATOM 2974 C CA . SER A 1 360 ? 0.225 1.219 -31.452 1.00 80.88 360 SER A CA 1
ATOM 2975 C C . SER A 1 360 ? -0.510 2.564 -31.440 1.00 80.88 360 SER A C 1
ATOM 2977 O O . SER A 1 360 ? -1.244 2.874 -32.376 1.00 80.88 360 SER A O 1
ATOM 2979 N N . GLY A 1 361 ? -0.335 3.363 -30.383 1.00 76.19 361 GLY A N 1
ATOM 2980 C CA . GLY A 1 361 ? -0.962 4.674 -30.250 1.00 76.19 361 GLY A CA 1
ATOM 2981 C C . GLY A 1 361 ? -0.348 5.734 -31.165 1.00 76.19 361 GLY A C 1
ATOM 2982 O O . GLY A 1 361 ? 0.794 5.620 -31.605 1.00 76.19 361 GLY A O 1
ATOM 2983 N N . PHE A 1 362 ? -1.108 6.804 -31.409 1.00 78.06 362 PHE A N 1
ATOM 2984 C CA . PHE A 1 362 ? -0.587 8.005 -32.058 1.00 78.06 362 PHE A CA 1
ATOM 2985 C C . PHE A 1 362 ? 0.539 8.624 -31.217 1.00 78.06 362 PHE A C 1
ATOM 2987 O O . PHE A 1 362 ? 0.360 8.850 -30.017 1.00 78.06 362 PHE A O 1
ATOM 2994 N N . LEU A 1 363 ? 1.674 8.910 -31.860 1.00 82.50 363 LEU A N 1
ATOM 2995 C CA . LEU A 1 363 ? 2.833 9.559 -31.254 1.00 82.50 363 LEU A CA 1
ATOM 2996 C C . LEU A 1 363 ? 3.109 10.881 -31.963 1.00 82.50 363 LEU A C 1
ATOM 2998 O O . LEU A 1 363 ? 3.241 10.918 -33.181 1.00 82.50 363 LEU A O 1
ATOM 3002 N N . ASN A 1 364 ? 3.231 11.948 -31.185 1.00 78.88 364 ASN A N 1
ATOM 3003 C CA . ASN A 1 364 ? 3.641 13.279 -31.635 1.00 78.88 364 ASN A CA 1
ATOM 3004 C C . ASN A 1 364 ? 4.854 13.817 -30.850 1.00 78.88 364 ASN A C 1
ATOM 3006 O O . ASN A 1 364 ? 5.231 14.975 -31.006 1.00 78.88 364 ASN A O 1
ATOM 3010 N N . ASN A 1 365 ? 5.436 12.994 -29.975 1.00 84.12 365 ASN A N 1
ATOM 3011 C CA . ASN A 1 365 ? 6.624 13.293 -29.184 1.00 84.12 365 ASN A CA 1
ATOM 3012 C C . ASN A 1 365 ? 7.309 11.973 -28.784 1.00 84.12 365 ASN A C 1
ATOM 3014 O O . ASN A 1 365 ? 6.731 10.893 -28.944 1.00 84.12 365 ASN A O 1
ATOM 3018 N N . ILE A 1 366 ? 8.528 12.057 -28.248 1.00 88.81 366 ILE A N 1
ATOM 3019 C CA . ILE A 1 366 ? 9.211 10.905 -27.653 1.00 88.81 366 ILE A CA 1
ATOM 3020 C C . ILE A 1 366 ? 8.475 10.398 -26.407 1.00 88.81 366 ILE A C 1
ATOM 3022 O O . ILE A 1 366 ? 7.848 11.162 -25.673 1.00 88.81 366 ILE A O 1
ATOM 3026 N N . LEU A 1 367 ? 8.577 9.096 -26.160 1.00 88.50 367 LEU A N 1
ATOM 3027 C CA . LEU A 1 367 ? 7.985 8.414 -25.017 1.00 88.50 367 LEU A CA 1
ATOM 3028 C C . LEU A 1 367 ? 8.938 8.472 -23.817 1.00 88.50 367 LEU A C 1
ATOM 3030 O O . LEU A 1 367 ? 9.976 7.815 -23.805 1.00 88.50 367 LEU A O 1
ATOM 3034 N N . THR A 1 368 ? 8.571 9.244 -22.793 1.00 84.50 368 THR A N 1
ATOM 3035 C CA . THR A 1 368 ? 9.363 9.461 -21.568 1.00 84.50 368 THR A CA 1
ATOM 3036 C C . THR A 1 368 ? 8.819 8.698 -20.357 1.00 84.50 368 THR A C 1
ATOM 3038 O O . THR A 1 368 ? 8.769 9.251 -19.268 1.00 84.50 368 THR A O 1
ATOM 3041 N N . THR A 1 369 ? 8.397 7.446 -20.570 1.00 90.69 369 THR A N 1
ATOM 3042 C CA . THR A 1 369 ? 7.703 6.547 -19.618 1.00 90.69 369 THR A CA 1
ATOM 3043 C C . THR A 1 369 ? 8.090 6.712 -18.142 1.00 90.69 369 THR A C 1
ATOM 3045 O O . THR A 1 369 ? 9.243 6.988 -17.824 1.00 90.69 369 THR A O 1
ATOM 3048 N N . ASP A 1 370 ? 7.172 6.420 -17.227 1.00 90.25 370 ASP A N 1
ATOM 3049 C CA . ASP A 1 370 ? 7.401 6.426 -15.769 1.00 90.25 370 ASP A CA 1
ATOM 3050 C C . ASP A 1 370 ? 8.643 5.640 -15.290 1.00 90.25 370 ASP A C 1
ATOM 3052 O O . ASP A 1 370 ? 9.286 6.041 -14.322 1.00 90.25 370 ASP A O 1
ATOM 3056 N N . VAL A 1 371 ? 9.046 4.584 -16.002 1.00 93.31 371 VAL A N 1
ATOM 3057 C CA . VAL A 1 371 ? 10.259 3.787 -15.714 1.00 93.31 371 VAL A CA 1
ATOM 3058 C C . VAL A 1 371 ? 11.572 4.343 -16.297 1.00 93.31 371 VAL A C 1
ATOM 3060 O O . VAL A 1 371 ? 12.618 3.706 -16.166 1.00 93.31 371 VAL A O 1
ATOM 3063 N N . ILE A 1 372 ? 11.559 5.500 -16.973 1.00 92.88 372 ILE A N 1
ATOM 3064 C CA . ILE A 1 372 ? 12.687 5.964 -17.805 1.00 92.88 372 ILE A CA 1
ATOM 3065 C C . ILE A 1 372 ? 14.017 6.080 -17.049 1.00 92.88 372 ILE A C 1
ATOM 3067 O O . ILE A 1 372 ? 15.063 5.775 -17.615 1.00 92.88 372 ILE A O 1
ATOM 3071 N N . ASP A 1 373 ? 14.005 6.471 -15.775 1.00 93.88 373 ASP A N 1
ATOM 3072 C CA . ASP A 1 373 ? 15.243 6.632 -15.003 1.00 93.88 373 ASP A CA 1
ATOM 3073 C C . ASP A 1 373 ? 15.887 5.271 -14.681 1.00 93.88 373 ASP A C 1
ATOM 3075 O O . ASP A 1 373 ? 17.109 5.137 -14.765 1.00 93.88 373 ASP A O 1
ATOM 3079 N N . ILE A 1 374 ? 15.075 4.241 -14.409 1.00 95.00 374 ILE A N 1
ATOM 3080 C CA . ILE A 1 374 ? 15.533 2.853 -14.212 1.00 95.00 374 ILE A CA 1
ATOM 3081 C C . ILE A 1 374 ? 16.148 2.320 -15.511 1.00 95.00 374 ILE A C 1
ATOM 3083 O O . ILE A 1 374 ? 17.203 1.682 -15.502 1.00 95.00 374 ILE A O 1
ATOM 3087 N N . VAL A 1 375 ? 15.516 2.628 -16.647 1.00 96.06 375 VAL A N 1
ATOM 3088 C CA . VAL A 1 375 ? 16.017 2.252 -17.972 1.00 96.06 375 VAL A CA 1
ATOM 3089 C C . VAL A 1 375 ? 17.353 2.937 -18.272 1.00 96.06 375 VAL A C 1
ATOM 3091 O O . VAL A 1 375 ? 18.315 2.274 -18.659 1.00 96.06 375 VAL A O 1
ATOM 3094 N N . ILE A 1 376 ? 17.449 4.252 -18.055 1.00 95.31 376 ILE A N 1
ATOM 3095 C CA . ILE A 1 376 ? 18.691 5.016 -18.248 1.00 95.31 376 ILE A CA 1
ATOM 3096 C C . ILE A 1 376 ? 19.804 4.461 -17.355 1.00 95.31 376 ILE A C 1
ATOM 3098 O O . ILE A 1 376 ? 20.927 4.269 -17.828 1.00 95.31 376 ILE A O 1
ATOM 3102 N N . TYR A 1 377 ? 19.499 4.163 -16.088 1.00 95.25 377 TYR A N 1
ATOM 3103 C CA . TYR A 1 377 ? 20.445 3.529 -15.174 1.00 95.25 377 TYR A CA 1
ATOM 3104 C C . TYR A 1 377 ? 20.975 2.209 -15.745 1.00 95.25 377 TYR A C 1
ATOM 3106 O O . TYR A 1 377 ? 22.189 1.985 -15.726 1.00 95.25 377 TYR A O 1
ATOM 3114 N N . HIS A 1 378 ? 20.093 1.358 -16.287 1.00 96.50 378 HIS A N 1
ATOM 3115 C CA . HIS A 1 378 ? 20.502 0.093 -16.887 1.00 96.50 378 HIS A CA 1
ATOM 3116 C C . HIS A 1 378 ? 21.477 0.310 -18.047 1.00 96.50 378 HIS A C 1
ATOM 3118 O O . HIS A 1 378 ? 22.554 -0.283 -18.063 1.00 96.50 378 HIS A O 1
ATOM 3124 N N . ILE A 1 379 ? 21.134 1.196 -18.983 1.00 96.62 379 ILE A N 1
ATOM 3125 C CA . ILE A 1 379 ? 21.950 1.466 -20.171 1.00 96.62 379 ILE A CA 1
ATOM 3126 C C . ILE A 1 379 ? 23.333 1.997 -19.788 1.00 96.62 379 ILE A C 1
ATOM 3128 O O . ILE A 1 379 ? 24.335 1.500 -20.292 1.00 96.62 379 ILE A O 1
ATOM 3132 N N . ILE A 1 380 ? 23.401 2.990 -18.896 1.00 95.00 380 ILE A N 1
ATOM 3133 C CA . ILE A 1 380 ? 24.664 3.649 -18.532 1.00 95.00 380 ILE A CA 1
ATOM 3134 C C . ILE A 1 380 ? 25.618 2.695 -17.802 1.00 95.00 380 ILE A C 1
ATOM 3136 O O . ILE A 1 380 ? 26.837 2.796 -17.976 1.00 95.00 380 ILE A O 1
ATOM 3140 N N . ASN A 1 381 ? 25.083 1.818 -16.950 1.00 93.88 381 ASN A N 1
ATOM 3141 C CA . ASN A 1 381 ? 25.900 1.019 -16.038 1.00 93.88 381 ASN A CA 1
ATOM 3142 C C . ASN A 1 381 ? 26.116 -0.426 -16.499 1.00 93.88 381 ASN A C 1
ATOM 3144 O O . ASN A 1 381 ? 27.139 -1.004 -16.144 1.00 93.88 381 ASN A O 1
ATOM 3148 N N . ASN A 1 382 ? 25.203 -1.000 -17.290 1.00 94.62 382 ASN A N 1
ATOM 3149 C CA . ASN A 1 382 ? 25.218 -2.432 -17.610 1.00 94.62 382 ASN A CA 1
ATOM 3150 C C . ASN A 1 382 ? 25.426 -2.755 -19.091 1.00 94.62 382 ASN A C 1
ATOM 3152 O O . ASN A 1 382 ? 25.829 -3.878 -19.397 1.00 94.62 382 ASN A O 1
ATOM 3156 N N . LEU A 1 383 ? 25.176 -1.819 -20.012 1.00 96.62 383 LEU A N 1
ATOM 3157 C CA . LEU A 1 383 ? 25.433 -2.061 -21.430 1.00 96.62 383 LEU A CA 1
ATOM 3158 C C . LEU A 1 383 ? 26.875 -1.720 -21.802 1.00 96.62 383 LEU A C 1
ATOM 3160 O O . LEU A 1 383 ? 27.487 -0.768 -21.312 1.00 96.62 383 LEU A O 1
ATOM 3164 N N . SER A 1 384 ? 27.437 -2.507 -22.714 1.00 96.69 384 SER A N 1
ATOM 3165 C CA . SER A 1 384 ? 28.747 -2.223 -23.280 1.00 96.69 384 SER A CA 1
ATOM 316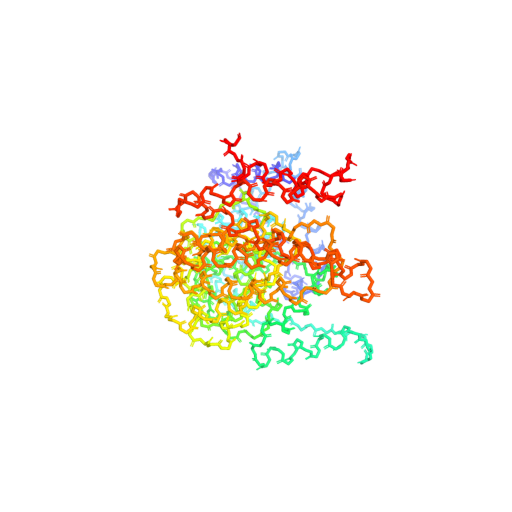6 C C . SER A 1 384 ? 28.678 -1.060 -24.270 1.00 96.69 384 SER A C 1
ATOM 3168 O O . SER A 1 384 ? 27.676 -0.827 -24.950 1.00 96.69 384 SER A O 1
ATOM 3170 N N . LYS A 1 385 ? 29.819 -0.386 -24.458 1.00 96.88 385 LYS A N 1
ATOM 3171 C CA . LYS A 1 385 ? 29.978 0.651 -25.489 1.00 96.88 385 LYS A CA 1
ATOM 3172 C C . LYS A 1 385 ? 29.500 0.184 -26.870 1.00 96.88 385 LYS A C 1
ATOM 3174 O O . LYS A 1 385 ? 28.890 0.966 -27.592 1.00 96.88 385 LYS A O 1
ATOM 3179 N N . LYS A 1 386 ? 29.783 -1.073 -27.233 1.00 97.25 386 LYS A N 1
ATOM 3180 C CA . LYS A 1 386 ? 29.417 -1.649 -28.535 1.00 97.25 386 LYS A CA 1
ATOM 3181 C C . LYS A 1 386 ? 27.902 -1.781 -28.683 1.00 97.25 386 LYS A C 1
ATOM 3183 O O . LYS A 1 386 ? 27.380 -1.452 -29.742 1.00 97.25 386 LYS A O 1
ATOM 3188 N N . GLU A 1 387 ? 27.210 -2.236 -27.641 1.00 96.81 387 GLU A N 1
ATOM 3189 C CA . GLU A 1 387 ? 25.746 -2.365 -27.643 1.00 96.81 387 GLU A CA 1
ATOM 3190 C C . GLU A 1 387 ? 25.078 -0.995 -27.798 1.00 96.81 387 GLU A C 1
ATOM 3192 O O . GLU A 1 387 ? 24.242 -0.818 -28.689 1.00 96.81 387 GLU A O 1
ATOM 3197 N N . VAL A 1 388 ? 25.526 -0.000 -27.024 1.00 97.19 388 VAL A N 1
ATOM 3198 C CA . VAL A 1 388 ? 25.025 1.381 -27.113 1.00 97.19 388 VAL A CA 1
ATOM 3199 C C . VAL A 1 388 ? 25.269 1.972 -28.503 1.00 97.19 388 VAL A C 1
ATOM 3201 O O . VAL A 1 388 ? 24.345 2.483 -29.132 1.00 97.19 388 VAL A O 1
ATOM 3204 N N . GLU A 1 389 ? 26.496 1.862 -29.017 1.00 97.38 389 GLU A N 1
ATOM 3205 C CA . GLU A 1 389 ? 26.865 2.355 -30.347 1.00 97.38 389 GLU A CA 1
ATOM 3206 C C . GLU A 1 389 ? 26.037 1.699 -31.459 1.00 97.38 389 GLU A C 1
ATOM 3208 O O . GLU A 1 389 ? 25.521 2.399 -32.331 1.00 97.38 389 GLU A O 1
ATOM 3213 N N . SER A 1 390 ? 25.867 0.375 -31.409 1.00 97.12 390 SER A N 1
ATOM 3214 C CA . SER A 1 390 ? 25.085 -0.359 -32.407 1.00 97.12 390 SER A CA 1
ATOM 3215 C C . SER A 1 390 ? 23.613 0.056 -32.414 1.00 97.12 390 SER A C 1
ATOM 3217 O O . SER A 1 390 ? 23.031 0.228 -33.484 1.00 97.12 390 SER A O 1
ATOM 3219 N N . THR A 1 391 ? 23.033 0.298 -31.236 1.00 96.62 391 THR A N 1
ATOM 3220 C CA . THR A 1 391 ? 21.623 0.679 -31.109 1.00 96.62 391 THR A CA 1
ATOM 3221 C C . THR A 1 391 ? 21.386 2.114 -31.566 1.00 96.62 391 THR A C 1
ATOM 3223 O O . THR A 1 391 ? 20.412 2.381 -32.274 1.00 96.62 391 THR A O 1
ATOM 3226 N N . LEU A 1 392 ? 22.286 3.040 -31.212 1.00 97.31 392 LEU A N 1
ATOM 3227 C CA . LEU A 1 392 ? 22.225 4.424 -31.687 1.00 97.31 392 LEU A CA 1
ATOM 3228 C C . LEU A 1 392 ? 22.322 4.490 -33.213 1.00 97.31 392 LEU A C 1
ATOM 3230 O O . LEU A 1 392 ? 21.508 5.162 -33.839 1.00 97.31 392 LEU A O 1
ATOM 3234 N N . MET A 1 393 ? 23.278 3.767 -33.807 1.00 97.25 393 MET A N 1
ATOM 3235 C CA . MET A 1 393 ? 23.448 3.732 -35.260 1.00 97.25 393 MET A CA 1
ATOM 3236 C C . MET A 1 393 ? 22.207 3.158 -35.951 1.00 97.25 393 MET A C 1
ATOM 3238 O O . MET A 1 393 ? 21.643 3.811 -36.820 1.00 97.25 393 MET A O 1
ATOM 3242 N N . ALA A 1 394 ? 21.716 1.999 -35.500 1.00 96.69 394 ALA A N 1
ATOM 3243 C CA . ALA A 1 394 ? 20.548 1.356 -36.099 1.00 96.69 394 ALA A CA 1
ATOM 3244 C C . ALA A 1 394 ? 19.300 2.256 -36.084 1.00 96.69 394 ALA A C 1
ATOM 3246 O O . ALA A 1 394 ? 18.557 2.299 -37.062 1.00 96.69 394 ALA A O 1
ATOM 3247 N N . ASN A 1 395 ? 19.063 2.995 -34.994 1.00 96.38 395 ASN A N 1
ATOM 3248 C CA . ASN A 1 395 ? 17.918 3.905 -34.920 1.00 96.38 395 ASN A CA 1
ATOM 3249 C C . ASN A 1 395 ? 18.111 5.180 -35.752 1.00 96.38 395 ASN A C 1
ATOM 3251 O O . ASN A 1 395 ? 17.137 5.660 -36.328 1.00 96.38 395 ASN A O 1
ATOM 3255 N N . LEU A 1 396 ? 19.333 5.713 -35.853 1.00 95.06 396 LEU A N 1
ATOM 3256 C CA . LEU A 1 396 ? 19.629 6.833 -36.755 1.00 95.06 396 LEU A CA 1
ATOM 3257 C C . LEU A 1 396 ? 19.435 6.428 -38.221 1.00 95.06 396 LEU A C 1
ATOM 3259 O O . LEU A 1 396 ? 18.787 7.155 -38.969 1.00 95.06 396 LEU A O 1
ATOM 3263 N N . ASP A 1 397 ? 19.892 5.236 -38.605 1.00 93.88 397 ASP A N 1
ATOM 3264 C CA . ASP A 1 397 ? 19.709 4.696 -39.956 1.00 93.88 397 ASP A CA 1
ATOM 3265 C C . ASP A 1 397 ? 18.220 4.507 -40.292 1.00 93.88 397 ASP A C 1
ATOM 3267 O O . ASP A 1 397 ? 17.781 4.838 -41.393 1.00 93.88 397 ASP A O 1
ATOM 3271 N N . ILE A 1 398 ? 17.403 4.035 -39.336 1.00 93.00 398 ILE A N 1
ATOM 3272 C CA . ILE A 1 398 ? 15.942 3.953 -39.510 1.00 93.00 398 ILE A CA 1
ATOM 3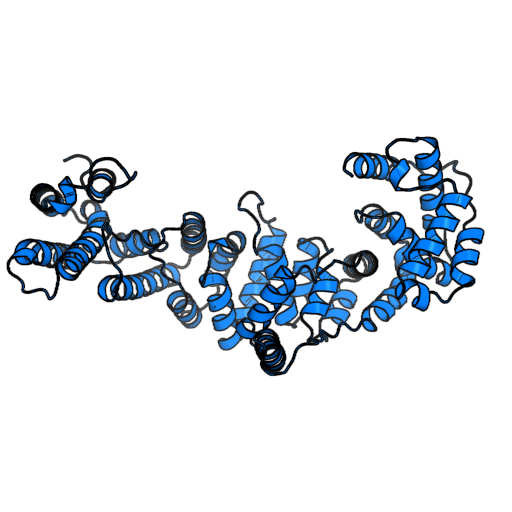273 C C . ILE A 1 398 ? 15.343 5.328 -39.819 1.00 93.00 398 ILE A C 1
ATOM 3275 O O . ILE A 1 398 ? 14.472 5.421 -40.684 1.00 93.00 398 ILE A O 1
ATOM 3279 N N . ILE A 1 399 ? 15.795 6.375 -39.126 1.00 91.56 399 ILE A N 1
ATOM 3280 C CA . ILE A 1 399 ? 15.292 7.737 -39.323 1.00 91.56 399 ILE A CA 1
ATOM 3281 C C . ILE A 1 399 ? 15.752 8.305 -40.666 1.00 91.56 399 ILE A C 1
ATOM 3283 O O . ILE A 1 399 ? 14.936 8.880 -41.381 1.00 91.56 399 ILE A O 1
ATOM 3287 N N . HIS A 1 400 ? 17.017 8.121 -41.045 1.00 89.25 400 HIS A N 1
ATOM 3288 C CA . HIS A 1 400 ? 17.525 8.589 -42.337 1.00 89.25 400 HIS A CA 1
ATOM 3289 C C . HIS A 1 400 ? 16.802 7.927 -43.516 1.00 89.25 400 HIS A C 1
ATOM 3291 O O . HIS A 1 400 ? 16.442 8.599 -44.481 1.00 89.25 400 HIS A O 1
ATOM 3297 N N . GLU A 1 401 ? 16.502 6.632 -43.408 1.00 90.06 401 GLU A N 1
ATOM 3298 C CA . GLU A 1 401 ? 15.778 5.878 -44.434 1.00 90.06 401 GLU A CA 1
ATOM 3299 C C . GLU A 1 401 ? 14.255 6.031 -44.349 1.00 90.06 401 GLU A C 1
ATOM 3301 O O . GLU A 1 401 ? 13.530 5.421 -45.137 1.00 90.06 401 GLU A O 1
ATOM 3306 N N . ILE A 1 402 ? 13.728 6.816 -43.404 1.00 88.31 402 ILE A N 1
ATOM 3307 C CA . ILE A 1 402 ? 12.288 6.827 -43.147 1.00 88.31 402 ILE A CA 1
ATOM 3308 C C . ILE A 1 402 ? 11.500 7.316 -44.362 1.00 88.31 402 ILE A C 1
ATOM 3310 O O . ILE A 1 402 ? 10.465 6.753 -44.672 1.00 88.31 402 ILE A O 1
ATOM 3314 N N . ASN A 1 403 ? 12.005 8.292 -45.116 1.00 84.44 403 ASN A N 1
ATOM 3315 C CA . ASN A 1 403 ? 11.324 8.788 -46.317 1.00 84.44 403 ASN A CA 1
ATOM 3316 C C . ASN A 1 403 ? 11.454 7.843 -47.525 1.00 84.44 403 ASN A C 1
ATOM 3318 O O . ASN A 1 403 ? 10.754 8.025 -48.517 1.00 84.44 403 ASN A O 1
ATOM 3322 N N . ASN A 1 404 ? 12.314 6.824 -47.432 1.00 87.62 404 ASN A N 1
ATOM 3323 C CA . ASN A 1 404 ? 12.528 5.815 -48.471 1.00 87.62 404 ASN A CA 1
ATOM 3324 C C . ASN A 1 404 ? 11.717 4.528 -48.220 1.00 87.62 404 ASN A C 1
ATOM 3326 O O . ASN A 1 404 ? 11.810 3.573 -48.993 1.00 87.62 404 ASN A O 1
ATOM 3330 N N . ARG A 1 405 ? 10.926 4.473 -47.139 1.00 88.81 405 ARG A N 1
ATOM 3331 C CA . ARG A 1 405 ? 10.086 3.323 -46.776 1.00 88.81 405 ARG A CA 1
ATOM 3332 C C . ARG A 1 405 ? 8.627 3.552 -47.165 1.00 88.81 405 ARG A C 1
ATOM 3334 O O . ARG A 1 405 ? 8.113 4.664 -47.112 1.00 88.81 405 ARG A O 1
ATOM 3341 N N . TRP A 1 406 ? 7.942 2.465 -47.511 1.00 89.06 406 TRP A N 1
ATOM 3342 C CA . TRP A 1 406 ? 6.499 2.472 -47.743 1.00 89.06 406 TRP A CA 1
ATOM 3343 C C . TRP A 1 406 ? 5.747 2.331 -46.417 1.00 89.06 406 TRP A C 1
ATOM 3345 O O . TRP A 1 406 ? 5.981 1.375 -45.678 1.00 89.06 406 TRP A O 1
ATOM 3355 N N . PHE A 1 407 ? 4.811 3.242 -46.152 1.00 87.62 407 PHE A N 1
ATOM 3356 C CA . PHE A 1 407 ? 3.911 3.195 -44.995 1.00 87.62 407 PHE A CA 1
ATOM 3357 C C . PHE A 1 407 ? 2.462 3.163 -45.454 1.00 87.62 407 PHE A C 1
ATOM 3359 O O . PHE A 1 407 ? 2.122 3.696 -46.511 1.00 87.62 407 PHE A O 1
ATOM 3366 N N . LYS A 1 408 ? 1.584 2.578 -44.637 1.00 88.75 408 LYS A N 1
ATOM 3367 C CA . LYS A 1 408 ? 0.141 2.584 -44.910 1.00 88.75 408 LYS A CA 1
ATOM 3368 C C . LYS A 1 408 ? -0.476 3.960 -44.655 1.00 88.75 408 LYS A C 1
ATOM 3370 O O . LYS A 1 408 ? -1.543 4.254 -45.183 1.00 88.75 408 LYS A O 1
ATOM 3375 N N . SER A 1 409 ? 0.163 4.780 -43.818 1.00 87.88 409 SER A N 1
ATOM 3376 C CA . SER A 1 409 ? -0.292 6.125 -43.457 1.00 87.88 409 SER A CA 1
ATOM 3377 C C . SER A 1 409 ? 0.854 6.991 -42.925 1.00 87.88 409 SER A C 1
ATOM 3379 O O . SER A 1 409 ? 1.850 6.467 -42.427 1.00 87.88 409 SER A O 1
ATOM 3381 N N . GLU A 1 410 ? 0.670 8.314 -42.948 1.00 84.38 410 GLU A N 1
ATOM 3382 C CA . GLU A 1 410 ? 1.576 9.272 -42.295 1.00 84.38 410 GLU A CA 1
ATOM 3383 C C . GLU A 1 410 ? 1.695 9.001 -40.787 1.00 84.38 410 GLU A C 1
ATOM 3385 O O . GLU A 1 410 ? 2.787 9.052 -40.237 1.00 84.38 410 GLU A O 1
ATOM 3390 N N . LEU A 1 411 ? 0.601 8.602 -40.125 1.00 85.50 411 LEU A N 1
ATOM 3391 C CA . LEU A 1 411 ? 0.602 8.276 -38.693 1.00 85.50 411 LEU A CA 1
ATOM 3392 C C . LEU A 1 411 ? 1.567 7.131 -38.353 1.00 85.50 411 LEU A C 1
ATOM 3394 O O . LEU A 1 411 ? 2.233 7.173 -37.322 1.00 85.50 411 LEU A O 1
ATOM 3398 N N . GLU A 1 412 ? 1.656 6.117 -39.216 1.00 87.44 412 GLU A N 1
ATOM 3399 C CA . GLU A 1 412 ? 2.573 4.985 -39.044 1.00 87.44 412 GLU A CA 1
ATOM 3400 C C . GLU A 1 412 ? 4.034 5.420 -39.220 1.00 87.44 412 GLU A C 1
ATOM 3402 O O . GLU A 1 412 ? 4.897 5.028 -38.432 1.00 87.44 412 GLU A O 1
ATOM 3407 N N . GLN A 1 413 ? 4.298 6.288 -40.201 1.00 88.31 413 GLN A N 1
ATOM 3408 C CA . GLN A 1 413 ? 5.612 6.896 -40.406 1.00 88.31 413 GLN A CA 1
ATOM 3409 C C . GLN A 1 413 ? 6.024 7.743 -39.193 1.00 88.31 413 GLN A C 1
ATOM 3411 O O . GLN A 1 413 ? 7.119 7.576 -38.656 1.00 88.31 413 GLN A O 1
ATOM 3416 N N . THR A 1 414 ? 5.135 8.616 -38.713 1.00 87.06 414 THR A N 1
ATOM 3417 C CA . THR A 1 414 ? 5.364 9.453 -37.530 1.00 87.06 414 THR A CA 1
ATOM 3418 C C . THR A 1 414 ? 5.582 8.606 -36.273 1.00 87.06 414 THR A C 1
ATOM 3420 O O . THR A 1 414 ? 6.483 8.889 -35.483 1.00 87.06 414 THR A O 1
ATOM 3423 N N . ALA A 1 415 ? 4.818 7.525 -36.096 1.00 88.94 415 ALA A N 1
ATOM 3424 C CA . ALA A 1 415 ? 5.006 6.607 -34.979 1.00 88.94 415 ALA A CA 1
ATOM 3425 C C . ALA A 1 415 ? 6.377 5.917 -35.029 1.00 88.94 415 ALA A C 1
ATOM 3427 O O . ALA A 1 415 ? 7.058 5.862 -34.005 1.00 88.94 415 ALA A O 1
ATOM 3428 N N . LEU A 1 416 ? 6.816 5.437 -36.200 1.00 90.81 416 LEU A N 1
ATOM 3429 C CA . LEU A 1 416 ? 8.153 4.854 -36.353 1.00 90.81 416 LEU A CA 1
ATOM 3430 C C . LEU A 1 416 ? 9.249 5.875 -36.017 1.00 90.81 416 LEU A C 1
ATOM 3432 O O . LEU A 1 416 ? 10.174 5.547 -35.275 1.00 90.81 416 LEU A O 1
ATOM 3436 N N . PHE A 1 417 ? 9.111 7.115 -36.495 1.00 90.81 417 PHE A N 1
ATOM 3437 C CA . PHE A 1 417 ? 10.036 8.202 -36.176 1.00 90.81 417 PHE A CA 1
ATOM 3438 C C . PHE A 1 417 ? 10.165 8.410 -34.662 1.00 90.81 417 PHE A C 1
ATOM 3440 O O . PHE A 1 417 ? 11.269 8.342 -34.120 1.00 90.81 417 PHE A O 1
ATOM 3447 N N . TYR A 1 418 ? 9.049 8.615 -33.952 1.00 91.06 418 TYR A N 1
ATOM 3448 C CA . TYR A 1 418 ? 9.097 8.885 -32.512 1.00 91.06 418 TYR A CA 1
ATOM 3449 C C . TYR A 1 418 ? 9.522 7.673 -31.681 1.00 91.06 418 TYR A C 1
ATOM 3451 O O . TYR A 1 418 ? 10.166 7.862 -30.648 1.00 91.06 418 TYR A O 1
ATOM 3459 N N . LYS A 1 419 ? 9.258 6.436 -32.122 1.00 93.31 419 LYS A N 1
ATOM 3460 C CA . LYS A 1 419 ? 9.820 5.229 -31.491 1.00 93.31 419 LYS A CA 1
ATOM 3461 C C . LYS A 1 419 ? 11.344 5.217 -31.573 1.00 93.31 419 LYS A C 1
ATOM 3463 O O . LYS A 1 419 ? 12.007 5.091 -30.543 1.00 93.31 419 LYS A O 1
ATOM 3468 N N . SER A 1 420 ? 11.900 5.427 -32.768 1.00 94.25 420 SER A N 1
ATOM 3469 C CA . SER A 1 420 ? 13.352 5.498 -32.959 1.00 94.25 420 SER A CA 1
ATOM 3470 C C . SER A 1 420 ? 13.968 6.668 -32.196 1.00 94.25 420 SER A C 1
ATOM 3472 O O . SER A 1 420 ? 14.977 6.487 -31.519 1.00 94.25 420 SER A O 1
ATOM 3474 N N . MET A 1 421 ? 13.327 7.839 -32.195 1.00 93.44 421 MET A N 1
ATOM 3475 C CA . MET A 1 421 ? 13.778 8.987 -31.403 1.00 93.44 421 MET A CA 1
ATOM 3476 C C . MET A 1 421 ? 13.720 8.732 -29.894 1.00 93.44 421 MET A C 1
ATOM 3478 O O . MET A 1 421 ? 14.611 9.180 -29.179 1.00 93.44 421 MET A O 1
ATOM 3482 N N . SER A 1 422 ? 12.729 7.985 -29.400 1.00 94.44 422 SER A N 1
ATOM 3483 C CA . SER A 1 422 ? 12.654 7.593 -27.984 1.00 94.44 422 SER A CA 1
ATOM 3484 C C . SER A 1 422 ? 13.835 6.700 -27.604 1.00 94.44 422 SER A C 1
ATOM 3486 O O . SER A 1 422 ? 14.490 6.945 -26.594 1.00 94.44 422 SER A O 1
ATOM 3488 N N . LYS A 1 423 ? 14.179 5.721 -28.453 1.00 96.19 423 LYS A N 1
ATOM 3489 C CA . LYS A 1 423 ? 15.374 4.886 -28.260 1.00 96.19 423 LYS A CA 1
ATOM 3490 C C . LYS A 1 423 ? 16.653 5.722 -28.308 1.00 96.19 423 LYS A C 1
ATOM 3492 O O . LYS A 1 423 ? 17.460 5.645 -27.389 1.00 96.19 423 LYS A O 1
ATOM 3497 N N . ILE A 1 424 ? 16.818 6.583 -29.312 1.00 96.50 424 ILE A N 1
ATOM 3498 C CA . ILE A 1 424 ? 17.990 7.470 -29.408 1.00 96.50 424 ILE A CA 1
ATOM 3499 C C . ILE A 1 424 ? 18.102 8.367 -28.174 1.00 96.50 424 ILE A C 1
ATOM 3501 O O . ILE A 1 424 ? 19.208 8.559 -27.677 1.00 96.50 424 ILE A O 1
ATOM 3505 N N . PHE A 1 425 ? 16.989 8.895 -27.663 1.00 95.38 425 PHE A N 1
ATOM 3506 C CA . PHE A 1 425 ? 16.990 9.743 -26.476 1.00 95.38 425 PHE A CA 1
ATOM 3507 C C . PHE A 1 425 ? 17.551 8.992 -25.264 1.00 95.38 425 PHE A C 1
ATOM 3509 O O . PHE A 1 425 ? 18.531 9.415 -24.654 1.00 95.38 425 PHE A O 1
ATOM 3516 N N . VAL A 1 426 ? 16.981 7.831 -24.951 1.00 95.31 426 VAL A N 1
ATOM 3517 C CA . VAL A 1 426 ? 17.354 7.065 -23.757 1.00 95.31 426 VAL A CA 1
ATOM 3518 C C . VAL A 1 426 ? 18.784 6.515 -23.866 1.00 95.31 426 VAL A C 1
ATOM 3520 O O . VAL A 1 426 ? 19.575 6.682 -22.939 1.00 95.31 426 VAL A O 1
ATOM 3523 N N . TYR A 1 427 ? 19.176 5.957 -25.018 1.00 96.94 427 TYR A N 1
ATOM 3524 C CA . TYR A 1 427 ? 20.558 5.506 -25.250 1.00 96.94 427 TYR A CA 1
ATOM 3525 C C . TYR A 1 427 ? 21.559 6.665 -25.331 1.00 96.94 427 TYR A C 1
ATOM 3527 O O . TYR A 1 427 ? 22.726 6.518 -24.959 1.00 96.94 427 TYR A O 1
ATOM 3535 N N . GLY A 1 428 ? 21.111 7.833 -25.791 1.00 95.50 428 GLY A N 1
ATOM 3536 C CA . GLY A 1 428 ? 21.911 9.048 -25.891 1.00 95.50 428 GLY A CA 1
ATOM 3537 C C . GLY A 1 428 ? 22.445 9.522 -24.539 1.00 95.50 428 GLY A C 1
ATOM 3538 O O . GLY A 1 428 ? 23.532 10.099 -24.484 1.00 95.50 428 GLY A O 1
ATOM 3539 N N . MET A 1 429 ? 21.756 9.187 -23.443 1.00 95.25 429 MET A N 1
ATOM 3540 C CA . MET A 1 429 ? 22.197 9.476 -22.073 1.00 95.25 429 MET A CA 1
ATOM 3541 C C . MET A 1 429 ? 23.528 8.790 -21.714 1.00 95.25 429 MET A C 1
ATOM 3543 O O . MET A 1 429 ? 24.252 9.267 -20.844 1.00 95.25 429 MET A O 1
ATOM 3547 N N . ALA A 1 430 ? 23.903 7.711 -22.411 1.00 95.31 430 ALA A N 1
ATOM 3548 C CA . ALA A 1 430 ? 25.162 6.996 -22.192 1.00 95.31 430 ALA A CA 1
ATOM 3549 C C . ALA A 1 430 ? 26.327 7.487 -23.077 1.00 95.31 430 ALA A C 1
ATOM 3551 O O . ALA A 1 430 ? 27.448 6.978 -22.963 1.00 95.31 430 ALA A O 1
ATOM 3552 N N . ILE A 1 431 ? 26.110 8.487 -23.946 1.00 94.69 431 ILE A N 1
ATOM 3553 C CA . ILE A 1 431 ? 27.137 8.970 -24.885 1.00 94.69 431 ILE A CA 1
ATOM 3554 C C . ILE A 1 431 ? 28.393 9.456 -24.156 1.00 94.69 431 ILE A C 1
ATOM 3556 O O . ILE A 1 431 ? 29.506 9.113 -24.562 1.00 94.69 431 ILE A O 1
ATOM 3560 N N . GLU A 1 432 ? 28.229 10.245 -23.093 1.00 91.88 432 GLU A N 1
ATOM 3561 C CA . GLU A 1 432 ? 29.360 10.813 -22.353 1.00 91.88 432 GLU A CA 1
ATOM 3562 C C . GLU A 1 432 ? 30.151 9.717 -21.637 1.00 91.88 432 GLU A C 1
ATOM 3564 O O . GLU A 1 432 ? 31.369 9.625 -21.801 1.00 91.88 432 GLU A O 1
ATOM 3569 N N . LYS A 1 433 ? 29.445 8.813 -20.946 1.00 92.62 433 LYS A N 1
ATOM 3570 C CA . LYS A 1 433 ? 30.027 7.655 -20.253 1.00 92.62 433 LYS A CA 1
ATOM 3571 C C . LYS A 1 433 ? 30.895 6.800 -21.183 1.00 92.62 433 LYS A C 1
ATOM 3573 O O . LYS A 1 433 ? 31.974 6.369 -20.782 1.00 92.62 433 LYS A O 1
ATOM 3578 N N . HIS A 1 434 ? 30.457 6.574 -22.423 1.00 93.75 434 HIS A N 1
ATOM 3579 C CA . HIS A 1 434 ? 31.168 5.732 -23.393 1.00 93.75 434 HIS A CA 1
ATOM 3580 C C . HIS A 1 434 ? 32.044 6.498 -24.401 1.00 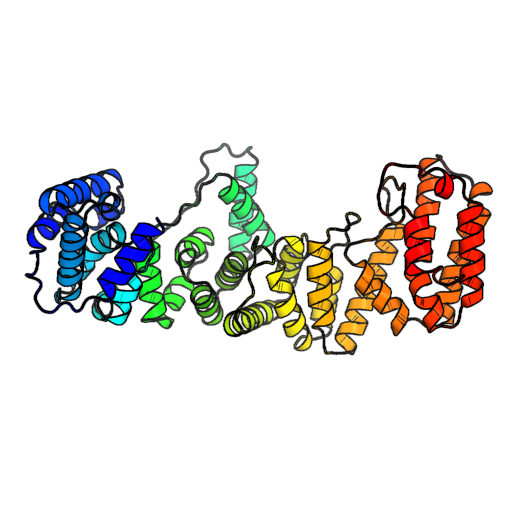93.75 434 HIS A C 1
ATOM 3582 O O . HIS A 1 434 ? 32.614 5.885 -25.313 1.00 93.75 434 HIS A O 1
ATOM 3588 N N . SER A 1 435 ? 32.192 7.820 -24.245 1.00 93.19 435 SER A N 1
ATOM 3589 C CA . SER A 1 435 ? 32.970 8.683 -25.151 1.00 93.19 435 SER A CA 1
ATOM 3590 C C . SER A 1 435 ? 32.524 8.583 -26.621 1.00 93.19 435 SER A C 1
ATOM 3592 O O . SER A 1 435 ? 33.337 8.470 -27.539 1.00 93.19 435 SER A O 1
ATOM 3594 N N . LEU A 1 436 ? 31.211 8.610 -26.857 1.00 93.56 436 LEU A N 1
ATOM 3595 C CA . LEU A 1 436 ? 30.571 8.442 -28.168 1.00 93.56 436 LEU A CA 1
ATOM 3596 C C . LEU A 1 436 ? 30.196 9.788 -28.829 1.00 93.56 436 LEU A C 1
ATOM 3598 O O . LEU A 1 436 ? 29.206 9.885 -29.549 1.00 93.56 436 LEU A O 1
ATOM 3602 N N . ASN A 1 437 ? 31.000 10.839 -28.623 1.00 91.75 437 ASN A N 1
ATOM 3603 C CA . ASN A 1 437 ? 30.696 12.229 -29.018 1.00 91.75 437 ASN A CA 1
ATOM 3604 C C . ASN A 1 437 ? 30.389 12.442 -30.514 1.00 91.75 437 ASN A C 1
ATOM 3606 O O . ASN A 1 437 ? 29.786 13.448 -30.879 1.00 91.75 437 ASN A O 1
ATOM 3610 N N . LYS A 1 438 ? 30.758 11.506 -31.397 1.00 93.12 438 LYS A N 1
ATOM 3611 C CA . LYS A 1 438 ? 30.330 11.543 -32.805 1.00 93.12 438 LYS A CA 1
ATOM 3612 C C . LYS A 1 438 ? 28.800 11.506 -32.949 1.00 93.12 438 LYS A C 1
ATOM 3614 O O . LYS A 1 438 ? 28.258 12.204 -33.798 1.00 93.12 438 LYS A O 1
ATOM 3619 N N . PHE A 1 439 ? 28.107 10.766 -32.080 1.00 94.62 439 PHE A N 1
ATOM 3620 C CA . PHE A 1 439 ? 26.651 10.621 -32.124 1.00 94.62 439 PHE A CA 1
ATOM 3621 C C . PHE A 1 439 ? 25.923 11.900 -31.725 1.00 94.62 439 PHE A C 1
ATOM 3623 O O . PHE A 1 439 ? 24.887 12.197 -32.299 1.00 94.62 439 PHE A O 1
ATOM 3630 N N . LYS A 1 440 ? 26.503 12.717 -30.838 1.00 92.81 440 LYS A N 1
ATOM 3631 C CA . LYS A 1 440 ? 25.991 14.057 -30.511 1.00 92.81 440 LYS A CA 1
ATOM 3632 C C . LYS A 1 440 ? 25.798 14.914 -31.777 1.00 92.81 440 LYS A C 1
ATOM 3634 O O . LYS A 1 440 ? 24.745 15.515 -31.961 1.00 92.81 440 LYS A O 1
ATOM 3639 N N . LYS A 1 441 ? 26.770 14.897 -32.698 1.00 90.94 441 LYS A N 1
ATOM 3640 C CA . LYS A 1 441 ? 26.674 15.608 -33.988 1.00 90.94 441 LYS A CA 1
ATOM 3641 C C . LYS A 1 441 ? 25.633 14.990 -34.925 1.00 90.94 441 LYS A C 1
ATOM 3643 O O . LYS A 1 441 ? 24.854 15.727 -35.515 1.00 90.94 441 LYS A O 1
ATOM 3648 N N . LEU A 1 442 ? 25.606 13.660 -35.045 1.00 92.94 442 LEU A N 1
ATOM 3649 C CA . LEU A 1 442 ? 24.641 12.955 -35.904 1.00 92.94 442 LEU A CA 1
ATOM 3650 C C . LEU A 1 442 ? 23.192 13.192 -35.457 1.00 92.94 442 LEU A C 1
ATOM 3652 O O . LEU A 1 442 ? 22.323 13.465 -36.281 1.00 92.94 442 LEU A O 1
ATOM 3656 N N . ILE A 1 443 ? 22.948 13.158 -34.147 1.00 93.50 443 ILE A N 1
ATOM 3657 C CA . ILE A 1 443 ? 21.643 13.448 -33.551 1.00 93.50 443 ILE A CA 1
ATOM 3658 C C . ILE A 1 443 ? 21.234 14.898 -33.835 1.00 93.50 443 ILE A C 1
ATOM 3660 O O . ILE A 1 443 ? 20.103 15.131 -34.250 1.00 93.50 443 ILE A O 1
ATOM 3664 N N . LEU A 1 444 ? 22.144 15.867 -33.668 1.00 90.00 444 LEU A N 1
ATOM 3665 C CA . LEU A 1 444 ? 21.865 17.275 -33.970 1.00 90.00 444 LEU A CA 1
ATOM 3666 C C . LEU A 1 444 ? 21.475 17.483 -35.443 1.00 90.00 444 LEU A C 1
ATOM 3668 O O . LEU A 1 444 ? 20.500 18.173 -35.725 1.00 90.00 444 LEU A O 1
ATOM 3672 N N . VAL A 1 445 ? 22.209 16.868 -36.376 1.00 88.81 445 VAL A N 1
ATOM 3673 C CA . VAL A 1 445 ? 21.876 16.911 -37.812 1.00 88.81 445 VAL A CA 1
ATOM 3674 C C . VAL A 1 445 ? 20.487 16.319 -38.056 1.00 88.81 445 VAL A C 1
ATOM 3676 O O . VAL A 1 445 ? 19.642 16.974 -38.660 1.00 88.81 445 VAL A O 1
ATOM 3679 N N . THR A 1 446 ? 20.216 15.141 -37.491 1.00 87.75 446 THR A N 1
ATOM 3680 C CA . THR A 1 446 ? 18.926 14.445 -37.624 1.00 87.75 446 THR A CA 1
ATOM 3681 C C . THR A 1 446 ? 17.750 15.288 -37.114 1.00 87.75 446 THR A C 1
ATOM 3683 O O . THR A 1 446 ? 16.706 15.356 -37.760 1.00 87.75 446 THR A O 1
ATOM 3686 N N . LEU A 1 447 ? 17.912 15.966 -35.971 1.00 84.56 447 LEU A N 1
ATOM 3687 C CA . LEU A 1 447 ? 16.891 16.860 -35.414 1.00 84.56 447 LEU A CA 1
ATOM 3688 C C . LEU A 1 447 ? 16.628 18.072 -36.317 1.00 84.56 447 LEU A C 1
ATOM 3690 O O . LEU A 1 447 ? 15.472 18.429 -36.531 1.00 84.56 447 LEU A O 1
ATOM 3694 N N . ASN A 1 448 ? 17.684 18.676 -36.871 1.00 80.75 448 ASN A N 1
ATOM 3695 C CA . ASN A 1 448 ? 17.576 19.855 -37.733 1.00 80.75 448 ASN A CA 1
ATOM 3696 C C . ASN A 1 448 ? 16.925 19.542 -39.087 1.00 80.75 448 ASN A C 1
ATOM 3698 O O . ASN A 1 448 ? 16.171 20.362 -39.610 1.00 80.75 448 ASN A O 1
ATOM 3702 N N . GLU A 1 449 ? 17.197 18.365 -39.648 1.00 76.94 449 GLU A N 1
ATOM 3703 C CA . GLU A 1 449 ? 16.640 17.918 -40.930 1.00 76.94 449 GLU A CA 1
ATOM 3704 C C . GLU A 1 449 ? 15.169 17.479 -40.818 1.00 76.94 449 GLU A C 1
ATOM 3706 O O . GLU A 1 449 ? 14.440 17.451 -41.813 1.00 76.94 449 GLU A O 1
ATOM 3711 N N . CYS A 1 450 ? 14.686 17.187 -39.606 1.00 69.44 450 CYS A N 1
ATOM 3712 C CA . CYS A 1 450 ? 13.319 16.739 -39.396 1.00 69.44 450 CYS A CA 1
ATOM 3713 C C . CYS A 1 450 ? 12.333 17.912 -39.261 1.00 69.44 450 CYS A C 1
ATOM 3715 O O . CYS A 1 450 ? 12.231 18.584 -38.233 1.00 69.44 450 CYS A O 1
ATOM 3717 N N . THR A 1 451 ? 11.503 18.118 -40.288 1.00 61.06 451 THR A N 1
ATOM 3718 C CA . THR A 1 451 ? 10.431 19.130 -40.243 1.00 61.06 451 THR A CA 1
ATOM 3719 C C . THR A 1 451 ? 9.395 18.875 -39.139 1.00 61.06 451 THR A C 1
ATOM 3721 O O . THR A 1 451 ? 8.814 19.839 -38.645 1.00 61.06 451 THR A O 1
ATOM 3724 N N . ALA A 1 452 ? 9.189 17.626 -38.700 1.00 58.66 452 ALA A N 1
ATOM 3725 C CA . ALA A 1 452 ? 8.302 17.296 -37.575 1.00 58.66 452 ALA A CA 1
ATOM 3726 C C . ALA A 1 452 ? 8.859 17.781 -36.222 1.00 58.66 452 ALA A C 1
ATOM 3728 O O . ALA A 1 452 ? 8.096 18.215 -35.362 1.00 58.66 452 ALA A O 1
ATOM 3729 N N . CYS A 1 453 ? 10.185 17.795 -36.062 1.00 54.81 453 CYS A N 1
ATOM 3730 C CA . CYS A 1 453 ? 10.871 18.361 -34.899 1.00 54.81 453 CYS A CA 1
ATOM 3731 C C . CYS A 1 453 ? 10.812 19.901 -34.876 1.00 54.81 453 CYS A C 1
ATOM 3733 O O . CYS A 1 453 ? 10.684 20.496 -33.809 1.00 54.81 453 CYS A O 1
ATOM 3735 N N . ASN A 1 454 ? 10.824 20.541 -36.050 1.00 50.78 454 ASN A N 1
ATOM 3736 C CA . ASN A 1 454 ? 10.826 22.004 -36.193 1.00 50.78 454 ASN A CA 1
ATOM 3737 C C . ASN A 1 454 ? 9.422 22.646 -36.245 1.00 50.78 454 ASN A C 1
ATOM 3739 O O . ASN A 1 454 ? 9.297 23.857 -36.073 1.00 50.78 454 ASN A O 1
ATOM 3743 N N . LYS A 1 455 ? 8.354 21.866 -36.475 1.00 48.19 455 LYS A N 1
ATOM 3744 C CA . LYS A 1 455 ? 6.955 22.348 -36.523 1.00 48.19 455 LYS A CA 1
ATOM 3745 C C . LYS A 1 455 ? 6.234 22.349 -35.165 1.00 48.19 455 LYS A C 1
ATOM 3747 O O . LYS A 1 455 ? 5.098 22.812 -35.097 1.00 48.19 455 LYS A O 1
ATOM 3752 N N . GLY A 1 456 ? 6.876 21.894 -34.085 1.00 46.44 456 GLY A N 1
ATOM 3753 C CA . GLY A 1 456 ? 6.346 21.898 -32.710 1.00 46.44 456 GLY A CA 1
ATOM 3754 C C . GLY A 1 456 ? 6.311 23.283 -32.048 1.00 46.44 456 GLY A C 1
ATOM 3755 O O . GLY A 1 456 ? 6.670 23.423 -30.881 1.00 46.44 456 GLY A O 1
ATOM 3756 N N . GLY A 1 457 ? 5.925 24.316 -32.798 1.00 40.78 457 GLY A N 1
ATOM 3757 C CA . GLY A 1 457 ? 5.824 25.686 -32.318 1.00 40.78 457 GLY A CA 1
ATOM 3758 C C . GLY A 1 457 ? 4.661 25.874 -31.340 1.00 40.78 457 GLY A C 1
ATOM 3759 O O . GLY A 1 457 ? 3.500 25.699 -31.694 1.00 40.78 457 GLY A O 1
ATOM 3760 N N . HIS A 1 458 ? 5.008 26.334 -30.137 1.00 41.41 458 HIS A N 1
ATOM 3761 C CA . HIS A 1 458 ? 4.224 27.239 -29.283 1.00 41.41 458 HIS A CA 1
ATOM 3762 C C . HIS A 1 458 ? 3.199 26.716 -28.265 1.00 41.41 458 HIS A C 1
ATOM 3764 O O . HIS A 1 458 ? 2.635 27.567 -27.581 1.00 41.41 458 HIS A O 1
ATOM 3770 N N . GLN A 1 459 ? 2.958 25.412 -28.068 1.00 44.12 459 GLN A N 1
ATOM 3771 C CA . GLN A 1 459 ? 1.892 25.009 -27.117 1.00 44.12 459 GLN A CA 1
ATOM 3772 C C . GLN A 1 459 ? 2.229 23.999 -26.013 1.00 44.12 459 GLN A C 1
ATOM 3774 O O . GLN A 1 459 ? 1.410 23.848 -25.110 1.00 44.12 459 GLN A O 1
ATOM 3779 N N . TYR A 1 460 ? 3.409 23.373 -25.988 1.00 45.16 460 TYR A N 1
ATOM 3780 C CA . TYR A 1 460 ? 3.748 22.420 -24.922 1.00 45.16 460 TYR A CA 1
ATOM 3781 C C . TYR A 1 460 ? 5.178 22.621 -24.413 1.00 45.16 460 TYR A C 1
ATOM 3783 O O . TYR A 1 460 ? 6.123 22.611 -25.199 1.00 45.16 460 TYR A O 1
ATOM 3791 N N . GLU A 1 461 ? 5.338 22.794 -23.099 1.00 47.16 461 GLU A N 1
ATOM 3792 C CA . GLU A 1 461 ? 6.639 22.691 -22.430 1.00 47.16 461 GLU A CA 1
ATOM 3793 C C . GLU A 1 461 ? 7.203 21.266 -22.633 1.00 47.16 461 GLU A C 1
ATOM 3795 O O . GLU A 1 461 ? 6.490 20.287 -22.409 1.00 47.16 461 GLU A O 1
ATOM 3800 N N . ASN A 1 462 ? 8.483 21.141 -23.023 1.00 62.00 462 ASN A N 1
ATOM 3801 C CA . ASN A 1 462 ? 9.219 19.882 -23.273 1.00 62.00 462 ASN A CA 1
ATOM 3802 C C . ASN A 1 462 ? 8.903 19.148 -24.601 1.00 62.00 462 ASN A C 1
ATOM 3804 O O . ASN A 1 462 ? 8.555 17.960 -24.606 1.00 62.00 462 ASN A O 1
ATOM 3808 N N . ASN A 1 463 ? 9.079 19.811 -25.750 1.00 76.38 463 ASN A N 1
ATOM 3809 C CA . ASN A 1 463 ? 9.070 19.106 -27.042 1.00 76.38 463 ASN A CA 1
ATOM 3810 C C . ASN A 1 463 ? 10.328 18.210 -27.213 1.00 76.38 463 ASN A C 1
ATOM 3812 O O . ASN A 1 463 ? 11.277 18.289 -26.429 1.00 76.38 463 ASN A O 1
ATOM 3816 N N . THR A 1 464 ? 10.349 17.336 -28.232 1.00 82.06 464 THR A N 1
ATOM 3817 C CA . THR A 1 464 ? 11.484 16.422 -28.485 1.00 82.06 464 THR A CA 1
ATOM 3818 C C . THR A 1 464 ? 12.822 17.171 -28.547 1.00 82.06 464 THR A C 1
ATOM 3820 O O . THR A 1 464 ? 13.771 16.771 -27.879 1.00 82.06 464 THR A O 1
ATOM 3823 N N . CYS A 1 465 ? 12.908 18.274 -29.295 1.00 83.81 465 CYS A N 1
ATOM 3824 C CA . CYS A 1 465 ? 14.141 19.055 -29.424 1.00 83.81 465 CYS A CA 1
ATOM 3825 C C . CYS A 1 465 ? 14.606 19.628 -28.084 1.00 83.81 465 CYS A C 1
ATOM 3827 O O . CYS A 1 465 ? 15.790 19.535 -27.765 1.00 83.81 465 CYS A O 1
ATOM 3829 N N . ASP A 1 466 ? 13.688 20.167 -27.280 1.00 84.81 466 ASP A N 1
ATOM 3830 C CA . ASP A 1 466 ? 13.994 20.723 -25.960 1.00 84.81 466 ASP A CA 1
ATOM 3831 C C . ASP A 1 466 ? 14.614 19.662 -25.048 1.00 84.81 466 ASP A C 1
ATOM 3833 O O . ASP A 1 466 ? 15.617 19.921 -24.381 1.00 84.81 466 ASP A O 1
ATOM 3837 N N . LEU A 1 467 ? 14.060 18.444 -25.051 1.00 87.75 467 LEU A N 1
ATOM 3838 C CA . LEU A 1 467 ? 14.576 17.326 -24.261 1.00 87.75 467 LEU A CA 1
ATOM 3839 C C . LEU A 1 467 ? 15.991 16.933 -24.706 1.00 87.75 467 LEU A C 1
ATOM 3841 O O . LEU A 1 467 ? 16.890 16.811 -23.872 1.00 87.75 467 LEU A O 1
ATOM 3845 N N . PHE A 1 468 ? 16.224 16.795 -26.011 1.00 91.19 468 PHE A N 1
ATOM 3846 C CA . PHE A 1 468 ? 17.554 16.486 -26.543 1.00 91.19 468 PHE A CA 1
ATOM 3847 C C . PHE A 1 468 ? 18.576 17.585 -26.237 1.00 91.19 468 PHE A C 1
ATOM 3849 O O . PHE A 1 468 ? 19.680 17.277 -25.785 1.00 91.19 468 PHE A O 1
ATOM 3856 N N . ASN A 1 469 ? 18.208 18.855 -26.416 1.00 88.62 469 ASN A N 1
ATOM 3857 C CA . ASN A 1 469 ? 19.059 20.004 -26.106 1.00 88.62 469 ASN A CA 1
ATOM 3858 C C . ASN A 1 469 ? 19.424 20.059 -24.622 1.00 88.62 469 ASN A C 1
ATOM 3860 O O . ASN A 1 469 ? 20.581 20.281 -24.264 1.00 88.62 469 ASN A O 1
ATOM 3864 N N . LYS A 1 470 ? 18.442 19.809 -23.753 1.00 89.25 470 LYS A N 1
ATOM 3865 C CA . LYS A 1 470 ? 18.619 19.856 -22.304 1.00 89.25 470 LYS A CA 1
ATOM 3866 C C . LYS A 1 470 ? 19.513 18.731 -21.779 1.00 89.25 470 LYS A C 1
ATOM 3868 O O . LYS A 1 470 ? 20.320 18.985 -20.884 1.00 89.25 470 LYS A O 1
ATOM 3873 N N . TYR A 1 471 ? 19.366 17.512 -22.303 1.00 89.94 471 TYR A N 1
ATOM 3874 C CA . TYR A 1 471 ? 19.965 16.319 -21.692 1.00 89.94 471 TYR A CA 1
ATOM 3875 C C . TYR A 1 471 ? 21.112 15.681 -22.486 1.00 89.94 471 TYR A C 1
ATOM 3877 O O . TYR A 1 471 ? 22.032 15.155 -21.870 1.00 89.94 471 TYR A O 1
ATOM 3885 N N . ILE A 1 472 ? 21.109 15.739 -23.822 1.00 91.25 472 ILE A N 1
ATOM 3886 C CA . ILE A 1 472 ? 22.077 15.004 -24.664 1.00 91.25 472 ILE A CA 1
ATOM 3887 C C . ILE A 1 472 ? 23.041 15.956 -25.370 1.00 91.25 472 ILE A C 1
ATOM 3889 O O . ILE A 1 472 ? 24.254 15.744 -25.368 1.00 91.25 472 ILE A O 1
ATOM 3893 N N . LEU A 1 473 ? 22.520 17.027 -25.966 1.00 89.06 473 LEU A N 1
ATOM 3894 C CA . LEU A 1 473 ? 23.292 17.970 -26.779 1.00 89.06 473 LEU A CA 1
ATOM 3895 C C . LEU A 1 473 ? 23.910 19.101 -25.951 1.00 89.06 473 LEU A C 1
ATOM 3897 O O . LEU A 1 473 ? 24.450 20.055 -26.505 1.00 89.06 473 LEU A O 1
ATOM 3901 N N . LYS A 1 474 ? 23.884 18.980 -24.619 1.00 79.44 474 LYS A N 1
ATOM 3902 C CA . LYS A 1 474 ? 24.535 19.927 -23.719 1.00 79.44 474 LYS A CA 1
ATOM 3903 C C . LYS A 1 474 ? 26.015 20.066 -24.106 1.00 79.44 474 LYS A C 1
ATOM 3905 O O . LYS A 1 474 ? 26.734 19.063 -24.192 1.00 79.44 474 LYS A O 1
ATOM 3910 N N . ASN A 1 475 ? 26.455 21.311 -24.296 1.00 64.00 475 ASN A N 1
ATOM 3911 C CA . ASN A 1 475 ? 27.830 21.702 -24.636 1.00 64.00 475 ASN A CA 1
ATOM 3912 C C . ASN A 1 475 ? 28.322 21.301 -26.047 1.00 64.00 475 ASN A C 1
ATOM 3914 O O . ASN A 1 475 ? 29.530 21.143 -26.239 1.00 64.00 475 ASN A O 1
ATOM 3918 N N . ILE A 1 476 ? 27.418 21.115 -27.014 1.00 61.38 476 ILE A N 1
ATOM 3919 C CA . ILE A 1 476 ? 27.729 21.252 -28.452 1.00 61.38 476 ILE A CA 1
ATOM 3920 C C . ILE A 1 476 ? 27.501 22.710 -28.831 1.00 61.38 476 ILE A C 1
ATOM 3922 O O . ILE A 1 476 ? 28.351 23.246 -29.574 1.00 61.38 476 ILE A O 1
#